Protein AF-A0AAJ6TC26-F1 (afdb_monomer)

Solvent-accessible surface area (backbone atoms only — not comparable to full-atom values): 24421 Å² total; per-residue (Å²): 131,84,82,77,52,72,62,42,52,77,69,45,68,88,62,91,69,56,26,49,70,59,45,54,51,44,44,52,56,57,76,66,56,54,78,94,74,64,44,72,69,56,55,50,48,46,52,38,44,48,52,54,47,46,40,30,66,47,58,52,21,48,101,76,34,46,47,68,73,67,63,54,64,64,43,66,48,75,82,55,42,78,75,48,62,58,67,58,57,52,46,50,52,44,51,48,41,60,74,78,47,57,87,89,69,50,53,25,49,59,78,46,48,68,47,51,52,49,76,31,32,87,81,59,78,64,79,46,84,90,40,83,63,61,65,77,16,58,53,66,72,56,47,52,60,45,59,74,73,46,68,91,82,77,68,72,72,53,93,64,85,80,76,80,50,74,68,52,33,68,74,70,67,42,60,84,65,44,61,79,54,48,79,76,53,68,88,74,63,88,84,76,90,88,83,92,89,92,88,87,91,83,88,84,86,92,86,86,89,89,87,91,87,92,58,94,65,71,44,61,57,54,53,49,53,51,48,52,49,50,50,54,52,48,59,48,49,52,47,54,50,57,51,48,54,52,50,50,54,52,50,56,51,51,53,50,56,50,52,55,51,53,55,53,49,53,50,51,52,59,49,51,49,56,52,50,59,50,50,56,50,53,52,50,55,50,50,53,49,54,53,51,54,51,53,52,54,49,53,51,51,54,53,51,52,52,54,51,56,53,50,50,56,50,51,51,54,46,52,60,47,52,49,54,51,51,59,48,53,52,50,54,49,59,47,54,52,50,52,51,51,53,52,52,51,53,48,54,52,50,48,52,56,50,52,56,51,50,54,50,53,53,51,52,52,51,52,51,52,52,52,52,56,47,51,62,44,52,57,50,51,51,52,51,48,50,56,49,49,55,49,50,49,54,52,51,50,51,51,50,52,51,50,55,52,56,58,69,68,71,66,93,79,134

Secondary structure (DSSP, 8-state):
-PPP-HHHHHH-TT-SSEEHHHHHHHHHHHTTS-GGG--HHHHHHHHHHHHHHHIIIIIT--TT-EE-GGGGTTTT-SSGGGTS-HHHHHHHHHHHHHHSS-TTS--GGGGGHHHHHHHTS-SS--SSTT-SSGGGG--HHHHHHHHTTS-TTS--------PPPHHHHHHHT-HHHHHHHHTTTTTSSTT------------------------TTTHHHHHHHHHHHHHHHHHHHHHHHHHHHHHHHHHHHHHHHHHHHHHHHHHHHHHHHHHHHHHHHHHHHHHHHHHHHHHHHHHHHHHHHHHHHHHHHHHHHHHHHHHHHHHHHHHHHHHHHHHHHHHHHHHHHHHHHHHHHHHHHHHHHHHHHHHHHHHHHHHHHHHHHHHHHHHHHHHHHHHHHHHHHHHHT-----

Sequence (414 aa):
MRNKTAFEKRCFPKVARLTRKEIDKVFKRLCSIESENLTDENVQDICRVLVLKLLVSLFLSNNGCNLPFAYLEYVEDMERIAEYNWTEHIFDFFKKSLEEKEATEVIGCVMMIPYWYCEHSKIIEPIEEGRIPRCAKWNLMGLEAELRKTPFIDVSFLVVYLKPTETEVTMLGAQRVVELLEEEEEEQEQEKKEAVDEATEQEEKEKEKGEVDEATFFAEKEIRELRCENQRLKDQLQKAEEEKDLQKVEIEKLQMEITEALNKENELICENQKFKDQLQKAEFEKLQMEITEALNKENELIYENQKFKDQLKNADKEVKRLKKENDFQNRKFAELQREYVGINQAHEEEKAKMEARIEDLQSQLAIITLQELKRGKEAKEEQSMEVLETRKIKKKEIVKVEEQGRKKKKRLKT

Mean predicted aligned error: 19.94 Å

pLDDT: mean 79.79, std 19.49, range [27.14, 98.69]

Organism: Populus euphratica (NCBI:txid75702)

Radius of gyration: 66.27 Å; Cα contacts (8 Å, |Δi|>4): 140; chains: 1; bounding box: 138×61×253 Å

Structure (mmCIF, N/CA/C/O backbone):
data_AF-A0AAJ6TC26-F1
#
_entry.id   AF-A0AAJ6TC26-F1
#
loop_
_atom_site.group_PDB
_atom_site.id
_atom_site.type_symbol
_atom_site.label_atom_id
_atom_site.label_alt_id
_atom_site.label_comp_id
_atom_site.label_asym_id
_atom_site.label_entity_id
_atom_site.label_seq_id
_atom_site.pdbx_PDB_ins_code
_atom_site.Cartn_x
_atom_site.Cartn_y
_atom_site.Cartn_z
_atom_site.occupancy
_atom_site.B_iso_or_equiv
_atom_site.auth_seq_id
_atom_site.auth_comp_id
_atom_site.auth_asym_id
_atom_site.auth_atom_id
_atom_site.pdbx_PDB_model_num
ATOM 1 N N . MET A 1 1 ? -16.575 -14.568 -22.233 1.00 53.09 1 MET A N 1
ATOM 2 C CA . MET A 1 1 ? -17.359 -14.537 -20.973 1.00 53.09 1 MET A CA 1
ATOM 3 C C . MET A 1 1 ? -16.373 -14.452 -19.818 1.00 53.09 1 MET A C 1
ATOM 5 O O . MET A 1 1 ? -15.272 -14.959 -19.992 1.00 53.09 1 MET A O 1
ATOM 9 N N . ARG A 1 2 ? -16.718 -13.835 -18.680 1.00 72.88 2 ARG A N 1
ATOM 10 C CA . ARG A 1 2 ? -15.867 -13.915 -17.479 1.00 72.88 2 ARG A CA 1
ATOM 11 C C . ARG A 1 2 ? -15.969 -15.319 -16.882 1.00 72.88 2 ARG A C 1
ATOM 13 O O . ARG A 1 2 ? -17.072 -15.859 -16.799 1.00 72.88 2 ARG A O 1
ATOM 20 N N . ASN A 1 3 ? -14.849 -15.890 -16.448 1.00 77.50 3 ASN A N 1
ATOM 21 C CA . ASN A 1 3 ? -14.874 -17.103 -15.639 1.00 77.50 3 ASN A CA 1
ATOM 22 C C . ASN A 1 3 ? -15.409 -16.745 -14.248 1.00 77.50 3 ASN A C 1
ATOM 24 O O . ASN A 1 3 ? -14.786 -15.956 -13.543 1.00 77.50 3 ASN A O 1
ATOM 28 N N . LYS A 1 4 ? -16.562 -17.302 -13.854 1.00 84.81 4 LYS A N 1
ATOM 29 C CA . LYS A 1 4 ? -17.077 -17.118 -12.489 1.00 84.81 4 LYS A CA 1
ATOM 30 C C . LYS A 1 4 ? -16.104 -17.734 -11.484 1.00 84.81 4 LYS A C 1
ATOM 32 O O . LYS A 1 4 ? -15.667 -18.874 -11.684 1.00 84.81 4 LYS A O 1
ATOM 37 N N . THR A 1 5 ? -15.809 -17.018 -10.409 1.00 85.94 5 THR A N 1
ATOM 38 C CA . THR A 1 5 ? -14.927 -17.480 -9.327 1.00 85.94 5 THR A CA 1
ATOM 39 C C . THR A 1 5 ? -15.592 -18.582 -8.477 1.00 85.94 5 THR A C 1
ATOM 41 O O . THR A 1 5 ? -16.684 -19.045 -8.826 1.00 85.94 5 THR A O 1
ATOM 44 N N . ALA A 1 6 ? -14.951 -19.086 -7.417 1.00 88.50 6 ALA A N 1
ATOM 45 C CA . ALA A 1 6 ? -15.560 -20.103 -6.552 1.00 88.50 6 ALA A CA 1
ATOM 46 C C . ALA A 1 6 ? -16.646 -19.472 -5.665 1.00 88.50 6 ALA A C 1
ATOM 48 O O . ALA A 1 6 ? -17.800 -19.913 -5.688 1.00 88.50 6 ALA A O 1
ATOM 49 N N . PHE A 1 7 ? -16.317 -18.363 -5.001 1.00 91.56 7 PHE A N 1
ATOM 50 C CA . PHE A 1 7 ? -17.263 -17.563 -4.222 1.00 91.56 7 PHE A CA 1
ATOM 51 C C . PHE A 1 7 ? -18.419 -17.029 -5.084 1.00 91.56 7 PHE A C 1
ATOM 53 O O . PHE A 1 7 ? -19.581 -17.142 -4.687 1.00 91.56 7 PHE A O 1
ATOM 60 N N . GLU A 1 8 ? -18.169 -16.557 -6.315 1.00 92.44 8 GLU A N 1
ATOM 61 C CA . GLU A 1 8 ? -19.254 -16.131 -7.213 1.00 92.44 8 GLU A CA 1
ATOM 62 C C . GLU A 1 8 ? -20.228 -17.280 -7.535 1.00 92.44 8 GLU A C 1
ATOM 64 O O . GLU A 1 8 ? -21.435 -17.052 -7.636 1.00 92.44 8 GLU A O 1
ATOM 69 N N . LYS A 1 9 ? -19.743 -18.522 -7.672 1.00 91.69 9 LYS A N 1
ATOM 70 C CA . LYS A 1 9 ? -20.604 -19.693 -7.911 1.00 91.69 9 LYS A CA 1
ATOM 71 C C . LYS A 1 9 ? -21.446 -20.056 -6.679 1.00 91.69 9 LYS A C 1
ATOM 73 O O . LYS A 1 9 ? -22.621 -20.373 -6.857 1.00 91.69 9 LYS A O 1
ATOM 78 N N . ARG A 1 10 ? -20.896 -19.981 -5.458 1.00 91.25 10 ARG A N 1
ATOM 79 C CA . ARG A 1 10 ? -21.627 -20.261 -4.197 1.00 91.25 10 ARG A CA 1
ATOM 80 C C . ARG A 1 10 ? -22.638 -19.165 -3.838 1.00 91.25 10 ARG A C 1
ATOM 82 O O . ARG A 1 10 ? -23.787 -19.436 -3.467 1.00 91.25 10 ARG A O 1
ATOM 89 N N . CYS A 1 11 ? -22.220 -17.907 -3.940 1.00 92.12 11 CYS A N 1
ATOM 90 C CA . CYS A 1 11 ? -22.989 -16.764 -3.456 1.00 92.12 11 CYS A CA 1
ATOM 91 C C . CYS A 1 11 ? -23.844 -16.096 -4.540 1.00 92.12 11 CYS A C 1
ATOM 93 O O . CYS A 1 11 ? -25.007 -15.787 -4.286 1.00 92.12 11 CYS A O 1
ATOM 95 N N . PHE A 1 12 ? -23.343 -15.958 -5.771 1.00 93.31 12 PHE A N 1
ATOM 96 C CA . PHE A 1 12 ? -23.994 -15.181 -6.838 1.00 93.31 12 PHE A CA 1
ATOM 97 C C . PHE A 1 12 ? -24.222 -15.964 -8.164 1.00 93.31 12 PHE A C 1
ATOM 99 O O . PHE A 1 12 ? -24.035 -15.406 -9.256 1.00 93.31 12 PHE A O 1
ATOM 106 N N . PRO A 1 13 ? -24.677 -17.241 -8.141 1.00 87.69 13 PRO A N 1
ATOM 107 C CA . PRO A 1 13 ? -24.675 -18.115 -9.322 1.00 87.69 13 PRO A CA 1
ATOM 108 C C . PRO A 1 13 ? -25.497 -17.579 -10.502 1.00 87.69 13 PRO A C 1
ATOM 110 O O . PRO A 1 13 ? -25.044 -17.634 -11.645 1.00 87.69 13 PRO A O 1
ATOM 113 N N . LYS A 1 14 ? -26.692 -17.037 -10.229 1.00 87.00 14 LYS A N 1
ATOM 114 C CA . LYS A 1 14 ? -27.664 -16.559 -11.236 1.00 87.00 14 LYS A CA 1
ATOM 115 C C . LYS A 1 14 ? -27.844 -15.031 -11.242 1.00 87.00 14 LYS A C 1
ATOM 117 O O . LYS A 1 14 ? -28.823 -14.528 -11.784 1.00 87.00 14 LYS A O 1
ATOM 122 N N . VAL A 1 15 ? -26.932 -14.289 -10.614 1.00 88.69 15 VAL A N 1
ATOM 123 C CA . VAL A 1 15 ? -27.027 -12.827 -10.484 1.00 88.69 15 VAL A CA 1
ATOM 124 C C . VAL A 1 15 ? -26.437 -12.143 -11.721 1.00 88.69 15 VAL A C 1
ATOM 126 O O . VAL A 1 15 ? -25.313 -12.439 -12.116 1.00 88.69 15 VAL A O 1
ATOM 129 N N . ALA A 1 16 ? -27.199 -11.222 -12.323 1.00 85.50 16 ALA A N 1
ATOM 130 C CA . ALA A 1 16 ? -26.806 -10.477 -13.527 1.00 85.50 16 ALA A CA 1
ATOM 131 C C . ALA A 1 16 ? -26.201 -9.085 -13.240 1.00 85.50 16 ALA A C 1
ATOM 133 O O . ALA A 1 16 ? -25.553 -8.510 -14.111 1.00 85.50 16 ALA A O 1
ATOM 134 N N . ARG A 1 17 ? -26.409 -8.539 -12.032 1.00 87.38 17 ARG A N 1
ATOM 135 C CA . ARG A 1 17 ? -25.768 -7.322 -11.498 1.00 87.38 17 ARG A CA 1
ATOM 136 C C . ARG A 1 17 ? -25.635 -7.453 -9.985 1.00 87.38 17 ARG A C 1
ATOM 138 O O . ARG A 1 17 ? -26.615 -7.800 -9.325 1.00 87.38 17 ARG A O 1
ATOM 145 N N . LEU A 1 18 ? -24.460 -7.155 -9.438 1.00 91.06 18 LEU A N 1
ATOM 146 C CA . LEU A 1 18 ? -24.186 -7.239 -8.003 1.00 91.06 18 LEU A CA 1
ATOM 147 C C . LEU A 1 18 ? -24.792 -6.027 -7.269 1.00 91.06 18 LEU A C 1
ATOM 149 O O . LEU A 1 18 ? -24.125 -5.035 -6.993 1.00 91.06 18 LEU A O 1
ATOM 153 N N . THR A 1 19 ? -26.103 -6.080 -7.023 1.00 91.50 19 THR A N 1
ATOM 154 C CA . THR A 1 19 ? -26.848 -5.026 -6.310 1.00 91.50 19 THR A CA 1
ATOM 155 C C . THR A 1 19 ? -26.813 -5.237 -4.798 1.00 91.50 19 THR A C 1
ATOM 157 O O . THR A 1 19 ? -26.773 -6.378 -4.332 1.00 91.50 19 THR A O 1
ATOM 160 N N . ARG A 1 20 ? -26.956 -4.152 -4.025 1.00 90.69 20 ARG A N 1
ATOM 161 C CA . ARG A 1 20 ? -27.144 -4.188 -2.565 1.00 90.69 20 ARG A CA 1
ATOM 162 C C . ARG A 1 20 ? -28.242 -5.169 -2.141 1.00 90.69 20 ARG A C 1
ATOM 164 O O . ARG A 1 20 ? -28.054 -5.893 -1.176 1.00 90.69 20 ARG A O 1
ATOM 171 N N . LYS A 1 21 ? -29.342 -5.272 -2.900 1.00 90.50 21 LYS A N 1
ATOM 172 C CA . LYS A 1 21 ? -30.439 -6.217 -2.623 1.00 90.50 21 LYS A CA 1
ATOM 173 C C . LYS A 1 21 ? -30.003 -7.685 -2.696 1.00 90.50 21 LYS A C 1
ATOM 175 O O . LYS A 1 21 ? -30.424 -8.478 -1.859 1.00 90.50 21 LYS A O 1
ATOM 180 N N . GLU A 1 22 ? -29.178 -8.058 -3.675 1.00 93.12 22 GLU A N 1
ATOM 181 C CA . GLU A 1 22 ? -28.670 -9.434 -3.776 1.00 93.12 22 GLU A CA 1
ATOM 182 C C . GLU A 1 22 ? -27.530 -9.692 -2.772 1.00 93.12 22 GLU A C 1
ATOM 184 O O . GLU A 1 22 ? -27.484 -10.777 -2.201 1.00 93.12 22 GLU A O 1
ATOM 189 N N . ILE A 1 23 ? -26.689 -8.692 -2.467 1.00 93.88 23 ILE A N 1
ATOM 190 C CA . ILE A 1 23 ? -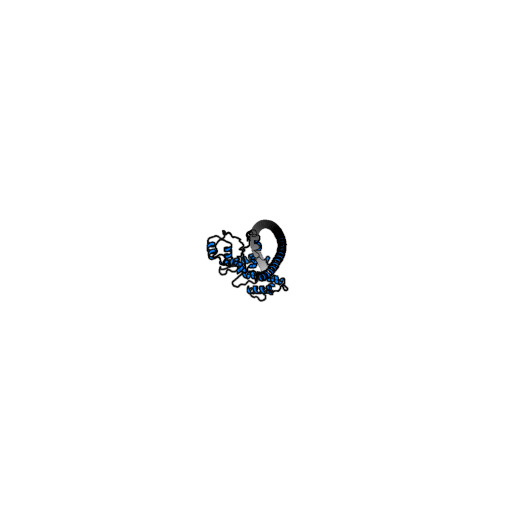25.698 -8.758 -1.374 1.00 93.88 23 ILE A CA 1
ATOM 191 C C . ILE A 1 23 ? -26.402 -8.984 -0.024 1.00 93.88 23 ILE A C 1
ATOM 193 O O . ILE A 1 23 ? -26.108 -9.958 0.662 1.00 93.88 23 ILE A O 1
ATOM 197 N N . ASP A 1 24 ? -27.385 -8.151 0.334 1.00 92.50 24 ASP A N 1
ATOM 198 C CA . ASP A 1 24 ? -28.138 -8.238 1.596 1.00 92.50 24 ASP A CA 1
ATOM 199 C C . ASP A 1 24 ? -28.898 -9.570 1.737 1.00 92.50 24 ASP A C 1
ATOM 201 O O . ASP A 1 24 ? -29.024 -10.112 2.835 1.00 92.50 24 ASP A O 1
ATOM 205 N N . LYS A 1 25 ? -29.387 -10.124 0.623 1.00 93.69 25 LYS A N 1
ATOM 206 C CA . LYS A 1 25 ? -30.057 -11.431 0.556 1.00 93.69 25 LYS A CA 1
ATOM 207 C C . LYS A 1 25 ? -29.089 -12.596 0.777 1.00 93.69 25 LYS A C 1
ATOM 209 O O . LYS A 1 25 ? -29.440 -13.535 1.488 1.00 93.69 25 LYS A O 1
ATOM 214 N N . VAL A 1 26 ? -27.883 -12.539 0.207 1.00 94.38 26 VAL A N 1
ATOM 215 C CA . VAL A 1 26 ? -26.830 -13.533 0.473 1.00 94.38 26 VAL A CA 1
ATOM 216 C C . VAL A 1 26 ? -26.328 -13.410 1.912 1.00 94.38 26 VAL A C 1
ATOM 218 O O . VAL A 1 26 ? -26.218 -14.429 2.584 1.00 94.38 26 VAL A O 1
ATOM 221 N N . PHE A 1 27 ? -26.116 -12.189 2.412 1.00 94.56 27 PHE A N 1
ATOM 222 C CA . PHE A 1 27 ? -25.703 -11.935 3.795 1.00 94.56 27 PHE A CA 1
ATOM 223 C C . PHE A 1 27 ? -26.689 -12.559 4.788 1.00 94.56 27 PHE A C 1
ATOM 225 O O . PHE A 1 27 ? -26.305 -13.399 5.592 1.00 94.56 27 PHE A O 1
ATOM 232 N N . LYS A 1 28 ? -27.989 -12.250 4.655 1.00 93.12 28 LYS A N 1
ATOM 233 C CA . LYS A 1 28 ? -29.041 -12.848 5.494 1.00 93.12 28 LYS A CA 1
ATOM 234 C C . LYS A 1 28 ? -29.067 -14.375 5.411 1.00 93.12 28 LYS A C 1
ATOM 236 O O . LYS A 1 28 ? -29.227 -15.016 6.440 1.00 93.12 28 LYS A O 1
ATOM 241 N N . ARG A 1 29 ? -28.889 -14.958 4.217 1.00 93.62 29 ARG A N 1
ATOM 242 C CA . ARG A 1 29 ? -28.821 -16.419 4.031 1.00 93.62 29 ARG A CA 1
ATOM 243 C C . ARG A 1 29 ? -27.653 -17.034 4.807 1.00 93.62 29 ARG A C 1
ATOM 245 O O . ARG A 1 29 ? -27.856 -18.045 5.462 1.00 93.62 29 ARG A O 1
ATOM 252 N N . LEU A 1 30 ? -26.459 -16.445 4.726 1.00 92.50 30 LEU A N 1
ATOM 253 C CA . LEU A 1 30 ? -25.267 -16.961 5.406 1.00 92.50 30 LEU A CA 1
ATOM 254 C C . LEU A 1 30 ? -25.355 -16.778 6.931 1.00 92.50 30 LEU A C 1
ATOM 256 O O . LEU A 1 30 ? -25.073 -17.710 7.671 1.00 92.50 30 LEU A O 1
ATOM 260 N N . CYS A 1 31 ? -25.851 -15.632 7.407 1.00 88.62 31 CYS A N 1
ATOM 261 C CA . CYS A 1 31 ? -26.113 -15.389 8.831 1.00 88.62 31 CYS A CA 1
ATOM 262 C C . CYS A 1 31 ? -27.323 -16.168 9.395 1.00 88.62 31 CYS A C 1
ATOM 264 O O . CYS A 1 31 ? -27.642 -16.005 10.567 1.00 88.62 31 CYS A O 1
ATOM 266 N N . SER A 1 32 ? -28.008 -16.978 8.578 1.00 89.69 32 SER A N 1
ATOM 267 C CA . SER A 1 32 ? -29.065 -17.910 9.013 1.00 89.69 32 SER A CA 1
ATOM 268 C C . SER A 1 32 ? -28.583 -19.369 9.056 1.00 89.69 32 SER A C 1
ATOM 270 O O . SER A 1 32 ? -29.405 -20.276 9.150 1.00 89.69 32 SER A O 1
ATOM 272 N N . ILE A 1 33 ? -27.274 -19.610 8.924 1.00 89.00 33 ILE A N 1
ATOM 273 C CA . ILE A 1 33 ? -26.671 -20.939 9.076 1.00 89.00 33 ILE A CA 1
ATOM 274 C C . ILE A 1 33 ? -26.478 -21.208 10.572 1.00 89.00 33 ILE A C 1
ATOM 276 O O . ILE A 1 33 ? -25.868 -20.409 11.279 1.00 89.00 33 ILE A O 1
ATOM 280 N N . GLU A 1 34 ? -27.015 -22.330 11.045 1.00 84.19 34 GLU A N 1
ATOM 281 C CA . GLU A 1 34 ? -26.867 -22.798 12.427 1.00 84.19 34 GLU A CA 1
ATOM 282 C C . GLU A 1 34 ? -25.395 -23.097 12.748 1.00 84.19 34 GLU A C 1
ATOM 284 O O . GLU A 1 34 ? -24.649 -23.559 11.883 1.00 84.19 34 GLU A O 1
ATOM 289 N N . SER A 1 35 ? -24.975 -22.874 13.996 1.00 79.88 35 SER A N 1
ATOM 290 C CA . SER A 1 35 ? -23.580 -23.040 14.437 1.00 79.88 35 SER A CA 1
ATOM 291 C C . SER A 1 35 ? -23.017 -24.442 14.178 1.00 79.88 35 SER A C 1
ATOM 293 O O . SER A 1 35 ? -21.855 -24.568 13.806 1.00 79.88 35 SER A O 1
ATOM 295 N N . GLU A 1 36 ? -23.842 -25.485 14.295 1.00 79.38 36 GLU A N 1
ATOM 296 C CA . GLU A 1 36 ? -23.472 -26.881 14.004 1.00 79.38 36 GLU A CA 1
ATOM 297 C C . GLU A 1 36 ? -23.181 -27.144 12.512 1.00 79.38 36 GLU A C 1
ATOM 299 O O . GLU A 1 36 ? -22.506 -28.112 12.168 1.00 79.38 36 GLU A O 1
ATOM 304 N N . ASN A 1 37 ? -23.664 -26.270 11.623 1.00 82.00 37 ASN A N 1
ATOM 305 C CA . ASN A 1 37 ? -23.493 -26.335 10.168 1.00 82.00 37 ASN A CA 1
ATOM 306 C C . ASN A 1 37 ? -22.524 -25.252 9.636 1.00 82.00 37 ASN A C 1
ATOM 308 O O . ASN A 1 37 ? -22.407 -25.043 8.421 1.00 82.00 37 ASN A O 1
ATOM 312 N N . LEU A 1 38 ? -21.836 -24.535 10.530 1.00 86.69 38 LEU A N 1
ATOM 313 C CA . LEU A 1 38 ? -20.915 -23.461 10.178 1.00 86.69 38 LEU A CA 1
ATOM 314 C C . LEU A 1 38 ? -19.539 -24.031 9.796 1.00 86.69 38 LEU A C 1
ATOM 316 O O . LEU A 1 38 ? -18.888 -24.713 10.580 1.00 86.69 38 LEU A O 1
ATOM 320 N N . THR A 1 39 ? -19.090 -23.735 8.577 1.00 89.12 39 THR A N 1
ATOM 321 C CA . THR A 1 39 ? -17.780 -24.136 8.042 1.00 89.12 39 THR A CA 1
ATOM 322 C C . THR A 1 39 ? -16.906 -22.908 7.815 1.00 89.12 39 THR A C 1
ATOM 324 O O . THR A 1 39 ? -17.431 -21.820 7.573 1.00 89.12 39 THR A O 1
ATOM 327 N N . ASP A 1 40 ? -15.583 -23.077 7.784 1.00 87.50 40 ASP A N 1
ATOM 328 C CA . ASP A 1 40 ? -14.650 -21.986 7.460 1.00 87.50 40 ASP A CA 1
ATOM 329 C C . ASP A 1 40 ? -14.969 -21.324 6.107 1.00 87.50 40 ASP A C 1
ATOM 331 O O . ASP A 1 40 ? -14.874 -20.106 5.970 1.00 87.50 40 ASP A O 1
ATOM 335 N N . GLU A 1 41 ? -15.427 -22.098 5.113 1.00 90.12 41 GLU A N 1
ATOM 336 C CA . GLU A 1 41 ? -15.875 -21.567 3.817 1.00 90.12 41 GLU A CA 1
ATOM 337 C C . GLU A 1 41 ? -17.094 -20.637 3.973 1.00 90.12 41 GLU A C 1
ATOM 339 O O . GLU A 1 41 ? -17.127 -19.564 3.368 1.00 90.12 41 GLU A O 1
ATOM 344 N N . ASN A 1 42 ? -18.060 -21.001 4.828 1.00 89.00 42 ASN A N 1
ATOM 345 C CA . ASN A 1 42 ? -19.215 -20.161 5.154 1.00 89.00 42 ASN A CA 1
ATOM 346 C C . ASN A 1 42 ? -18.803 -18.909 5.951 1.00 89.00 42 ASN A C 1
ATOM 348 O O . ASN A 1 42 ? -19.299 -17.823 5.654 1.00 89.00 42 ASN A O 1
ATOM 352 N N . VAL A 1 43 ? -17.882 -19.028 6.918 1.00 89.31 43 VAL A N 1
ATOM 353 C CA . VAL A 1 43 ? -17.362 -17.890 7.704 1.00 89.31 43 VAL A CA 1
ATOM 354 C C . VAL A 1 43 ? -16.625 -16.899 6.804 1.00 89.31 43 VAL A C 1
ATOM 356 O O . VAL A 1 43 ? -16.929 -15.706 6.821 1.00 89.31 43 VAL A O 1
ATOM 359 N N . GLN A 1 44 ? -15.713 -17.377 5.954 1.00 90.75 44 GLN A N 1
ATOM 360 C CA . GLN A 1 44 ? -15.040 -16.514 4.989 1.00 90.75 44 GLN A CA 1
ATOM 361 C C . GLN A 1 44 ? -16.043 -15.872 4.020 1.00 90.75 44 GLN A C 1
ATOM 363 O O . GLN A 1 44 ? -15.948 -14.674 3.768 1.00 90.75 44 GLN A O 1
ATOM 368 N N . ASP A 1 45 ? -17.031 -16.611 3.503 1.00 93.00 45 ASP A N 1
ATOM 369 C CA . ASP A 1 45 ? -18.052 -16.042 2.614 1.00 93.00 45 ASP A CA 1
ATOM 370 C C . ASP A 1 45 ? -18.921 -14.976 3.312 1.00 93.00 45 ASP A C 1
ATOM 372 O O . ASP A 1 45 ? -19.307 -14.005 2.657 1.00 93.00 45 ASP A O 1
ATOM 376 N N . ILE A 1 46 ? -19.168 -15.071 4.627 1.00 92.38 46 ILE A N 1
ATOM 377 C CA . ILE A 1 46 ? -19.780 -13.979 5.411 1.00 92.38 46 ILE A CA 1
ATOM 378 C C . ILE A 1 46 ? -18.885 -12.736 5.371 1.00 92.38 46 ILE A C 1
ATOM 380 O O . ILE A 1 46 ? -19.375 -11.655 5.038 1.00 92.38 46 ILE A O 1
ATOM 384 N N . CYS A 1 47 ? -17.582 -12.876 5.636 1.00 90.94 47 CYS A N 1
ATOM 385 C CA . CYS A 1 47 ? -16.626 -11.764 5.601 1.00 90.94 47 CYS A CA 1
ATOM 386 C C . CYS A 1 47 ? -16.532 -11.120 4.206 1.00 90.94 47 CYS A C 1
ATOM 388 O O . CYS A 1 47 ? -16.643 -9.899 4.082 1.00 90.94 47 CYS A O 1
ATOM 390 N N . ARG A 1 48 ? -16.441 -11.925 3.137 1.00 93.00 48 ARG A N 1
ATOM 391 C CA . ARG A 1 48 ? -16.456 -11.449 1.740 1.00 93.00 48 ARG A CA 1
ATOM 392 C C . ARG A 1 48 ? -17.715 -10.635 1.433 1.00 93.00 48 ARG A C 1
ATOM 394 O O . ARG A 1 48 ? -17.647 -9.552 0.851 1.00 93.00 48 ARG A O 1
ATOM 401 N N . VAL A 1 49 ? -18.883 -11.137 1.838 1.00 94.25 49 VAL A N 1
ATOM 402 C CA . VAL A 1 49 ? -20.170 -10.458 1.625 1.00 94.25 49 VAL A CA 1
ATOM 403 C C . VAL A 1 49 ? -20.297 -9.203 2.496 1.00 94.25 49 VAL A C 1
ATOM 405 O O . VAL A 1 49 ? -20.883 -8.222 2.038 1.00 94.25 49 VAL A O 1
ATOM 408 N N . LEU A 1 50 ? -19.712 -9.180 3.697 1.00 92.56 50 LEU A N 1
ATOM 409 C CA . LEU A 1 50 ? -19.649 -7.995 4.556 1.00 92.56 50 LEU A CA 1
ATOM 410 C C . LEU A 1 50 ? -18.802 -6.879 3.921 1.00 92.56 50 LEU A C 1
ATOM 412 O O . LEU A 1 50 ? -19.263 -5.741 3.861 1.00 92.56 50 LEU A O 1
ATOM 416 N N . VAL A 1 51 ? -17.632 -7.194 3.355 1.00 91.44 51 VAL A N 1
ATOM 417 C CA . VAL A 1 51 ? -16.809 -6.217 2.613 1.00 91.44 51 VAL A CA 1
ATOM 418 C C . VAL A 1 51 ? -17.585 -5.644 1.421 1.00 91.44 51 VAL A C 1
ATOM 420 O O . VAL A 1 51 ? -17.691 -4.426 1.276 1.00 91.44 51 VAL A O 1
ATOM 423 N N . LEU A 1 52 ? -18.242 -6.490 0.619 1.00 93.06 52 LEU A N 1
ATOM 424 C CA . LEU A 1 52 ? -19.107 -6.033 -0.482 1.00 93.06 52 LEU A CA 1
ATOM 425 C C . LEU A 1 52 ? -20.288 -5.172 0.001 1.00 93.06 52 LEU A C 1
ATOM 427 O O . LEU A 1 52 ? -20.686 -4.225 -0.682 1.00 93.06 52 LEU A O 1
ATOM 431 N N . LYS A 1 53 ? -20.846 -5.472 1.180 1.00 91.81 53 LYS A N 1
ATOM 432 C CA . LYS A 1 53 ? -21.922 -4.697 1.812 1.00 91.81 53 LYS A CA 1
ATOM 433 C C . LYS A 1 53 ? -21.440 -3.305 2.231 1.00 91.81 53 LYS A C 1
ATOM 435 O O . LYS A 1 53 ? -22.152 -2.334 1.972 1.00 91.81 53 LYS A O 1
ATOM 440 N N . LEU A 1 54 ? -20.247 -3.195 2.821 1.00 89.19 54 LEU A N 1
ATOM 441 C CA . LEU A 1 54 ? -19.614 -1.918 3.176 1.00 89.19 54 LEU A CA 1
ATOM 442 C C . LEU A 1 54 ? -19.312 -1.092 1.918 1.00 89.19 54 LEU A C 1
ATOM 444 O O . LEU A 1 54 ? -19.713 0.069 1.834 1.00 89.19 54 LEU A O 1
ATOM 448 N N . LEU A 1 55 ? -18.708 -1.712 0.900 1.00 89.38 55 LEU A N 1
ATOM 449 C CA . LEU A 1 55 ? -18.403 -1.072 -0.383 1.00 89.38 55 LEU A CA 1
ATOM 450 C C . LEU A 1 55 ? -19.660 -0.520 -1.074 1.00 89.38 55 LEU A C 1
ATOM 452 O O . LEU A 1 55 ? -19.659 0.638 -1.475 1.00 89.38 55 LEU A O 1
ATOM 456 N N . VAL A 1 56 ? -20.750 -1.292 -1.186 1.00 89.62 56 VAL A N 1
ATOM 457 C CA . VAL A 1 56 ? -21.975 -0.831 -1.879 1.00 89.62 56 VAL A CA 1
ATOM 458 C C . VAL A 1 56 ? -22.811 0.169 -1.066 1.00 89.62 56 VAL A C 1
ATOM 460 O O . VAL A 1 56 ? -23.633 0.882 -1.643 1.00 89.62 56 VAL A O 1
ATOM 463 N N . SER A 1 57 ? -22.658 0.196 0.263 1.00 84.88 57 SER A N 1
ATOM 464 C CA . SER A 1 57 ? -23.529 0.981 1.157 1.00 84.88 57 SER A CA 1
ATOM 465 C C . SER A 1 57 ? -22.889 2.266 1.672 1.00 84.88 57 SER A C 1
ATOM 467 O O . SER A 1 57 ? -23.615 3.229 1.889 1.00 84.88 57 SER A O 1
ATOM 469 N N . LEU A 1 58 ? -21.567 2.278 1.867 1.00 81.94 58 LEU A N 1
ATOM 470 C CA . LEU A 1 58 ? -20.822 3.408 2.424 1.00 81.94 58 LEU A CA 1
ATOM 471 C C . LEU A 1 58 ? -19.940 4.039 1.342 1.00 81.94 58 LEU A C 1
ATOM 473 O O . LEU A 1 58 ? -20.291 5.083 0.793 1.00 81.94 58 LEU A O 1
ATOM 477 N N . PHE A 1 59 ? -18.842 3.368 0.984 1.00 82.94 59 PHE A N 1
ATOM 478 C CA . PHE A 1 59 ? -17.779 3.943 0.159 1.00 82.94 59 PHE A CA 1
ATOM 479 C C . PHE A 1 59 ? -18.218 4.243 -1.279 1.00 82.94 59 PHE A C 1
ATOM 481 O O . PHE A 1 59 ? -18.082 5.370 -1.736 1.00 82.94 59 PHE A O 1
ATOM 488 N N . LEU A 1 60 ? -18.779 3.259 -1.989 1.00 85.62 60 LEU A N 1
ATOM 489 C CA . LEU A 1 60 ? -19.058 3.301 -3.435 1.00 85.62 60 LEU A CA 1
ATOM 490 C C . LEU A 1 60 ? -20.568 3.375 -3.740 1.00 85.62 60 LEU A C 1
ATOM 492 O O . LEU A 1 60 ? -21.031 2.971 -4.814 1.00 85.62 60 LEU A O 1
ATOM 496 N N . SER A 1 61 ? -21.347 3.855 -2.767 1.00 80.94 61 SER A N 1
ATOM 497 C CA . SER A 1 61 ? -22.800 4.030 -2.858 1.00 80.94 61 SER A CA 1
ATOM 498 C C . SER A 1 61 ? -23.182 4.900 -4.063 1.00 80.94 61 SER A C 1
ATOM 500 O O . SER A 1 61 ? -22.533 5.893 -4.367 1.00 80.94 61 SER A O 1
ATOM 502 N N . ASN A 1 62 ? -24.207 4.505 -4.820 1.00 79.50 62 ASN A N 1
ATOM 503 C CA . ASN A 1 62 ? -24.562 5.151 -6.089 1.00 79.50 62 ASN A CA 1
ATOM 504 C C . ASN A 1 62 ? -26.055 5.006 -6.402 1.00 79.50 62 ASN A C 1
ATOM 506 O O . ASN A 1 62 ? -26.720 4.138 -5.840 1.00 79.50 62 ASN A O 1
ATOM 510 N N . ASN A 1 63 ? -26.565 5.798 -7.350 1.00 72.75 63 ASN A N 1
ATOM 511 C CA . ASN A 1 63 ? -27.994 5.855 -7.706 1.00 72.75 63 ASN A CA 1
ATOM 512 C C . ASN A 1 63 ? -28.601 4.508 -8.154 1.00 72.75 63 ASN A C 1
ATOM 514 O O . ASN A 1 63 ? -29.819 4.353 -8.161 1.00 72.75 63 ASN A O 1
ATOM 518 N N . GLY A 1 64 ? -27.774 3.523 -8.525 1.00 71.12 64 GLY A N 1
ATOM 519 C CA . GLY A 1 64 ? -28.205 2.162 -8.850 1.00 71.12 64 GLY A CA 1
ATOM 520 C C . GLY A 1 64 ? -27.893 1.113 -7.776 1.00 71.12 64 GLY A C 1
ATOM 521 O O . GLY A 1 64 ? -28.065 -0.073 -8.063 1.00 71.12 64 GLY A O 1
ATOM 522 N N . CYS A 1 65 ? -27.370 1.505 -6.607 1.00 81.12 65 CYS A N 1
ATOM 523 C CA . CYS A 1 65 ? -26.953 0.656 -5.482 1.00 81.12 65 CYS A CA 1
ATOM 524 C C . CYS A 1 65 ? -26.281 -0.664 -5.907 1.00 81.12 65 CYS A C 1
ATOM 526 O O . CYS A 1 65 ? -26.685 -1.747 -5.469 1.00 81.12 65 CYS A O 1
ATOM 528 N N . ASN A 1 66 ? -25.298 -0.594 -6.811 1.00 86.38 66 ASN A N 1
ATOM 529 C CA . ASN A 1 66 ? -24.626 -1.768 -7.372 1.00 86.38 66 ASN A CA 1
ATOM 530 C C . ASN A 1 66 ? -23.107 -1.603 -7.459 1.00 86.38 66 ASN A C 1
ATOM 532 O O . ASN A 1 66 ? -22.605 -0.489 -7.591 1.00 86.38 66 ASN A O 1
ATOM 536 N N . LEU A 1 67 ? -22.402 -2.733 -7.406 1.00 89.25 67 LEU A N 1
ATOM 537 C CA . LEU A 1 67 ? -20.961 -2.832 -7.609 1.00 89.25 67 LEU A CA 1
ATOM 538 C C . LEU A 1 67 ? -20.647 -3.500 -8.960 1.00 89.25 67 LEU A C 1
ATOM 540 O O . LEU A 1 67 ? -21.331 -4.451 -9.357 1.00 89.25 67 LEU A O 1
ATOM 544 N N . PRO A 1 68 ? -19.573 -3.077 -9.649 1.00 89.50 68 PRO A N 1
ATOM 545 C CA . PRO A 1 68 ? -18.943 -3.868 -10.698 1.00 89.50 68 PRO A CA 1
ATOM 546 C C . PRO A 1 68 ? -18.551 -5.266 -10.199 1.00 89.50 68 PRO A C 1
ATOM 548 O O . PRO A 1 68 ? -18.042 -5.424 -9.092 1.00 89.50 68 PRO A O 1
ATOM 551 N N . PHE A 1 69 ? -18.703 -6.291 -11.041 1.00 90.38 69 PHE A N 1
ATOM 552 C CA . PHE A 1 69 ? -18.327 -7.666 -10.680 1.00 90.38 69 PHE A CA 1
ATOM 553 C C . PHE A 1 69 ? -16.830 -7.844 -10.366 1.00 90.38 69 PHE A C 1
ATOM 555 O O . PHE A 1 69 ? -16.478 -8.815 -9.695 1.00 90.38 69 PHE A O 1
ATOM 562 N N . ALA A 1 70 ? -15.961 -6.923 -10.801 1.00 87.94 70 ALA A N 1
ATOM 563 C CA . ALA A 1 70 ? -14.536 -6.902 -10.456 1.00 87.94 70 ALA A CA 1
ATOM 564 C C . ALA A 1 70 ? -14.296 -6.925 -8.934 1.00 87.94 70 ALA A C 1
ATOM 566 O O . ALA A 1 70 ? -13.384 -7.601 -8.477 1.00 87.94 70 ALA A O 1
ATOM 567 N N . TYR A 1 71 ? -15.178 -6.313 -8.133 1.00 89.06 71 TYR A N 1
ATOM 568 C CA . TYR A 1 71 ? -15.074 -6.359 -6.670 1.00 89.06 71 TYR A CA 1
ATOM 569 C C . TYR A 1 71 ? -15.268 -7.761 -6.068 1.00 89.06 71 TYR A C 1
ATOM 571 O O . TYR A 1 71 ? -14.897 -7.960 -4.919 1.00 89.06 71 TYR A O 1
ATOM 579 N N . LEU A 1 72 ? -15.785 -8.747 -6.820 1.00 89.94 72 LEU A N 1
ATOM 580 C CA . LEU A 1 72 ? -15.745 -10.153 -6.389 1.00 89.94 72 LEU A CA 1
ATOM 581 C C . LEU A 1 72 ? -14.335 -10.756 -6.476 1.00 89.94 72 LEU A C 1
ATOM 583 O O . LEU A 1 72 ? -14.035 -11.668 -5.721 1.00 89.94 72 LEU A O 1
ATOM 587 N N . GLU A 1 73 ? -13.483 -10.271 -7.383 1.00 87.19 73 GLU A N 1
ATOM 588 C CA . GLU A 1 73 ? -12.114 -10.781 -7.549 1.00 87.19 73 GLU A CA 1
ATOM 589 C C . GLU A 1 73 ? -11.211 -10.271 -6.413 1.00 87.19 73 GLU A C 1
ATOM 591 O O . GLU A 1 73 ? -10.448 -11.051 -5.853 1.00 87.19 73 GLU A O 1
ATOM 596 N N . TYR A 1 74 ? -11.380 -9.010 -5.989 1.00 85.94 74 TYR A N 1
ATOM 597 C CA . TYR A 1 74 ? -10.660 -8.420 -4.845 1.00 85.94 74 TYR A CA 1
ATOM 598 C C . TYR A 1 74 ? -11.039 -9.005 -3.473 1.00 85.94 74 TYR A C 1
ATOM 600 O O . TYR A 1 74 ? -10.348 -8.734 -2.498 1.00 85.94 74 TYR A O 1
ATOM 608 N N . VAL A 1 75 ? -12.125 -9.783 -3.378 1.00 89.56 75 VAL A N 1
ATOM 609 C CA . VAL A 1 75 ? -12.526 -10.482 -2.141 1.00 89.56 75 VAL A CA 1
ATOM 610 C C . VAL A 1 75 ? -12.502 -12.008 -2.282 1.00 89.56 75 VAL A C 1
ATOM 612 O O . VAL A 1 75 ? -12.922 -12.709 -1.369 1.00 89.56 75 VAL A O 1
ATOM 615 N N . GLU A 1 76 ? -12.043 -12.567 -3.407 1.00 88.06 76 GLU A N 1
ATOM 616 C CA . GLU A 1 76 ? -11.960 -14.029 -3.547 1.00 88.06 76 GLU A CA 1
ATOM 617 C C . GLU A 1 76 ? -10.965 -14.605 -2.527 1.00 88.06 76 GLU A C 1
ATOM 619 O O . GLU A 1 76 ? -11.268 -15.560 -1.810 1.00 88.06 76 GLU A O 1
ATOM 624 N N . ASP A 1 77 ? -9.804 -13.966 -2.428 1.00 86.19 77 ASP A N 1
ATOM 625 C CA . ASP A 1 77 ? -8.713 -14.322 -1.533 1.00 86.19 77 ASP A CA 1
ATOM 626 C C . ASP A 1 77 ? -8.798 -13.485 -0.246 1.00 86.19 77 ASP A C 1
ATOM 628 O O . ASP A 1 77 ? -8.640 -12.265 -0.273 1.00 86.19 77 ASP A O 1
ATOM 632 N N . MET A 1 78 ? -9.098 -14.146 0.876 1.00 81.50 78 MET A N 1
ATOM 633 C CA . MET A 1 78 ? -9.241 -13.503 2.188 1.00 81.50 78 MET A CA 1
ATOM 634 C C . MET A 1 78 ? -7.909 -13.346 2.930 1.00 81.50 78 MET A C 1
ATOM 636 O O . MET A 1 78 ? -7.846 -12.549 3.860 1.00 81.50 78 MET A O 1
ATOM 640 N N . GLU A 1 79 ? -6.856 -14.063 2.534 1.00 80.12 79 GLU A N 1
ATOM 641 C CA . GLU A 1 79 ? -5.512 -13.879 3.098 1.00 80.12 79 GLU A CA 1
ATOM 642 C C . GLU A 1 79 ? -4.884 -12.626 2.477 1.00 80.12 79 GLU A C 1
ATOM 644 O O . GLU A 1 79 ? -4.344 -11.762 3.167 1.00 80.12 79 GLU A O 1
ATOM 649 N N . ARG A 1 80 ? -5.072 -12.465 1.163 1.00 79.00 80 ARG A N 1
ATOM 650 C CA . ARG A 1 80 ? -4.535 -11.342 0.386 1.00 79.00 80 ARG A CA 1
ATOM 651 C C . ARG A 1 80 ? -5.429 -10.100 0.378 1.00 79.00 80 ARG A C 1
ATOM 653 O O . ARG A 1 80 ? -5.040 -9.072 -0.175 1.00 79.00 80 ARG A O 1
ATOM 660 N N . ILE A 1 81 ? -6.588 -10.135 1.041 1.00 78.19 81 ILE A N 1
ATOM 661 C CA . ILE A 1 81 ? -7.482 -8.969 1.155 1.00 78.19 81 ILE A CA 1
ATOM 662 C C . ILE A 1 81 ? -6.823 -7.794 1.898 1.00 78.19 81 ILE A C 1
ATOM 664 O O . ILE A 1 81 ? -7.184 -6.646 1.648 1.00 78.19 81 ILE A O 1
ATOM 668 N N . ALA A 1 82 ? -5.843 -8.072 2.766 1.00 74.44 82 ALA A N 1
ATOM 669 C CA . ALA A 1 82 ? -5.038 -7.072 3.469 1.00 74.44 82 ALA A CA 1
ATOM 670 C C . ALA A 1 82 ? -3.832 -6.562 2.651 1.00 74.44 82 ALA A C 1
ATOM 672 O O . ALA A 1 82 ? -3.323 -5.482 2.935 1.00 74.44 82 ALA A O 1
ATOM 673 N N . GLU A 1 83 ? -3.387 -7.296 1.621 1.00 80.19 83 GLU A N 1
ATOM 674 C CA . GLU A 1 83 ? -2.376 -6.809 0.665 1.00 80.19 83 GLU A CA 1
ATOM 675 C C . GLU A 1 83 ? -2.956 -5.764 -0.299 1.00 80.19 83 GLU A C 1
ATOM 677 O O . GLU A 1 83 ? -2.223 -4.963 -0.881 1.00 80.19 83 GLU A O 1
ATOM 682 N N . TYR A 1 84 ? -4.273 -5.795 -0.521 1.00 77.75 84 TYR A N 1
ATOM 683 C CA . TYR A 1 84 ? -4.936 -4.876 -1.432 1.00 77.75 84 TYR A CA 1
ATOM 684 C C . TYR A 1 84 ? -5.034 -3.478 -0.814 1.00 77.75 84 TYR A C 1
ATOM 686 O O . TYR A 1 84 ? -5.617 -3.298 0.256 1.00 77.75 84 TYR A O 1
ATOM 694 N N . ASN A 1 85 ? -4.512 -2.466 -1.514 1.00 82.88 85 ASN A N 1
ATOM 695 C CA . ASN A 1 85 ? -4.557 -1.079 -1.058 1.00 82.88 85 ASN A CA 1
ATOM 696 C C . ASN A 1 85 ? -5.963 -0.476 -1.242 1.00 82.88 85 ASN A C 1
ATOM 698 O O . ASN A 1 85 ? -6.215 0.335 -2.136 1.00 82.88 85 ASN A O 1
ATOM 702 N N . TRP A 1 86 ? -6.898 -0.896 -0.384 1.00 83.62 86 TRP A N 1
ATOM 703 C CA . TRP A 1 86 ? -8.274 -0.399 -0.361 1.00 83.62 86 TRP A CA 1
ATOM 704 C C . TRP A 1 86 ? -8.324 1.122 -0.244 1.00 83.62 86 TRP A C 1
ATOM 706 O O . TRP A 1 86 ? -9.136 1.742 -0.922 1.00 83.62 86 TRP A O 1
ATOM 716 N N . THR A 1 87 ? -7.442 1.721 0.559 1.00 79.81 87 THR A N 1
ATOM 717 C CA . THR A 1 87 ? -7.352 3.173 0.748 1.00 79.81 87 THR A CA 1
ATOM 718 C C . THR A 1 87 ? -7.045 3.892 -0.564 1.00 79.81 87 THR A C 1
ATOM 720 O O . THR A 1 87 ? -7.774 4.809 -0.928 1.00 79.81 87 THR A O 1
ATOM 723 N N . GLU A 1 88 ? -6.025 3.452 -1.307 1.00 82.44 88 GLU A N 1
ATOM 724 C CA . GLU A 1 88 ? -5.662 4.020 -2.614 1.00 82.44 88 GLU A CA 1
ATOM 725 C C . GLU A 1 88 ? -6.761 3.798 -3.658 1.00 82.44 88 GLU A C 1
ATOM 727 O O . GLU A 1 88 ? -7.164 4.749 -4.317 1.00 82.44 88 GLU A O 1
ATOM 732 N N . HIS A 1 89 ? -7.337 2.595 -3.754 1.00 83.75 89 HIS A N 1
ATOM 733 C CA . HIS A 1 89 ? -8.403 2.310 -4.729 1.00 83.75 89 HIS A CA 1
ATOM 734 C C . HIS A 1 89 ? -9.709 3.074 -4.449 1.00 83.75 89 HIS A C 1
ATOM 736 O O . HIS A 1 89 ? -10.408 3.502 -5.370 1.00 83.75 89 HIS A O 1
ATOM 742 N N . ILE A 1 90 ? -10.053 3.263 -3.172 1.00 84.25 90 ILE A N 1
ATOM 743 C CA . ILE A 1 90 ? -11.204 4.069 -2.745 1.00 84.25 90 ILE A CA 1
ATOM 744 C C . ILE A 1 90 ? -10.916 5.563 -2.972 1.00 84.25 90 ILE A C 1
ATOM 746 O O . ILE A 1 90 ? -11.781 6.276 -3.484 1.00 84.25 90 ILE A O 1
ATOM 750 N N . PHE A 1 91 ? -9.698 6.029 -2.675 1.00 83.25 91 PHE A N 1
ATOM 751 C CA . PHE A 1 91 ? -9.263 7.401 -2.942 1.00 83.25 91 PHE A CA 1
ATOM 752 C C . PHE A 1 91 ? -9.252 7.728 -4.441 1.00 83.25 91 PHE A C 1
ATOM 754 O O . PHE A 1 91 ? -9.793 8.759 -4.832 1.00 83.25 91 PHE A O 1
ATOM 761 N N . ASP A 1 92 ? -8.728 6.844 -5.291 1.00 84.75 92 ASP A N 1
ATOM 762 C CA . ASP A 1 92 ? -8.739 7.014 -6.747 1.00 84.75 92 ASP A CA 1
ATOM 763 C C . ASP A 1 92 ? -10.166 7.035 -7.300 1.00 84.75 92 ASP A C 1
ATOM 765 O O . ASP A 1 92 ? -10.473 7.851 -8.169 1.00 84.75 92 ASP A O 1
ATOM 769 N N . PHE A 1 93 ? -11.080 6.214 -6.768 1.00 84.12 93 PHE A N 1
ATOM 770 C CA . PHE A 1 93 ? -12.501 6.297 -7.118 1.00 84.12 93 PHE A CA 1
ATOM 771 C C . PHE A 1 93 ? -13.119 7.654 -6.727 1.00 84.12 93 PHE A C 1
ATOM 773 O O . PHE A 1 93 ? -13.880 8.225 -7.513 1.00 84.12 93 PHE A O 1
ATOM 780 N N . PHE A 1 94 ? -12.779 8.201 -5.555 1.00 84.81 94 PHE A N 1
ATOM 781 C CA . PHE A 1 94 ? -13.248 9.521 -5.111 1.00 84.81 94 PHE A CA 1
ATOM 782 C C . PHE A 1 94 ? -12.678 10.653 -5.957 1.00 84.81 94 PHE A C 1
ATOM 784 O O . PHE A 1 94 ? -13.442 11.454 -6.492 1.00 84.81 94 PHE A O 1
ATOM 791 N N . LYS A 1 95 ? -11.355 10.678 -6.130 1.00 84.44 95 LYS A N 1
ATOM 792 C CA . LYS A 1 95 ? -10.635 11.637 -6.966 1.00 84.44 95 LYS A CA 1
ATOM 793 C C . LYS A 1 95 ? -11.190 11.631 -8.388 1.00 84.44 95 LYS A C 1
ATOM 795 O O . LYS A 1 95 ? -11.614 12.669 -8.882 1.00 84.44 95 LYS A O 1
ATOM 800 N N . LYS A 1 96 ? -11.316 10.453 -9.003 1.00 84.56 96 LYS A N 1
ATOM 801 C CA . LYS A 1 96 ? -11.912 10.290 -10.333 1.00 84.56 96 LYS A CA 1
ATOM 802 C C . LYS A 1 96 ? -13.361 10.782 -10.392 1.00 84.56 96 LYS A C 1
ATOM 804 O O . LYS A 1 96 ? -13.744 11.445 -11.349 1.00 84.56 96 LYS A O 1
ATOM 809 N N . SER A 1 97 ? -14.167 10.514 -9.361 1.00 82.88 97 SER A N 1
ATOM 810 C CA . SER A 1 97 ? -15.544 11.020 -9.289 1.00 82.88 97 SER A CA 1
ATOM 811 C C . SER A 1 97 ? -15.650 12.526 -8.996 1.00 82.88 97 SER A C 1
ATOM 813 O O . SER A 1 97 ? -16.766 13.037 -9.078 1.00 82.88 97 SER A O 1
ATOM 815 N N . LEU A 1 98 ? -14.552 13.212 -8.660 1.00 83.00 98 LEU A N 1
ATOM 816 C CA . LEU A 1 98 ? -14.457 14.674 -8.544 1.00 83.00 98 LEU A CA 1
ATOM 817 C C . LEU A 1 98 ? -13.846 15.320 -9.801 1.00 83.00 98 LEU A C 1
ATOM 819 O O . LEU A 1 98 ? -14.221 16.432 -10.152 1.00 83.00 98 LEU A O 1
ATOM 823 N N . GLU A 1 99 ? -12.922 14.634 -10.480 1.00 84.88 99 GLU A N 1
ATOM 824 C CA . GLU A 1 99 ? -12.240 15.123 -11.688 1.00 84.88 99 GLU A CA 1
ATOM 825 C C . GLU A 1 99 ? -13.072 14.942 -12.974 1.00 84.88 99 GLU A C 1
ATOM 827 O O . GLU A 1 99 ? -12.987 15.776 -13.873 1.00 84.88 99 GLU A O 1
ATOM 832 N N . GLU A 1 100 ? 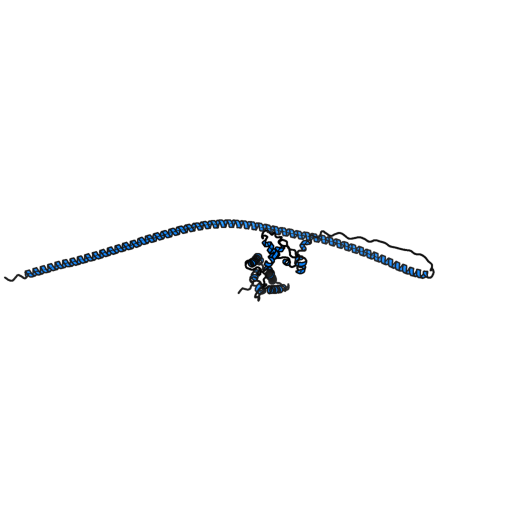-13.874 13.874 -13.089 1.00 82.94 100 GLU A N 1
ATOM 833 C CA . GLU A 1 100 ? -14.582 13.516 -14.336 1.00 82.94 100 GLU A CA 1
ATOM 834 C C . GLU A 1 100 ? -16.072 13.917 -14.390 1.00 82.94 100 GLU A C 1
ATOM 836 O O . GLU A 1 100 ? -16.737 13.607 -15.380 1.00 82.94 100 GLU A O 1
ATOM 841 N N . LYS A 1 101 ? -16.634 14.549 -13.349 1.00 81.69 101 LYS A N 1
ATOM 842 C CA . LYS A 1 101 ? -18.095 14.699 -13.195 1.00 81.69 101 LYS A CA 1
ATOM 843 C C . LYS A 1 101 ? -18.559 16.074 -12.731 1.00 81.69 101 LYS A C 1
ATOM 845 O O . LYS A 1 101 ? -17.845 16.782 -12.028 1.00 81.69 101 LYS A O 1
ATOM 850 N N . GLU A 1 102 ? -19.821 16.390 -13.021 1.00 79.50 102 GLU A N 1
ATOM 851 C CA . GLU A 1 102 ? -20.519 17.496 -12.361 1.00 79.50 102 GLU A CA 1
ATOM 852 C C . GLU A 1 102 ? -20.855 17.162 -10.896 1.00 79.50 102 GLU A C 1
ATOM 854 O O . GLU A 1 102 ? -21.070 16.004 -10.531 1.00 79.50 102 GLU A O 1
ATOM 859 N N . ALA A 1 103 ? -20.956 18.191 -10.046 1.00 74.56 103 ALA A N 1
ATOM 860 C CA . ALA A 1 103 ? -21.225 18.051 -8.607 1.00 74.56 103 ALA A CA 1
ATOM 861 C C . ALA A 1 103 ? -22.547 17.317 -8.279 1.00 74.56 103 ALA A C 1
ATOM 863 O O . ALA A 1 103 ? -22.698 16.749 -7.201 1.00 74.56 103 ALA A O 1
ATOM 864 N N . THR A 1 104 ? -23.493 17.307 -9.218 1.00 75.75 104 THR A N 1
ATOM 865 C CA . THR A 1 104 ? -24.779 16.590 -9.173 1.00 75.75 104 THR A CA 1
ATOM 866 C C . THR A 1 104 ? -24.661 15.084 -9.445 1.00 75.75 104 THR A C 1
ATOM 868 O O . THR A 1 104 ? -25.589 14.336 -9.137 1.00 75.75 104 THR A O 1
ATOM 871 N N . GLU A 1 105 ? -23.536 14.625 -10.004 1.00 77.75 105 GLU A N 1
ATOM 872 C CA . GLU A 1 105 ? -23.259 13.227 -10.372 1.00 77.75 105 GLU A CA 1
ATOM 873 C C . GLU A 1 105 ? -22.167 12.571 -9.500 1.00 77.75 105 GLU A C 1
ATOM 875 O O . GLU A 1 105 ? -21.788 11.405 -9.709 1.00 77.75 105 GLU A O 1
ATOM 880 N N . VAL A 1 106 ? -21.648 13.308 -8.514 1.00 80.75 106 VAL A N 1
ATOM 881 C CA . VAL A 1 106 ? -20.749 12.793 -7.475 1.00 80.75 106 VAL A CA 1
ATOM 882 C C . VAL A 1 106 ? -21.484 11.728 -6.650 1.00 80.75 106 VAL A C 1
ATOM 884 O O . VAL A 1 106 ? -22.665 11.851 -6.334 1.00 80.75 106 VAL A O 1
ATOM 887 N N . ILE A 1 107 ? -20.784 10.636 -6.341 1.00 78.94 107 ILE A N 1
ATOM 888 C CA . ILE A 1 107 ? -21.328 9.445 -5.669 1.00 78.94 107 ILE A CA 1
ATOM 889 C C . ILE A 1 107 ? -20.353 8.942 -4.601 1.00 78.94 107 ILE A C 1
ATOM 891 O O . ILE A 1 107 ? -19.204 9.378 -4.536 1.00 78.94 107 ILE A O 1
ATOM 895 N N . GLY A 1 108 ? -20.796 7.986 -3.789 1.00 79.81 108 GLY A N 1
ATOM 896 C CA . GLY A 1 108 ? -20.034 7.463 -2.664 1.00 79.81 108 GLY A CA 1
ATOM 897 C C . GLY A 1 108 ? -20.018 8.417 -1.474 1.00 79.81 108 GLY A C 1
ATOM 898 O O . GLY A 1 108 ? -20.686 9.455 -1.464 1.00 79.81 108 GLY A O 1
ATOM 899 N N . CYS A 1 109 ? -19.199 8.107 -0.470 1.00 80.81 109 CYS A N 1
ATOM 900 C CA . CYS A 1 109 ? -19.037 8.987 0.690 1.00 80.81 109 CYS A CA 1
ATOM 901 C C . CYS A 1 109 ? -18.232 10.273 0.400 1.00 80.81 109 CYS A C 1
ATOM 903 O O . CYS A 1 109 ? -17.999 11.050 1.320 1.00 80.81 109 CYS A O 1
ATOM 905 N N . VAL A 1 110 ? -17.888 10.565 -0.863 1.00 81.81 110 VAL A N 1
ATOM 906 C CA . VAL A 1 110 ? -17.374 11.882 -1.300 1.00 81.81 110 VAL A CA 1
ATOM 907 C C . VAL A 1 110 ? -18.314 13.008 -0.864 1.00 81.81 110 VAL A C 1
ATOM 909 O O . VAL A 1 110 ? -17.867 14.030 -0.350 1.00 81.81 110 VAL A O 1
ATOM 912 N N . MET A 1 111 ? -19.627 12.775 -0.971 1.00 79.25 111 MET A N 1
ATOM 913 C CA . MET A 1 111 ? -20.671 13.709 -0.534 1.00 79.25 111 MET A CA 1
ATOM 914 C C . MET A 1 111 ? -20.634 14.003 0.977 1.00 79.25 111 MET A C 1
ATOM 916 O O . MET A 1 111 ? -21.211 14.993 1.413 1.00 79.25 111 MET A O 1
ATOM 920 N N . MET A 1 112 ? -19.951 13.173 1.777 1.00 83.56 112 MET A N 1
ATOM 921 C CA . MET A 1 112 ? -19.776 13.372 3.220 1.00 83.56 112 MET A CA 1
ATOM 922 C C . MET A 1 112 ? -18.548 14.224 3.567 1.00 83.56 112 MET A C 1
ATOM 924 O O . MET A 1 112 ? -18.495 14.760 4.670 1.00 83.56 112 MET A O 1
ATOM 928 N N . ILE A 1 113 ? -17.581 14.388 2.652 1.00 83.81 113 ILE A N 1
ATOM 929 C CA . ILE A 1 113 ? -16.327 15.118 2.917 1.00 83.81 113 ILE A CA 1
ATOM 930 C C . ILE A 1 113 ? -16.579 16.583 3.333 1.00 83.81 113 ILE A C 1
ATOM 932 O O . ILE A 1 113 ? -15.968 17.005 4.315 1.00 83.81 113 ILE A O 1
ATOM 936 N N . PRO A 1 114 ? -17.494 17.354 2.703 1.00 85.56 114 PRO A N 1
ATOM 937 C CA . PRO A 1 114 ? -17.801 18.715 3.154 1.00 85.56 114 PRO A CA 1
ATOM 938 C C . PRO A 1 114 ? -18.367 18.764 4.580 1.00 85.56 114 PRO A C 1
ATOM 940 O O . PRO A 1 114 ? -18.007 19.644 5.352 1.00 85.56 114 PRO A O 1
ATOM 943 N N . TYR A 1 115 ? -19.207 17.793 4.954 1.00 87.56 115 TYR A N 1
ATOM 944 C CA . TYR A 1 115 ? -19.778 17.702 6.302 1.00 87.56 115 TYR A CA 1
ATOM 945 C C . TYR A 1 115 ? -18.728 17.301 7.346 1.00 87.56 115 TYR A C 1
ATOM 947 O O . TYR A 1 115 ? -18.680 17.892 8.419 1.00 87.56 115 TYR A O 1
ATOM 955 N N . TRP A 1 116 ? -17.854 16.344 7.018 1.00 85.62 116 TRP A N 1
ATOM 956 C CA . TRP A 1 116 ? -16.711 15.972 7.858 1.00 85.62 116 TRP A CA 1
ATOM 957 C C . TRP A 1 116 ? -15.769 17.164 8.078 1.00 85.62 116 TRP A C 1
ATOM 959 O O . TRP A 1 116 ? -15.365 17.441 9.205 1.00 85.62 116 TRP A O 1
ATOM 969 N N . TYR A 1 117 ? -15.482 17.925 7.020 1.00 84.81 117 TYR A N 1
ATOM 970 C CA . TYR A 1 117 ? -14.662 19.132 7.104 1.00 84.81 117 TYR A CA 1
ATOM 971 C C . TYR A 1 117 ? -15.280 20.195 8.029 1.00 84.81 117 TYR A C 1
ATOM 973 O O . TYR A 1 117 ? -14.545 20.862 8.757 1.00 84.81 117 TYR A O 1
ATOM 981 N N . CYS A 1 118 ? -16.611 20.328 8.059 1.00 86.69 118 CYS A N 1
ATOM 982 C CA . CYS A 1 118 ? -17.293 21.202 9.015 1.00 86.69 118 CYS A CA 1
ATOM 983 C C . CYS A 1 118 ? -17.203 20.713 10.472 1.00 86.69 118 CYS A C 1
ATOM 985 O O . CYS A 1 118 ? -16.994 21.543 11.344 1.00 86.69 118 CYS A O 1
ATOM 987 N N . GLU A 1 119 ? -17.305 19.409 10.763 1.00 85.19 119 GLU A N 1
ATOM 988 C CA . GLU A 1 119 ? -17.136 18.912 12.148 1.00 85.19 119 GLU A CA 1
ATOM 989 C C . GLU A 1 119 ? -15.700 19.093 12.674 1.00 85.19 119 GLU A C 1
ATOM 991 O O . GLU A 1 119 ? -15.497 19.346 13.860 1.00 85.19 119 GLU A O 1
ATOM 996 N N . HIS A 1 120 ? -14.694 18.956 11.803 1.00 81.19 120 HIS A N 1
ATOM 997 C CA . HIS A 1 120 ? -13.274 18.957 12.184 1.00 81.19 120 HIS A CA 1
ATOM 998 C C . HIS A 1 120 ? -12.562 20.313 12.025 1.00 81.19 120 HIS A C 1
ATOM 1000 O O . HIS A 1 120 ? -11.351 20.414 12.259 1.00 81.19 120 HIS A O 1
ATOM 1006 N N . SER A 1 121 ? -13.292 21.370 11.659 1.00 77.88 121 SER A N 1
ATOM 1007 C CA . SER A 1 121 ? -12.781 22.742 11.565 1.00 77.88 121 SER A CA 1
ATOM 1008 C C . SER A 1 121 ? -13.756 23.743 12.187 1.00 77.88 121 SER A C 1
ATOM 1010 O O . SER A 1 121 ? -14.938 23.469 12.345 1.00 77.88 121 SER A O 1
ATOM 1012 N N . LYS A 1 122 ? -13.272 24.941 12.528 1.00 78.56 122 LYS A N 1
ATOM 1013 C CA . LYS A 1 122 ? -14.108 26.045 13.040 1.00 78.56 122 LYS A CA 1
ATOM 1014 C C . LYS A 1 122 ? -14.379 27.099 11.962 1.00 78.56 122 LYS A C 1
ATOM 1016 O O . LYS A 1 122 ? -14.303 28.294 12.223 1.00 78.56 122 LYS A O 1
ATOM 1021 N N . ILE A 1 123 ? -14.591 26.650 10.721 1.00 82.88 123 ILE A N 1
ATOM 1022 C CA . ILE A 1 123 ? -14.750 27.537 9.555 1.00 82.88 123 ILE A CA 1
ATOM 1023 C C . ILE A 1 123 ? -16.158 28.138 9.447 1.00 82.88 123 ILE A C 1
ATOM 1025 O O . ILE A 1 123 ? -16.310 29.258 8.968 1.00 82.88 123 ILE A O 1
ATOM 1029 N N . ILE A 1 124 ? -17.177 27.408 9.906 1.00 87.31 124 ILE A N 1
ATOM 1030 C CA . ILE A 1 124 ? -18.558 27.877 10.043 1.00 87.31 124 ILE A CA 1
ATOM 1031 C C . ILE A 1 124 ? -19.130 27.388 11.372 1.00 87.31 124 ILE A C 1
ATOM 1033 O O . ILE A 1 124 ? -18.732 26.338 11.869 1.00 87.31 124 ILE A O 1
ATOM 1037 N N . GLU A 1 125 ? -20.096 28.126 11.909 1.00 87.69 125 GLU A N 1
ATOM 1038 C CA . GLU A 1 125 ? -20.925 27.665 13.025 1.00 87.69 125 GLU A CA 1
ATOM 1039 C C . GLU A 1 125 ? -22.063 26.753 12.514 1.00 87.69 125 GLU A C 1
ATOM 1041 O O . GLU A 1 125 ? -22.511 26.904 11.366 1.00 87.69 125 GLU A O 1
ATOM 1046 N N . PRO A 1 126 ? -22.556 25.807 13.334 1.00 88.31 126 PRO A N 1
ATOM 1047 C CA . PRO A 1 126 ? -23.707 24.980 12.990 1.00 88.31 126 PRO A CA 1
ATOM 1048 C C . PRO A 1 126 ? -25.003 25.809 12.937 1.00 88.31 126 PRO A C 1
ATOM 1050 O O . PRO A 1 126 ? -25.179 26.786 13.660 1.00 88.31 126 PRO A O 1
ATOM 1053 N N . ILE A 1 127 ? -25.949 25.383 12.096 1.00 87.75 127 ILE A N 1
ATOM 1054 C CA . ILE A 1 127 ? -27.295 25.973 11.970 1.00 87.75 127 ILE A CA 1
ATOM 1055 C C . ILE A 1 127 ? -28.077 25.824 13.286 1.00 87.75 127 ILE A C 1
ATOM 1057 O O . ILE A 1 127 ? -28.818 26.721 13.680 1.00 87.75 127 ILE A O 1
ATOM 1061 N N . GLU A 1 128 ? -27.951 24.655 13.915 1.00 83.25 128 GLU A N 1
ATOM 1062 C CA . GLU A 1 128 ? -28.666 24.231 15.119 1.00 83.25 128 GLU A CA 1
ATOM 1063 C C . GLU A 1 128 ? -27.912 23.024 15.696 1.00 83.25 128 GLU A C 1
ATOM 1065 O O . GLU A 1 128 ? -27.745 22.016 15.003 1.00 83.25 128 GLU A O 1
ATOM 1070 N N . GLU A 1 129 ? -27.399 23.130 16.922 1.00 79.69 129 GLU A N 1
ATOM 1071 C CA . GLU A 1 129 ? -26.598 22.062 17.532 1.00 79.69 129 GLU A CA 1
ATOM 1072 C C . GLU A 1 129 ? -27.473 20.870 17.965 1.00 79.69 129 GLU A C 1
ATOM 1074 O O . GLU A 1 129 ? -28.656 21.027 18.258 1.00 79.69 129 GLU A O 1
ATOM 1079 N N . GLY A 1 130 ? -26.905 19.660 17.976 1.00 75.81 130 GLY A N 1
ATOM 1080 C CA . GLY A 1 130 ? -27.624 18.440 18.361 1.00 75.81 130 GLY A CA 1
ATOM 1081 C C . GLY A 1 130 ? -28.591 17.876 17.308 1.00 75.81 130 GLY A C 1
ATOM 1082 O O . GLY A 1 130 ? -29.327 16.935 17.607 1.00 75.81 130 GLY A O 1
ATOM 1083 N N . ARG A 1 131 ? -28.604 18.397 16.070 1.00 81.06 131 ARG A N 1
ATOM 1084 C CA . ARG A 1 131 ? -29.371 17.789 14.965 1.00 81.06 131 ARG A CA 1
ATOM 1085 C C . ARG A 1 131 ? -28.851 16.402 14.593 1.00 81.06 131 ARG A C 1
ATOM 1087 O O . ARG A 1 131 ? -27.651 16.197 14.433 1.00 81.06 131 ARG A O 1
ATOM 1094 N N . ILE A 1 132 ? -29.783 15.486 14.332 1.00 77.62 132 ILE A N 1
ATOM 1095 C CA . ILE A 1 132 ? -29.509 14.098 13.941 1.00 77.62 132 ILE A CA 1
ATOM 1096 C C . ILE A 1 132 ? -30.091 13.837 12.540 1.00 77.62 132 ILE A C 1
ATOM 1098 O O . ILE A 1 132 ? -31.262 14.149 12.311 1.00 77.62 132 ILE A O 1
ATOM 1102 N N . PRO A 1 133 ? -29.327 13.241 11.600 1.00 76.06 133 PRO A N 1
ATOM 1103 C CA . PRO A 1 133 ? -27.884 12.970 11.670 1.00 76.06 133 PRO A CA 1
ATOM 1104 C C . PRO A 1 133 ? -27.061 14.270 11.628 1.00 76.06 133 PRO A C 1
ATOM 1106 O O . PRO A 1 133 ? -27.500 15.239 11.008 1.00 76.06 133 PRO A O 1
ATOM 1109 N N . ARG A 1 134 ? -25.852 14.285 12.217 1.00 82.00 134 ARG A N 1
ATOM 1110 C CA . ARG A 1 134 ? -25.052 15.522 12.392 1.00 82.00 134 ARG A CA 1
ATOM 1111 C C . ARG A 1 134 ? -24.862 16.353 11.130 1.00 82.00 134 ARG A C 1
ATOM 1113 O O . ARG A 1 134 ? -24.924 17.574 11.189 1.00 82.00 134 ARG A O 1
ATOM 1120 N N . CYS A 1 135 ? -24.724 15.722 9.962 1.00 83.44 135 CYS A N 1
ATOM 1121 C CA . CYS A 1 135 ? -24.614 16.432 8.684 1.00 83.44 135 CYS A CA 1
ATOM 1122 C C . CYS A 1 135 ? -25.761 17.439 8.434 1.00 83.44 135 CYS A C 1
ATOM 1124 O O . CYS A 1 135 ? -25.545 18.458 7.782 1.00 83.44 135 CYS A O 1
ATOM 1126 N N . ALA A 1 136 ? -26.948 17.230 9.016 1.00 85.19 136 ALA A N 1
ATOM 1127 C CA . ALA A 1 136 ? -28.084 18.149 8.948 1.00 85.19 136 ALA A CA 1
ATOM 1128 C C . ALA A 1 136 ? -27.918 19.459 9.756 1.00 85.19 136 ALA A C 1
ATOM 1130 O O . ALA A 1 136 ? -28.781 20.341 9.643 1.00 85.19 136 ALA A O 1
ATOM 1131 N N . LYS A 1 137 ? -26.842 19.610 10.550 1.00 88.62 137 LYS A N 1
ATOM 1132 C CA . LYS A 1 137 ? -26.485 20.866 11.235 1.00 88.62 137 LYS A CA 1
ATOM 1133 C C . LYS A 1 137 ? -25.635 21.819 10.396 1.00 88.62 137 LYS A C 1
ATOM 1135 O O . LYS A 1 137 ? -25.522 22.981 10.765 1.00 88.62 137 LYS A O 1
ATOM 1140 N N . TRP A 1 138 ? -25.075 21.388 9.264 1.00 91.69 138 TRP A N 1
ATOM 1141 C CA . TRP A 1 138 ? -24.124 22.204 8.498 1.00 91.69 138 TRP A CA 1
ATOM 1142 C C . TRP A 1 138 ? -24.722 22.845 7.248 1.00 91.69 138 TRP A C 1
ATOM 1144 O O . TRP A 1 138 ? -25.361 22.190 6.424 1.00 91.69 138 TRP A O 1
ATOM 1154 N N . ASN A 1 139 ? -24.446 24.138 7.064 1.00 90.06 139 ASN A N 1
ATOM 1155 C CA . ASN A 1 139 ? -24.810 24.872 5.857 1.00 90.06 139 ASN A CA 1
ATOM 1156 C C . ASN A 1 139 ? -23.653 24.857 4.846 1.00 90.06 139 ASN A C 1
ATOM 1158 O O . ASN A 1 139 ? -22.755 25.698 4.917 1.00 90.06 139 ASN A O 1
ATOM 1162 N N . LEU A 1 140 ? -23.697 23.954 3.862 1.00 89.12 140 LEU A N 1
ATOM 1163 C CA . LEU A 1 140 ? -22.644 23.870 2.840 1.00 89.12 140 LEU A CA 1
ATOM 1164 C C . LEU A 1 140 ? -22.531 25.127 1.953 1.00 89.12 140 LEU A C 1
ATOM 1166 O O . LEU A 1 140 ? -21.447 25.402 1.448 1.00 89.12 140 LEU A O 1
ATOM 1170 N N . MET A 1 141 ? -23.591 25.935 1.808 1.00 88.94 141 MET A N 1
ATOM 1171 C CA . MET A 1 141 ? -23.492 27.238 1.124 1.00 88.94 141 MET A CA 1
ATOM 1172 C C . MET A 1 141 ? -22.716 28.264 1.966 1.00 88.94 141 MET A C 1
ATOM 1174 O O . MET A 1 141 ? -22.045 29.134 1.417 1.00 88.94 141 MET A O 1
ATOM 1178 N N . GLY A 1 142 ? -22.784 28.150 3.297 1.00 88.50 142 GLY A N 1
ATOM 1179 C CA . GLY A 1 142 ? -21.943 28.915 4.219 1.00 88.50 142 GLY A CA 1
ATOM 1180 C C . GLY A 1 142 ? -20.482 28.479 4.127 1.00 88.50 142 GLY A C 1
ATOM 1181 O O . GLY A 1 142 ? -19.607 29.322 3.956 1.00 88.50 142 GLY A O 1
ATOM 1182 N N . LEU A 1 143 ? -20.228 27.163 4.136 1.00 88.31 143 LEU A N 1
ATOM 1183 C CA . LEU A 1 143 ? -18.885 26.605 3.941 1.00 88.31 143 LEU A CA 1
ATOM 1184 C C . LEU A 1 143 ? -18.251 27.114 2.636 1.00 88.31 143 LEU A C 1
ATOM 1186 O O . LEU A 1 143 ? -17.113 27.578 2.645 1.00 88.31 143 LEU A O 1
ATOM 1190 N N . GLU A 1 144 ? -18.988 27.066 1.523 1.00 87.31 144 GLU A N 1
ATOM 1191 C CA . GLU A 1 144 ? -18.500 27.562 0.234 1.00 87.31 144 GLU A CA 1
ATOM 1192 C C . GLU A 1 144 ? -18.176 29.067 0.281 1.00 87.31 144 GLU A C 1
ATOM 1194 O O . GLU A 1 144 ? -17.162 29.508 -0.262 1.00 87.31 144 GLU A O 1
ATOM 1199 N N . ALA A 1 145 ? -19.008 29.864 0.958 1.00 88.25 145 ALA A N 1
ATOM 1200 C CA . ALA A 1 145 ? -18.791 31.299 1.097 1.00 88.25 145 ALA A CA 1
ATOM 1201 C C . ALA A 1 145 ? -17.515 31.638 1.888 1.00 88.25 145 ALA A C 1
ATOM 1203 O O . ALA A 1 145 ? -16.837 32.599 1.524 1.00 88.25 145 ALA A O 1
ATOM 1204 N N . GLU A 1 146 ? -17.156 30.859 2.914 1.00 86.69 146 GLU A N 1
ATOM 1205 C CA . GLU A 1 146 ? -15.921 31.061 3.688 1.00 86.69 146 GLU A CA 1
ATOM 1206 C C . GLU A 1 146 ? -14.676 30.481 2.993 1.00 86.69 146 GLU A C 1
ATOM 1208 O O . GLU A 1 146 ? -13.639 31.145 2.944 1.00 86.69 146 GLU A O 1
ATOM 1213 N N . LEU A 1 147 ? -14.777 29.309 2.350 1.00 84.62 147 LEU A N 1
ATOM 1214 C CA . LEU A 1 147 ? -13.680 28.718 1.561 1.00 84.62 147 LEU A CA 1
ATOM 1215 C C . LEU A 1 147 ? -13.263 29.576 0.353 1.00 84.62 147 LEU A C 1
ATOM 1217 O O . LEU A 1 147 ? -12.130 29.481 -0.114 1.00 84.62 147 LEU A O 1
ATOM 1221 N N . ARG A 1 148 ? -14.146 30.448 -0.150 1.00 83.81 148 ARG A N 1
ATOM 1222 C CA . ARG A 1 148 ? -13.799 31.460 -1.167 1.00 83.81 148 ARG A CA 1
ATOM 1223 C C . ARG A 1 148 ? -12.994 32.647 -0.611 1.00 83.81 148 ARG A C 1
ATOM 1225 O O . ARG A 1 148 ? -12.438 33.403 -1.405 1.00 83.81 148 ARG A O 1
ATOM 1232 N N . LYS A 1 149 ? -12.956 32.850 0.713 1.00 83.75 149 LYS A N 1
ATOM 1233 C CA . LYS A 1 149 ? -12.220 33.945 1.381 1.00 83.75 149 LYS A CA 1
ATOM 1234 C C . LYS A 1 149 ? -10.877 33.478 1.940 1.00 83.75 149 LYS A C 1
ATOM 1236 O O . LYS A 1 149 ? -9.895 34.209 1.846 1.00 83.75 149 LYS A O 1
ATOM 1241 N N . THR A 1 150 ? -10.851 32.281 2.524 1.00 71.38 150 THR A N 1
ATOM 1242 C CA . THR A 1 150 ? -9.703 31.746 3.265 1.00 71.38 150 THR A CA 1
ATOM 1243 C C . THR A 1 150 ? -8.982 30.681 2.432 1.00 71.38 150 THR A C 1
ATOM 1245 O O . THR A 1 150 ? -9.618 29.704 2.034 1.00 71.38 150 THR A O 1
ATOM 1248 N N . PRO A 1 151 ? -7.669 30.813 2.157 1.00 64.12 151 PRO A N 1
ATOM 1249 C CA . PRO A 1 151 ? -6.925 29.782 1.441 1.00 64.12 151 PRO A CA 1
ATOM 1250 C C . PRO A 1 151 ? -6.859 28.488 2.265 1.00 64.12 151 PRO A C 1
ATOM 1252 O O . PRO A 1 151 ? -6.634 28.511 3.472 1.00 64.12 151 PRO A O 1
ATOM 1255 N N . PHE A 1 152 ? -6.988 27.346 1.585 1.00 62.78 152 PHE A N 1
ATOM 1256 C CA . PHE A 1 152 ? -7.135 25.999 2.169 1.00 62.78 152 PHE A CA 1
ATOM 1257 C C . PHE A 1 152 ? -5.980 25.523 3.084 1.00 62.78 152 PHE A C 1
ATOM 1259 O O . PHE A 1 152 ? -6.047 24.428 3.633 1.00 62.78 152 PHE A O 1
ATOM 1266 N N . ILE A 1 153 ? -4.906 26.308 3.208 1.00 57.16 153 ILE A N 1
ATOM 1267 C CA . ILE A 1 153 ? -3.649 25.951 3.883 1.00 57.16 153 ILE A CA 1
ATOM 1268 C C . ILE A 1 153 ? -3.657 26.353 5.371 1.00 57.16 153 ILE A C 1
ATOM 1270 O O . ILE A 1 153 ? -3.022 25.679 6.175 1.00 57.16 153 ILE A O 1
ATOM 1274 N N . ASP A 1 154 ? -4.400 27.399 5.754 1.00 55.16 154 ASP A N 1
ATOM 1275 C CA . ASP A 1 154 ? -4.370 27.967 7.117 1.00 55.16 154 ASP A CA 1
ATOM 1276 C C . ASP A 1 154 ? -5.411 27.358 8.084 1.00 55.16 154 ASP A C 1
ATOM 1278 O O . ASP A 1 154 ? -5.541 27.794 9.231 1.00 55.16 154 ASP A O 1
ATOM 1282 N N . VAL A 1 155 ? -6.179 26.350 7.654 1.00 59.78 155 VAL A N 1
ATOM 1283 C CA . VAL A 1 155 ? -7.236 25.748 8.485 1.00 59.78 155 VAL A CA 1
ATOM 1284 C C . VAL A 1 155 ? -6.661 24.647 9.375 1.00 59.78 155 VAL A C 1
ATOM 1286 O O . VAL A 1 155 ? -6.385 23.535 8.930 1.00 59.78 155 VAL A O 1
ATOM 1289 N N . SER A 1 156 ? -6.508 24.964 10.662 1.00 59.12 156 SER A N 1
ATOM 1290 C CA . SER A 1 156 ? -6.096 24.004 11.690 1.00 59.12 156 SER A CA 1
ATOM 1291 C C . SER A 1 156 ? -7.175 22.940 11.913 1.00 59.12 156 SER A C 1
ATOM 1293 O O . SER A 1 156 ? -8.281 23.251 12.365 1.00 59.12 156 SER A O 1
ATOM 1295 N N . PHE A 1 157 ? -6.846 21.684 11.607 1.00 59.62 157 PHE A N 1
ATOM 1296 C CA . PHE A 1 157 ? -7.715 20.535 11.849 1.00 59.62 157 PHE A CA 1
ATOM 1297 C C . PHE A 1 157 ? -7.640 20.098 13.309 1.00 59.62 157 PHE A C 1
ATOM 1299 O O . PHE A 1 157 ? -6.583 19.698 13.801 1.00 59.62 157 PHE A O 1
ATOM 1306 N N . LEU A 1 158 ? -8.787 20.094 13.985 1.00 56.50 158 LEU A N 1
ATOM 1307 C CA . LEU A 1 158 ? -8.925 19.440 15.279 1.00 56.50 158 LEU A CA 1
ATOM 1308 C C . LEU A 1 158 ? -9.244 17.959 15.041 1.00 56.50 158 LEU A C 1
ATOM 1310 O O . LEU A 1 158 ? -10.371 17.585 14.704 1.00 56.50 158 LEU A O 1
ATOM 1314 N N . VAL A 1 159 ? -8.234 17.102 15.225 1.00 50.34 159 VAL A N 1
ATOM 1315 C CA . VAL A 1 159 ? -8.389 15.636 15.233 1.00 50.34 159 VAL A CA 1
ATOM 1316 C C . VAL A 1 159 ? -9.045 15.219 16.554 1.00 50.34 159 VAL A C 1
ATOM 1318 O O . VAL A 1 159 ? -8.413 14.688 17.461 1.00 50.34 159 VAL A O 1
ATOM 1321 N N . VAL A 1 160 ? -10.330 15.543 16.673 1.00 55.38 160 VAL A N 1
ATOM 1322 C CA . VAL A 1 160 ? -11.203 15.187 17.791 1.00 55.38 160 VAL A CA 1
ATOM 1323 C C . VAL A 1 160 ? -12.020 13.974 17.375 1.00 55.38 160 VAL A C 1
ATOM 1325 O O . VAL A 1 160 ? -12.786 14.046 16.416 1.00 55.38 160 VAL A O 1
ATOM 1328 N N . TYR A 1 161 ? -11.882 12.864 18.096 1.00 59.28 161 TYR A N 1
ATOM 1329 C CA . TYR A 1 161 ? -12.799 11.740 17.941 1.00 59.28 161 TYR A CA 1
ATOM 1330 C C . TYR A 1 161 ? -14.188 12.166 18.426 1.00 59.28 161 TYR A C 1
ATOM 1332 O O . TYR A 1 161 ? -14.386 12.507 19.592 1.00 59.28 161 TYR A O 1
ATOM 1340 N N . LEU A 1 162 ? -15.148 12.206 17.502 1.00 68.50 162 LEU A N 1
ATOM 1341 C CA . LEU A 1 162 ? -16.512 12.648 17.770 1.00 68.50 162 LEU A CA 1
ATOM 1342 C C . LEU A 1 162 ? -17.264 11.585 18.585 1.00 68.50 162 LEU A C 1
ATOM 1344 O O . LEU A 1 162 ? -17.861 10.678 18.004 1.00 68.50 162 LEU A O 1
ATOM 1348 N N . LYS A 1 163 ? -17.268 11.710 19.920 1.00 72.69 163 LYS A N 1
ATOM 1349 C CA . LYS A 1 163 ? -18.123 10.883 20.789 1.00 72.69 163 LYS A CA 1
ATOM 1350 C C . LYS A 1 163 ? -19.599 11.018 20.363 1.00 72.69 163 LYS A C 1
ATOM 1352 O O . LYS A 1 163 ? -20.050 12.159 20.185 1.00 72.69 163 LYS A O 1
ATOM 1357 N N . PRO A 1 164 ? -20.347 9.913 20.159 1.00 71.50 164 PRO A N 1
ATOM 1358 C CA . PRO A 1 164 ? -21.795 9.942 19.928 1.00 71.50 164 PRO A CA 1
ATOM 1359 C C . PRO A 1 164 ? -22.538 10.649 21.069 1.00 71.50 164 PRO A C 1
ATOM 1361 O O . PRO A 1 164 ? -22.112 10.561 22.216 1.00 71.50 164 PRO A O 1
ATOM 1364 N N . THR A 1 165 ? -23.653 11.327 20.785 1.00 76.25 165 THR A N 1
ATOM 1365 C CA . THR A 1 165 ? -24.525 11.859 21.852 1.00 76.25 165 THR A CA 1
ATOM 1366 C C . THR A 1 165 ? -25.572 10.822 22.262 1.00 76.25 165 THR A C 1
ATOM 1368 O O . THR A 1 165 ? -26.021 10.042 21.424 1.00 76.25 165 THR A O 1
ATOM 1371 N N . GLU A 1 166 ? -26.044 10.847 23.513 1.00 75.94 166 GLU A N 1
ATOM 1372 C CA . GLU A 1 166 ? -27.128 9.971 24.017 1.00 75.94 166 GLU A CA 1
ATOM 1373 C C . GLU A 1 166 ? -28.333 9.895 23.059 1.00 75.94 166 GLU A C 1
ATOM 1375 O O . GLU A 1 166 ? -28.917 8.836 22.813 1.00 75.94 166 GLU A O 1
ATOM 1380 N N . THR A 1 167 ? -28.683 11.039 22.468 1.00 75.44 167 THR A N 1
ATOM 1381 C CA . THR A 1 167 ? -29.757 11.189 21.485 1.00 75.44 167 THR A CA 1
ATOM 1382 C C . THR A 1 167 ? -29.480 10.439 20.179 1.00 75.44 167 THR A C 1
ATOM 1384 O O . THR A 1 167 ? -30.389 9.808 19.642 1.00 75.44 167 THR A O 1
ATOM 1387 N N . GLU A 1 168 ? -28.243 10.429 19.677 1.00 75.56 168 GLU A N 1
ATOM 1388 C CA . GLU A 1 168 ? -27.846 9.625 18.514 1.00 75.56 168 GLU A CA 1
ATOM 1389 C C . GLU A 1 168 ? -27.826 8.137 18.833 1.00 75.56 168 GLU A C 1
ATOM 1391 O O . GLU A 1 168 ? -28.308 7.338 18.033 1.00 75.56 168 GLU A O 1
ATOM 1396 N N . VAL A 1 169 ? -27.315 7.765 20.007 1.00 77.38 169 VAL A N 1
ATOM 1397 C CA . VAL A 1 169 ? -27.280 6.376 20.481 1.00 77.38 169 VAL A CA 1
ATOM 1398 C C . VAL A 1 169 ? -28.696 5.807 20.515 1.00 77.38 169 VAL A C 1
ATOM 1400 O O . VAL A 1 169 ? -28.959 4.762 19.913 1.00 77.38 169 VAL A O 1
ATOM 1403 N N . THR A 1 170 ? -29.620 6.565 21.109 1.00 80.56 170 THR A N 1
ATOM 1404 C CA . THR A 1 170 ? -31.047 6.241 21.203 1.00 80.56 170 THR A CA 1
ATOM 1405 C C . THR A 1 170 ? -31.724 6.183 19.828 1.00 80.56 170 THR A C 1
ATOM 1407 O O . THR A 1 170 ? -32.470 5.245 19.549 1.00 80.56 170 THR A O 1
ATOM 1410 N N . MET A 1 171 ? -31.482 7.158 18.941 1.00 71.56 171 MET A N 1
ATOM 1411 C CA . MET A 1 171 ? -32.164 7.229 17.636 1.00 71.56 171 MET A CA 1
ATOM 1412 C C . MET A 1 171 ? -31.590 6.293 16.563 1.00 71.56 171 MET A C 1
ATOM 1414 O O . MET A 1 171 ? -32.314 5.922 15.637 1.00 71.56 171 MET A O 1
ATOM 1418 N N . LEU A 1 172 ? -30.311 5.919 16.654 1.00 69.75 172 LEU A N 1
ATOM 1419 C CA . LEU A 1 172 ? -29.626 5.055 15.683 1.00 69.75 172 LEU A CA 1
ATOM 1420 C C . LEU A 1 172 ? -29.455 3.608 16.180 1.00 69.75 172 LEU A C 1
ATOM 1422 O O . LEU A 1 172 ? -29.044 2.748 15.401 1.00 69.75 172 LEU A O 1
ATOM 1426 N N . GLY A 1 173 ? -29.791 3.324 17.445 1.00 61.00 173 GLY A N 1
ATOM 1427 C CA . GLY A 1 173 ? -29.674 1.996 18.056 1.00 61.00 173 GLY A CA 1
ATOM 1428 C C . GLY A 1 173 ? -28.225 1.577 18.321 1.00 61.00 173 GLY A C 1
ATOM 1429 O O . GLY A 1 173 ? -27.892 0.399 18.205 1.00 61.00 173 GLY A O 1
ATOM 1430 N N . ALA A 1 174 ? -27.350 2.538 18.628 1.00 56.38 174 ALA A N 1
ATOM 1431 C CA . ALA A 1 174 ? -25.898 2.344 18.659 1.00 56.38 174 ALA A CA 1
ATOM 1432 C C . ALA A 1 174 ? -25.344 1.813 19.999 1.00 56.38 174 ALA A C 1
ATOM 1434 O O . ALA A 1 174 ? -24.143 1.918 20.223 1.00 56.38 174 ALA A O 1
ATOM 1435 N N . GLN A 1 175 ? -26.185 1.230 20.866 1.00 50.12 175 GLN A N 1
ATOM 1436 C CA . GLN A 1 175 ? -25.850 0.824 22.246 1.00 50.12 175 GLN A CA 1
ATOM 1437 C C . GLN A 1 175 ? -24.486 0.109 22.371 1.00 50.12 175 GLN A C 1
ATOM 1439 O O . GLN A 1 175 ? -23.641 0.512 23.160 1.00 50.12 175 GLN A O 1
ATOM 1444 N N . ARG A 1 176 ? -24.219 -0.865 21.486 1.00 46.66 176 ARG A N 1
ATOM 1445 C CA . ARG A 1 176 ? -22.975 -1.665 21.448 1.00 46.66 176 ARG A CA 1
ATOM 1446 C C . ARG A 1 176 ? -21.687 -0.919 21.080 1.00 46.66 176 ARG A C 1
ATOM 1448 O O . ARG A 1 176 ? -20.620 -1.522 21.075 1.00 46.66 176 ARG A O 1
ATOM 1455 N N . VAL A 1 177 ? -21.778 0.343 20.673 1.00 48.12 177 VAL A N 1
ATOM 1456 C CA . VAL A 1 177 ? -20.614 1.205 20.391 1.00 48.12 177 VAL A CA 1
ATOM 1457 C C . VAL A 1 177 ? -20.300 2.096 21.596 1.00 48.12 177 VAL A C 1
ATOM 1459 O O . VAL A 1 177 ? -19.216 2.658 21.671 1.00 48.12 177 VAL A O 1
ATOM 1462 N N . VAL A 1 178 ? -21.244 2.217 22.530 1.00 48.53 178 VAL A N 1
ATOM 1463 C CA . VAL A 1 178 ? -21.142 3.063 23.722 1.00 48.53 178 VAL A CA 1
ATOM 1464 C C . VAL A 1 178 ? -20.580 2.272 24.896 1.00 48.53 178 VAL A C 1
ATOM 1466 O O . VAL A 1 178 ? -19.651 2.752 25.528 1.00 48.53 178 VAL A O 1
ATOM 1469 N N . GLU A 1 179 ? -21.017 1.020 25.070 1.00 50.88 179 GLU A N 1
ATOM 1470 C CA . GLU A 1 179 ? -20.449 0.070 26.045 1.00 50.88 179 GLU A CA 1
ATOM 1471 C C . GLU A 1 179 ? -18.902 0.006 25.932 1.00 50.88 179 GLU A C 1
ATOM 1473 O O . GLU A 1 179 ? -18.195 0.088 26.928 1.00 50.88 179 GLU A O 1
ATOM 1478 N N . LEU A 1 180 ? -18.365 0.002 24.702 1.00 40.66 180 LEU A N 1
ATOM 1479 C CA . LEU A 1 180 ? -16.919 -0.005 24.393 1.00 40.66 180 LEU A CA 1
ATOM 1480 C C . LEU A 1 180 ? -16.199 1.357 24.536 1.00 40.66 180 LEU A C 1
ATOM 1482 O O . LEU A 1 180 ? -15.034 1.471 24.162 1.00 40.66 180 LEU A O 1
ATOM 1486 N N . LEU A 1 181 ? -16.892 2.404 24.987 1.00 45.50 181 LEU A N 1
ATOM 1487 C CA . LEU A 1 181 ? -16.346 3.747 25.237 1.00 45.50 181 LEU A CA 1
ATOM 1488 C C . LEU A 1 181 ? -16.603 4.219 26.678 1.00 45.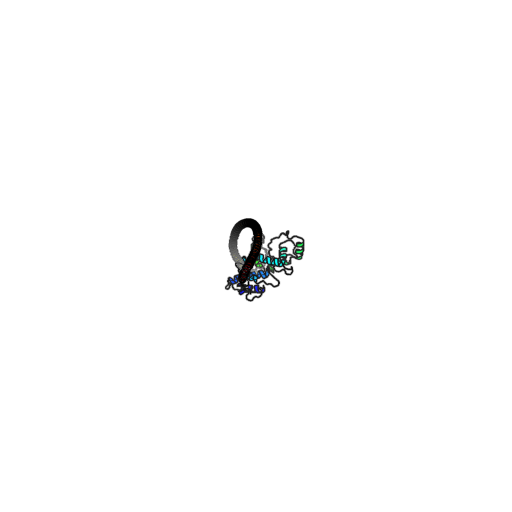50 181 LEU A C 1
ATOM 1490 O O . LEU A 1 181 ? -15.883 5.089 27.161 1.00 45.50 181 LEU A O 1
ATOM 1494 N N . GLU A 1 182 ? -17.601 3.650 27.357 1.00 50.53 182 GLU A N 1
ATOM 1495 C CA . GLU A 1 182 ? -17.874 3.854 28.785 1.00 50.53 182 GLU A CA 1
ATOM 1496 C C . GLU A 1 182 ? -16.848 3.107 29.662 1.00 50.53 182 GLU A C 1
ATOM 1498 O O . GLU A 1 182 ? -16.401 3.654 30.671 1.00 50.53 182 GLU A O 1
ATOM 1503 N N . GLU A 1 183 ? -16.369 1.931 29.223 1.00 44.53 183 GLU A N 1
ATOM 1504 C CA . GLU A 1 183 ? -15.298 1.159 29.889 1.00 44.53 183 GLU A CA 1
ATOM 1505 C C . GLU A 1 183 ? -13.965 1.935 30.059 1.00 44.53 183 GLU A C 1
ATOM 1507 O O . GLU A 1 183 ? -13.156 1.565 30.910 1.00 44.53 183 GLU A O 1
ATOM 1512 N N . GLU A 1 184 ? -13.734 3.026 29.310 1.00 44.28 184 GLU A N 1
ATOM 1513 C CA . GLU A 1 184 ? -12.558 3.909 29.462 1.00 44.28 184 GLU A CA 1
ATOM 1514 C C . GLU A 1 184 ? -12.788 5.133 30.384 1.00 44.28 184 GLU A C 1
ATOM 1516 O O . GLU A 1 184 ? -11.820 5.815 30.729 1.00 44.28 184 GLU A O 1
ATOM 1521 N N . GLU A 1 185 ? -14.028 5.451 30.793 1.00 45.62 185 GLU A N 1
ATOM 1522 C CA . GLU A 1 185 ? -14.339 6.667 31.580 1.00 45.62 185 GLU A CA 1
ATOM 1523 C C . GLU A 1 185 ? -14.749 6.418 33.043 1.00 45.62 185 GLU A C 1
ATOM 1525 O O . GLU A 1 185 ? -14.597 7.327 33.865 1.00 45.62 185 GLU A O 1
ATOM 1530 N N . GLU A 1 186 ? -15.156 5.201 33.429 1.00 41.97 186 GLU A N 1
ATOM 1531 C CA . GLU A 1 186 ? -15.484 4.892 34.838 1.00 41.97 186 GLU A CA 1
ATOM 1532 C C . GLU A 1 186 ? -14.290 5.051 35.809 1.00 41.97 186 GLU A C 1
ATOM 1534 O O . GLU A 1 186 ? -14.486 5.203 37.015 1.00 41.97 186 GLU A O 1
ATOM 1539 N N . GLU A 1 187 ? -13.047 5.098 35.314 1.00 42.72 187 GLU A N 1
ATOM 1540 C CA . GLU A 1 187 ? -11.844 5.260 36.149 1.00 42.72 187 GLU A CA 1
ATOM 1541 C C . GLU A 1 187 ? -11.589 6.698 36.653 1.00 42.72 187 GLU A C 1
ATOM 1543 O O . GLU A 1 187 ? -10.597 6.921 37.348 1.00 42.72 187 GLU A O 1
ATOM 1548 N N . GLN A 1 188 ? -12.440 7.687 36.326 1.00 41.00 188 GLN A N 1
ATOM 1549 C CA . GLN A 1 188 ? -12.182 9.105 36.662 1.00 41.00 188 GLN A CA 1
ATOM 1550 C C . GLN A 1 188 ? -13.232 9.819 37.539 1.00 41.00 188 GLN A C 1
ATOM 1552 O O . GLN A 1 188 ? -12.945 10.920 38.012 1.00 41.00 188 GLN A O 1
ATOM 1557 N N . GLU A 1 189 ? -14.402 9.233 37.833 1.00 42.00 189 GLU A N 1
ATOM 1558 C CA . GLU A 1 189 ? -15.411 9.876 38.711 1.00 42.00 189 GLU A CA 1
ATOM 1559 C C . GLU A 1 189 ? -15.483 9.323 40.151 1.00 42.00 189 GLU A C 1
ATOM 1561 O O . GLU A 1 189 ? -16.156 9.910 41.005 1.00 42.00 189 GLU A O 1
ATOM 1566 N N . GLN A 1 190 ? -14.748 8.256 40.484 1.00 34.94 190 GLN A N 1
ATOM 1567 C CA . GLN A 1 190 ? -14.861 7.558 41.776 1.00 34.94 190 GLN A CA 1
ATOM 1568 C C . GLN A 1 190 ? -14.130 8.239 42.963 1.00 34.94 190 GLN A C 1
ATOM 1570 O O . GLN A 1 190 ? -13.587 7.568 43.835 1.00 34.94 190 GLN A O 1
ATOM 1575 N N . GLU A 1 191 ? -14.142 9.578 43.038 1.00 39.00 191 GLU A N 1
ATOM 1576 C CA . GLU A 1 191 ? -13.546 10.351 44.153 1.00 39.00 191 GLU A CA 1
ATOM 1577 C C . GLU A 1 191 ? -14.484 11.421 44.770 1.00 39.00 191 GLU A C 1
ATOM 1579 O O . GLU A 1 191 ? -14.058 12.229 45.598 1.00 39.00 191 GLU A O 1
ATOM 1584 N N . LYS A 1 192 ? -15.781 11.464 44.405 1.00 37.78 192 LYS A N 1
ATOM 1585 C CA . LYS A 1 192 ? -16.755 12.414 44.999 1.00 37.78 192 LYS A CA 1
ATOM 1586 C C . LYS A 1 192 ? -18.177 11.863 45.176 1.00 37.78 192 LYS A C 1
ATOM 1588 O O . LYS A 1 192 ? -19.005 12.057 44.287 1.00 37.78 192 LYS A O 1
ATOM 1593 N N . LYS A 1 193 ? -18.481 11.326 46.371 1.00 31.09 193 LYS A N 1
ATOM 1594 C CA . LYS A 1 193 ? -19.751 11.490 47.138 1.00 31.09 193 LYS A CA 1
ATOM 1595 C C . LYS A 1 193 ? -19.770 10.595 48.393 1.00 31.09 193 LYS A C 1
ATOM 1597 O O . LYS A 1 193 ? -20.281 9.486 48.341 1.00 31.09 193 LYS A O 1
ATOM 1602 N N . GLU A 1 194 ? -19.327 11.121 49.534 1.00 28.47 194 GLU A N 1
ATOM 1603 C CA . GLU A 1 194 ? -19.751 10.629 50.857 1.00 28.47 194 GLU A CA 1
ATOM 1604 C C . GLU A 1 194 ? -19.898 11.805 51.834 1.00 28.47 194 GLU A C 1
ATOM 1606 O O . GLU A 1 194 ? -18.905 12.434 52.196 1.00 28.47 194 GLU A O 1
ATOM 1611 N N . ALA A 1 195 ? -21.142 12.120 52.216 1.00 29.97 195 ALA A N 1
ATOM 1612 C CA . ALA A 1 195 ? -21.553 12.819 53.444 1.00 29.97 195 ALA A CA 1
ATOM 1613 C C . ALA A 1 195 ? -23.077 13.065 53.429 1.00 29.97 195 ALA A C 1
ATOM 1615 O O . ALA A 1 195 ? -23.643 13.270 52.358 1.00 29.97 195 ALA A O 1
ATOM 1616 N N . VAL A 1 196 ? -23.670 13.189 54.629 1.00 30.44 196 VAL A N 1
ATOM 1617 C CA . VAL A 1 196 ? -25.070 13.581 54.929 1.00 30.44 196 VAL A CA 1
ATOM 1618 C C . VAL A 1 196 ? -26.118 12.465 54.781 1.00 30.44 196 VAL A C 1
ATOM 1620 O O . VAL A 1 196 ? -26.676 12.269 53.710 1.00 30.44 196 VAL A O 1
ATOM 1623 N N . ASP A 1 197 ? -26.426 11.774 55.885 1.00 27.14 197 ASP A N 1
ATOM 1624 C CA . ASP A 1 197 ? -27.583 12.097 56.750 1.00 27.14 197 ASP A CA 1
ATOM 1625 C C . ASP A 1 197 ? -27.544 11.287 58.069 1.00 27.14 197 ASP A C 1
ATOM 1627 O O . ASP A 1 197 ? -27.196 10.114 58.033 1.00 27.14 197 ASP A O 1
ATOM 1631 N N . GLU A 1 198 ? -27.893 11.904 59.215 1.00 28.30 198 GLU A N 1
ATOM 1632 C CA . GLU A 1 198 ? -28.636 11.284 60.347 1.00 28.30 198 GLU A CA 1
ATOM 1633 C C . GLU A 1 198 ? -28.804 12.232 61.562 1.00 28.30 198 GLU A C 1
ATOM 1635 O O . GLU A 1 198 ? -27.823 12.695 62.147 1.00 28.30 198 GLU A O 1
ATOM 1640 N N . ALA A 1 199 ? -30.062 12.489 61.955 1.00 30.52 199 ALA A N 1
ATOM 1641 C CA . ALA A 1 199 ? -30.541 13.053 63.234 1.00 30.52 199 ALA A CA 1
ATOM 1642 C C . ALA A 1 199 ? -32.086 13.161 63.175 1.00 30.52 199 ALA A C 1
ATOM 1644 O O . ALA A 1 199 ? -32.608 13.441 62.099 1.00 30.52 199 ALA A O 1
ATOM 1645 N N . THR A 1 200 ? -32.914 13.036 64.221 1.00 30.88 200 THR A N 1
ATOM 1646 C CA . THR A 1 200 ? -32.837 12.531 65.616 1.00 30.88 200 THR A CA 1
ATOM 1647 C C . THR A 1 200 ? -34.293 12.396 66.112 1.00 30.88 200 THR A C 1
ATOM 16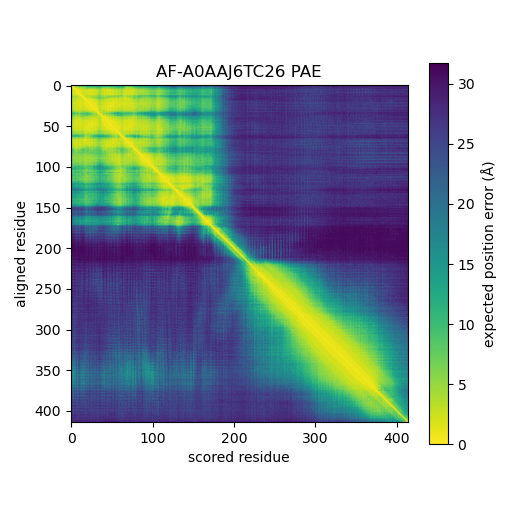49 O O . THR A 1 200 ? -35.154 13.119 65.614 1.00 30.88 200 THR A O 1
ATOM 1652 N N . GLU A 1 201 ? -34.598 11.589 67.140 1.00 29.84 201 GLU A N 1
ATOM 1653 C CA . GLU A 1 201 ? -35.901 11.682 67.840 1.00 29.84 201 GLU A CA 1
ATOM 1654 C C . GLU A 1 201 ? -35.822 11.278 69.332 1.00 29.84 201 GLU A C 1
ATOM 1656 O O . GLU A 1 201 ? -34.909 10.551 69.726 1.00 29.84 201 GLU A O 1
ATOM 1661 N N . GLN A 1 202 ? -36.737 11.789 70.176 1.00 28.88 202 GLN A N 1
ATOM 1662 C CA . GLN A 1 202 ? -36.687 11.682 71.650 1.00 28.88 202 GLN A CA 1
ATOM 1663 C C . GLN A 1 202 ? -38.067 11.506 72.333 1.00 28.88 202 GLN A C 1
ATOM 1665 O O . GLN A 1 202 ? -38.987 12.279 72.101 1.00 28.88 202 GLN A O 1
ATOM 1670 N N . GLU A 1 203 ? -38.118 10.524 73.242 1.00 32.62 203 GLU A N 1
ATOM 1671 C CA . GLU A 1 203 ? -38.625 10.552 74.638 1.00 32.62 203 GLU A CA 1
ATOM 1672 C C . GLU A 1 203 ? -40.071 10.964 75.070 1.00 32.62 203 GLU A C 1
ATOM 1674 O O . GLU A 1 203 ? -40.590 12.036 74.791 1.00 32.62 203 GLU A O 1
ATOM 1679 N N . GLU A 1 204 ? -40.612 10.094 75.947 1.00 30.89 204 GLU A N 1
ATOM 1680 C CA . GLU A 1 204 ? -41.367 10.342 77.205 1.00 30.89 204 GLU A CA 1
ATOM 1681 C C . GLU A 1 204 ? -42.848 10.840 77.288 1.00 30.89 204 GLU A C 1
ATOM 1683 O O . GLU A 1 204 ? -43.170 12.021 77.256 1.00 30.89 204 GLU A O 1
ATOM 1688 N N . LYS A 1 205 ? -43.730 9.868 77.612 1.00 32.16 205 LYS A N 1
ATOM 1689 C CA . LYS A 1 205 ? -44.417 9.633 78.921 1.00 32.16 205 LYS A CA 1
ATOM 1690 C C . LYS A 1 205 ? -45.448 10.594 79.588 1.00 32.16 205 LYS A C 1
ATOM 1692 O O . LYS A 1 205 ? -45.241 11.777 79.792 1.00 32.16 205 LYS A O 1
ATOM 1697 N N . GLU A 1 206 ? -46.450 9.902 80.168 1.00 35.41 206 GLU A N 1
ATOM 1698 C CA . GLU A 1 206 ? -47.148 10.082 81.473 1.00 35.41 206 GLU A CA 1
ATOM 1699 C C . GLU A 1 206 ? -47.999 11.330 81.816 1.00 35.41 206 GLU A C 1
ATOM 1701 O O . GLU A 1 206 ? -47.518 12.457 81.854 1.00 35.41 206 GLU A O 1
ATOM 1706 N N . LYS A 1 207 ? -49.259 11.058 82.231 1.00 28.70 207 LYS A N 1
ATOM 1707 C CA . LYS A 1 207 ? -50.160 11.814 83.150 1.00 28.70 207 LYS A CA 1
ATOM 1708 C C . LYS A 1 207 ? -51.543 11.115 83.197 1.00 28.70 207 LYS A C 1
ATOM 1710 O O . LYS A 1 207 ? -51.863 10.391 82.263 1.00 28.70 207 LYS A O 1
ATOM 1715 N N . GLU A 1 208 ? -52.419 11.222 84.206 1.00 30.81 208 GLU A N 1
ATOM 1716 C CA . GLU A 1 208 ? -52.399 11.888 85.526 1.00 30.81 208 GLU A CA 1
ATOM 1717 C C . GLU A 1 208 ? -53.361 11.141 86.502 1.00 30.81 208 GLU A C 1
ATOM 1719 O O . GLU A 1 208 ? -54.024 10.185 86.099 1.00 30.81 208 GLU A O 1
ATOM 1724 N N . LYS A 1 209 ? -53.463 11.553 87.778 1.00 31.92 209 LYS A N 1
ATOM 1725 C CA . LYS A 1 209 ? -54.378 10.961 88.787 1.00 31.92 209 LYS A CA 1
ATOM 1726 C C . LYS A 1 209 ? -55.683 11.754 88.973 1.00 31.92 209 LYS A C 1
ATOM 1728 O O . LYS A 1 209 ? -55.687 12.973 88.834 1.00 31.92 209 LYS A O 1
ATOM 1733 N N . GLY A 1 210 ? -56.739 11.074 89.434 1.00 29.11 210 GLY A N 1
ATOM 1734 C CA . GLY A 1 210 ? -57.974 11.667 89.968 1.00 29.11 210 GLY A CA 1
ATOM 1735 C C . GLY A 1 210 ? -58.682 10.706 90.938 1.00 29.11 210 GLY A C 1
ATOM 1736 O O . GLY A 1 210 ? -58.800 9.519 90.652 1.00 29.11 210 GLY A O 1
ATOM 1737 N N . GLU A 1 211 ? -59.088 11.203 92.104 1.00 31.22 211 GLU A N 1
ATOM 1738 C CA . GLU A 1 211 ? -59.581 10.473 93.295 1.00 31.22 211 GLU A CA 1
ATOM 1739 C C . GLU A 1 211 ? -60.705 11.383 93.890 1.00 31.22 211 GLU A C 1
ATOM 1741 O O . GLU A 1 211 ? -60.580 12.600 93.751 1.00 31.22 211 GLU A O 1
ATOM 1746 N N . VAL A 1 212 ? -61.841 10.996 94.504 1.00 31.67 212 VAL A N 1
ATOM 1747 C CA . VAL A 1 212 ? -62.389 9.783 95.185 1.00 31.67 212 VAL A CA 1
ATOM 1748 C C . VAL A 1 212 ? -63.945 10.011 95.365 1.00 31.67 212 VAL A C 1
ATOM 1750 O O . VAL A 1 212 ? -64.370 11.122 95.052 1.00 31.67 212 VAL A O 1
ATOM 1753 N N . ASP A 1 213 ? -64.914 9.188 95.834 1.00 37.56 213 ASP A N 1
ATOM 1754 C CA . ASP A 1 213 ? -65.121 7.798 96.342 1.00 37.56 213 ASP A CA 1
ATOM 1755 C C . ASP A 1 213 ? -66.661 7.442 96.240 1.00 37.56 213 ASP A C 1
ATOM 1757 O O . ASP A 1 213 ? -67.379 8.051 95.451 1.00 37.56 213 ASP A O 1
ATOM 1761 N N . GLU A 1 214 ? -67.179 6.536 97.091 1.00 40.78 214 GLU A N 1
ATOM 1762 C CA . GLU A 1 214 ? -68.578 6.319 97.552 1.00 40.78 214 GLU A CA 1
ATOM 1763 C C . GLU A 1 214 ? -69.540 5.446 96.696 1.00 40.78 214 GLU A C 1
ATOM 1765 O O . GLU A 1 214 ? -70.625 5.860 96.293 1.00 40.78 214 GLU A O 1
ATOM 1770 N N . ALA A 1 215 ? -69.191 4.160 96.507 1.00 40.47 215 ALA A N 1
ATOM 1771 C CA . ALA A 1 215 ? -70.083 3.119 95.940 1.00 40.47 215 ALA A CA 1
ATOM 1772 C C . ALA A 1 215 ? -69.941 1.719 96.607 1.00 40.47 215 ALA A C 1
ATOM 1774 O O . ALA A 1 215 ? -70.009 0.668 95.960 1.00 40.47 215 ALA A O 1
ATOM 1775 N N . THR A 1 216 ? -69.716 1.692 97.923 1.00 48.19 216 THR A N 1
ATOM 1776 C CA . THR A 1 216 ? -69.070 0.615 98.712 1.00 48.19 216 THR A CA 1
ATOM 1777 C C . THR A 1 216 ? -69.864 -0.687 98.967 1.00 48.19 216 THR A C 1
ATOM 1779 O O . THR A 1 216 ? -69.729 -1.291 100.029 1.00 48.19 216 THR A O 1
ATOM 1782 N N . PHE A 1 217 ? -70.654 -1.189 98.005 1.00 42.47 217 PHE A N 1
ATOM 1783 C CA . PHE A 1 217 ? -71.195 -2.564 98.095 1.00 42.47 217 PHE A CA 1
ATOM 1784 C C . PHE A 1 217 ? -71.349 -3.301 96.755 1.00 42.47 217 PHE A C 1
ATOM 1786 O O . PHE A 1 217 ? -70.953 -4.458 96.647 1.00 42.47 217 PHE A O 1
ATOM 1793 N N . PHE A 1 218 ? -71.844 -2.646 95.698 1.00 46.22 218 PHE A N 1
ATOM 1794 C CA . PHE A 1 218 ? -71.804 -3.244 94.351 1.00 46.22 218 PHE A CA 1
ATOM 1795 C C . PHE A 1 218 ? -70.390 -3.199 93.754 1.00 46.22 218 PHE A C 1
ATOM 1797 O O . PHE A 1 218 ? -69.974 -4.150 93.086 1.00 46.22 218 PHE A O 1
ATOM 1804 N N . ALA A 1 219 ? -69.617 -2.160 94.094 1.00 49.56 219 ALA A N 1
ATOM 1805 C CA . ALA A 1 219 ? -68.236 -2.014 93.659 1.00 49.56 219 ALA A CA 1
ATOM 1806 C C . ALA A 1 219 ? -67.330 -3.177 94.100 1.00 49.56 219 ALA A C 1
ATOM 1808 O O . ALA A 1 219 ? -66.385 -3.475 93.388 1.00 49.56 219 ALA A O 1
ATOM 1809 N N . GLU A 1 220 ? -67.588 -3.897 95.202 1.00 52.16 220 GLU A N 1
ATOM 1810 C CA . GLU A 1 220 ? -66.713 -5.020 95.596 1.00 52.16 220 GLU A CA 1
ATOM 1811 C C . GLU A 1 220 ? -66.707 -6.171 94.578 1.00 52.16 220 GLU A C 1
ATOM 1813 O O . GLU A 1 220 ? -65.672 -6.815 94.388 1.00 52.16 220 GLU A O 1
ATOM 1818 N N . LYS A 1 221 ? -67.827 -6.424 93.884 1.00 58.41 221 LYS A N 1
ATOM 1819 C CA . LYS A 1 221 ? -67.876 -7.430 92.811 1.00 58.41 221 LYS A CA 1
ATOM 1820 C C . LYS A 1 221 ? -67.132 -6.935 91.572 1.00 58.41 221 LYS A C 1
ATOM 1822 O O . LYS A 1 221 ? -66.307 -7.664 91.026 1.00 58.41 221 LYS A O 1
ATOM 1827 N N . GLU A 1 222 ? -67.391 -5.695 91.176 1.00 62.72 222 GLU A N 1
ATOM 1828 C CA . GLU A 1 222 ? -66.793 -5.066 89.998 1.00 62.72 222 GLU A CA 1
ATOM 1829 C C . GLU A 1 222 ? -65.278 -4.871 90.171 1.00 62.72 222 GLU A C 1
ATOM 1831 O O . GLU A 1 222 ? -64.510 -5.267 89.306 1.00 62.72 222 GLU A O 1
ATOM 1836 N N . ILE A 1 223 ? -64.815 -4.423 91.342 1.00 64.19 223 ILE A N 1
ATOM 1837 C CA . ILE A 1 223 ? -63.397 -4.371 91.736 1.00 64.19 223 ILE A CA 1
ATOM 1838 C C . ILE A 1 223 ? -62.766 -5.769 91.729 1.00 64.19 223 ILE A C 1
ATOM 1840 O O . ILE A 1 223 ? -61.586 -5.898 91.410 1.00 64.19 223 ILE A O 1
ATOM 1844 N N . ARG A 1 224 ? -63.502 -6.834 92.069 1.00 68.50 224 ARG A N 1
ATOM 1845 C CA . ARG A 1 224 ? -62.973 -8.207 92.023 1.00 68.50 224 ARG A CA 1
ATOM 1846 C C . ARG A 1 224 ? -62.806 -8.705 90.589 1.00 68.50 224 ARG A C 1
ATOM 1848 O O . ARG A 1 224 ? -61.776 -9.300 90.286 1.00 68.50 224 ARG A O 1
ATOM 1855 N N . GLU A 1 225 ? -63.769 -8.424 89.718 1.00 72.62 225 GLU A N 1
ATOM 1856 C CA . GLU A 1 225 ? -63.698 -8.751 88.289 1.00 72.62 225 GLU A CA 1
ATOM 1857 C C . GLU A 1 225 ? -62.616 -7.901 87.594 1.00 72.62 225 GLU A C 1
ATOM 1859 O O . GLU A 1 225 ? -61.724 -8.462 86.963 1.00 72.62 225 GLU A O 1
ATOM 1864 N N . LEU A 1 226 ? -62.559 -6.590 87.854 1.00 77.81 226 LEU A N 1
ATOM 1865 C CA . LEU A 1 226 ? -61.491 -5.687 87.405 1.00 77.81 226 LEU A CA 1
ATOM 1866 C C . LEU A 1 226 ? -60.104 -6.054 87.954 1.00 77.81 226 LEU A C 1
ATOM 1868 O O . LEU A 1 226 ? -59.116 -5.805 87.271 1.00 77.81 226 LEU A O 1
ATOM 1872 N N . ARG A 1 227 ? -59.985 -6.653 89.150 1.00 75.19 227 ARG A N 1
ATOM 1873 C CA . ARG A 1 227 ? -58.708 -7.202 89.655 1.00 75.19 227 ARG A CA 1
ATOM 1874 C C . ARG A 1 227 ? -58.284 -8.452 88.888 1.00 75.19 227 ARG A C 1
ATOM 1876 O O . ARG A 1 227 ? -57.099 -8.59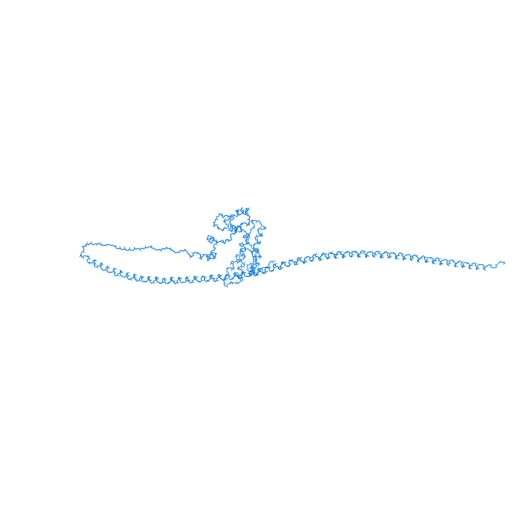4 88.607 1.00 75.19 227 ARG A O 1
ATOM 1883 N N . CYS A 1 228 ? -59.219 -9.334 88.535 1.00 74.88 228 CYS A N 1
ATOM 1884 C CA . CYS A 1 228 ? -58.927 -10.478 87.672 1.00 74.88 228 CYS A CA 1
ATOM 1885 C C . CYS A 1 228 ? -58.540 -10.031 86.254 1.00 74.88 228 CYS A C 1
ATOM 1887 O O . CYS A 1 228 ? -57.568 -10.551 85.712 1.00 74.88 228 CYS A O 1
ATOM 1889 N N . GLU A 1 229 ? -59.228 -9.035 85.691 1.00 79.56 229 GLU A N 1
ATOM 1890 C CA . GLU A 1 229 ? -58.895 -8.458 84.384 1.00 79.56 229 GLU A CA 1
ATOM 1891 C C . GLU A 1 229 ? -57.532 -7.744 84.416 1.00 79.56 229 GLU A C 1
ATOM 1893 O O . GLU A 1 229 ? -56.686 -8.012 83.570 1.00 79.56 229 GLU A O 1
ATOM 1898 N N . ASN A 1 230 ? -57.252 -6.922 85.438 1.00 75.75 230 ASN A N 1
ATOM 1899 C CA . ASN A 1 230 ? -55.940 -6.285 85.620 1.00 75.75 230 ASN A CA 1
ATOM 1900 C C . ASN A 1 230 ? -54.814 -7.311 85.775 1.00 75.75 230 ASN A C 1
ATOM 1902 O O . ASN A 1 230 ? -53.762 -7.135 85.171 1.00 75.75 230 ASN A O 1
ATOM 1906 N N . GLN A 1 231 ? -55.010 -8.377 86.559 1.00 81.88 231 GLN A N 1
ATOM 1907 C CA . GLN A 1 231 ? -53.991 -9.419 86.689 1.00 81.88 231 GLN A CA 1
ATOM 1908 C C . GLN A 1 231 ? -53.752 -10.110 85.342 1.00 81.88 231 GLN A C 1
ATOM 1910 O O . GLN A 1 231 ? -52.609 -10.244 84.929 1.00 81.88 231 GLN A O 1
ATOM 1915 N N . ARG A 1 232 ? -54.815 -10.453 84.608 1.00 82.69 232 ARG A N 1
ATOM 1916 C CA . ARG A 1 232 ? -54.717 -11.083 83.286 1.00 82.69 232 ARG A CA 1
ATOM 1917 C C . ARG A 1 232 ? -54.032 -10.189 82.248 1.00 82.69 232 ARG A C 1
ATOM 1919 O O . ARG A 1 232 ? -53.225 -10.685 81.468 1.00 82.69 232 ARG A O 1
ATOM 1926 N N . LEU A 1 233 ? -54.323 -8.887 82.256 1.00 84.25 233 LEU A N 1
ATOM 1927 C CA . LEU A 1 233 ? -53.644 -7.886 81.429 1.00 84.25 233 LEU A CA 1
ATOM 1928 C C . LEU A 1 233 ? -52.170 -7.739 81.824 1.00 84.25 233 LEU A C 1
ATOM 1930 O O . LEU A 1 233 ? -51.322 -7.585 80.954 1.00 84.25 233 LEU A O 1
ATOM 1934 N N . LYS A 1 234 ? -51.843 -7.840 83.117 1.00 85.75 234 LYS A N 1
ATOM 1935 C CA . LYS A 1 234 ? -50.465 -7.794 83.621 1.00 85.75 234 LYS A CA 1
ATOM 1936 C C . LYS A 1 234 ? -49.664 -9.039 83.228 1.00 85.75 234 LYS A C 1
ATOM 1938 O O . LYS A 1 234 ? -48.531 -8.907 82.781 1.00 85.75 234 LYS A O 1
ATOM 1943 N N . ASP A 1 235 ? -50.279 -10.219 83.304 1.00 85.19 235 ASP A N 1
ATOM 1944 C CA . ASP A 1 235 ? -49.704 -11.487 82.838 1.00 85.19 235 ASP A CA 1
ATOM 1945 C C . ASP A 1 235 ? -49.504 -11.489 81.304 1.00 85.19 235 ASP A C 1
ATOM 1947 O O . ASP A 1 235 ? -48.576 -12.114 80.792 1.00 85.19 235 ASP A O 1
ATOM 1951 N N . GLN A 1 236 ? -50.363 -10.784 80.554 1.00 88.00 236 GLN A N 1
ATOM 1952 C CA . GLN A 1 236 ? -50.195 -10.553 79.112 1.00 88.00 236 GLN A CA 1
ATOM 1953 C C . GLN A 1 236 ? -49.090 -9.535 78.809 1.00 88.00 236 GLN A C 1
ATOM 1955 O O . GLN A 1 236 ? -48.302 -9.769 77.896 1.00 88.00 236 GLN A O 1
ATOM 1960 N N . LEU A 1 237 ? -49.008 -8.439 79.573 1.00 86.25 237 LEU A N 1
ATOM 1961 C CA . LEU A 1 237 ? -47.970 -7.419 79.418 1.00 86.25 237 LEU A CA 1
ATOM 1962 C C . LEU A 1 237 ? -46.581 -8.025 79.644 1.00 86.25 237 LEU A C 1
ATOM 1964 O O . LEU A 1 237 ? -45.720 -7.884 78.785 1.00 86.25 237 LEU A O 1
ATOM 1968 N N . GLN A 1 238 ? -46.407 -8.787 80.731 1.00 87.50 238 GLN A N 1
ATOM 1969 C CA . GLN A 1 238 ? -45.142 -9.457 81.034 1.00 87.50 238 GLN A CA 1
ATOM 1970 C C . GLN A 1 238 ? -44.729 -10.421 79.909 1.00 87.50 238 GLN A C 1
ATOM 1972 O O . GLN A 1 238 ? -43.567 -10.446 79.522 1.00 87.50 238 GLN A O 1
ATOM 1977 N N . LYS A 1 239 ? -45.673 -11.167 79.319 1.00 87.62 239 LYS A N 1
ATOM 1978 C CA . LYS A 1 239 ? -45.378 -12.020 78.155 1.00 87.62 239 LYS A CA 1
ATOM 1979 C C . LYS A 1 239 ? -44.965 -11.233 76.915 1.00 87.62 239 LYS A C 1
ATOM 1981 O O . LYS A 1 239 ? -44.092 -11.689 76.189 1.00 87.62 239 LYS A O 1
ATOM 1986 N N . ALA A 1 240 ? -45.576 -10.076 76.669 1.00 84.94 240 ALA A N 1
ATOM 1987 C CA . ALA A 1 240 ? -45.188 -9.206 75.562 1.00 84.94 240 ALA A CA 1
ATOM 1988 C C . ALA A 1 240 ? -43.805 -8.565 75.791 1.00 84.94 240 ALA A C 1
ATOM 1990 O O . ALA A 1 240 ? -43.072 -8.345 74.832 1.00 84.94 240 ALA A O 1
ATOM 1991 N N . GLU A 1 241 ? -43.423 -8.304 77.045 1.00 86.31 241 GLU A N 1
ATOM 1992 C CA . GLU A 1 241 ? -42.067 -7.880 77.418 1.00 86.31 241 GLU A CA 1
ATOM 1993 C C . GLU A 1 241 ? -41.053 -9.025 77.223 1.00 86.31 241 GLU A C 1
ATOM 1995 O O . GLU A 1 241 ? -40.047 -8.827 76.546 1.00 86.31 241 GLU A O 1
ATOM 2000 N N . GLU A 1 242 ? -41.357 -10.241 77.694 1.00 88.50 242 GLU A N 1
ATOM 2001 C CA . GLU A 1 242 ? -40.536 -11.448 77.481 1.00 88.50 242 GLU A CA 1
ATOM 2002 C C . GLU A 1 242 ? -40.341 -11.772 75.982 1.00 88.50 242 GLU A C 1
ATOM 2004 O O . GLU A 1 242 ? -39.237 -12.110 75.554 1.00 88.50 242 GLU A O 1
ATOM 2009 N N . GLU A 1 243 ? -41.389 -11.640 75.161 1.00 88.81 243 GLU A N 1
ATOM 2010 C CA . GLU A 1 243 ? -41.339 -11.871 73.709 1.00 88.81 243 GLU A CA 1
ATOM 2011 C C . GLU A 1 243 ? -40.572 -10.760 72.966 1.00 88.81 243 GLU A C 1
ATOM 2013 O O . GLU A 1 243 ? -39.804 -11.045 72.045 1.00 88.81 243 GLU A O 1
ATOM 2018 N N . LYS A 1 244 ? -40.704 -9.501 73.405 1.00 91.56 244 LYS A N 1
ATOM 2019 C CA . LYS A 1 244 ? -39.939 -8.357 72.885 1.00 91.56 244 LYS A CA 1
ATOM 2020 C C . LYS A 1 244 ? -38.443 -8.480 73.185 1.00 91.56 244 LYS A C 1
ATOM 2022 O O . LYS A 1 244 ? -37.629 -8.206 72.304 1.00 91.56 244 LYS A O 1
ATOM 2027 N N . ASP A 1 245 ? -38.070 -8.894 74.394 1.00 89.75 245 ASP A N 1
ATOM 2028 C CA . ASP A 1 245 ? -36.663 -9.104 74.754 1.00 89.75 245 ASP A CA 1
ATOM 2029 C C . ASP A 1 245 ? -36.052 -10.268 73.954 1.00 89.75 245 ASP A C 1
ATOM 2031 O O . ASP A 1 245 ? -34.902 -10.179 73.518 1.00 89.75 245 ASP A O 1
ATOM 2035 N N . LEU A 1 246 ? -36.835 -11.314 73.659 1.00 90.56 246 LEU A N 1
ATOM 2036 C CA . LEU A 1 246 ? -36.407 -12.403 72.776 1.00 90.56 246 LEU A CA 1
ATOM 2037 C C . LEU A 1 246 ? -36.149 -11.909 71.338 1.00 90.56 246 LEU A C 1
ATOM 2039 O O . LEU A 1 246 ? -35.094 -12.195 70.770 1.00 90.56 246 LEU A O 1
ATOM 2043 N N . GLN A 1 247 ? -37.067 -11.111 70.779 1.00 92.00 247 GLN A N 1
ATOM 2044 C CA . GLN A 1 247 ? -36.905 -10.489 69.456 1.00 92.00 247 GLN A CA 1
ATOM 2045 C C . GLN A 1 247 ? -35.694 -9.547 69.405 1.00 92.00 247 GLN A C 1
ATOM 2047 O O . GLN A 1 247 ? -34.976 -9.521 68.408 1.00 92.00 247 GLN A O 1
ATOM 2052 N N . LYS A 1 248 ? -35.420 -8.802 70.484 1.00 93.38 248 LYS A N 1
ATOM 2053 C CA . LYS A 1 248 ? -34.254 -7.912 70.581 1.00 93.38 248 LYS A CA 1
ATOM 2054 C C . LYS A 1 248 ? -32.933 -8.680 70.462 1.00 93.38 248 LYS A C 1
ATOM 2056 O O . LYS A 1 248 ? -32.053 -8.247 69.724 1.00 93.38 248 LYS A O 1
ATOM 2061 N N . VAL A 1 249 ? -32.815 -9.837 71.120 1.00 92.62 249 VAL A N 1
ATOM 2062 C CA . VAL A 1 249 ? -31.630 -10.712 71.016 1.00 92.62 249 VAL A CA 1
ATOM 2063 C C . VAL A 1 249 ? -31.481 -11.304 69.608 1.00 92.62 249 VAL A C 1
ATOM 2065 O O . VAL A 1 249 ? -30.364 -11.421 69.104 1.00 92.62 249 VAL A O 1
ATOM 2068 N N . GLU A 1 250 ? -32.584 -11.650 68.938 1.00 93.31 250 GLU A N 1
ATOM 2069 C CA . GLU A 1 250 ? -32.545 -12.144 67.555 1.00 93.31 250 GLU A CA 1
ATOM 2070 C C . GLU A 1 250 ? -32.130 -11.046 66.555 1.00 93.31 250 GLU A C 1
ATOM 2072 O O . GLU A 1 250 ? -31.310 -11.301 65.673 1.00 93.31 250 GLU A O 1
ATOM 2077 N N . ILE A 1 251 ? -32.599 -9.807 66.746 1.00 91.81 251 ILE A N 1
ATOM 2078 C CA . ILE A 1 251 ? -32.171 -8.634 65.963 1.00 91.81 251 ILE A CA 1
ATOM 2079 C C . ILE A 1 251 ? -30.675 -8.351 66.164 1.00 91.81 251 ILE A C 1
ATOM 2081 O O . ILE A 1 251 ? -29.958 -8.191 65.178 1.00 91.81 251 ILE A O 1
ATOM 2085 N N . GLU A 1 252 ? -30.180 -8.342 67.405 1.00 93.69 252 GLU A N 1
ATOM 2086 C CA . GLU A 1 252 ? -28.753 -8.129 67.705 1.00 93.69 252 GLU A CA 1
ATOM 2087 C C . GLU A 1 252 ? -27.863 -9.210 67.065 1.00 93.69 252 GLU A C 1
ATOM 2089 O O . GLU A 1 252 ? -26.804 -8.904 66.510 1.00 93.69 252 GLU A O 1
ATOM 2094 N N . LYS A 1 253 ? -28.317 -10.472 67.053 1.00 95.06 253 LYS A N 1
ATOM 2095 C CA . LYS A 1 253 ? -27.632 -11.569 66.353 1.00 95.06 253 LYS A CA 1
ATOM 2096 C C . LYS A 1 253 ? -27.600 -11.354 64.835 1.00 95.06 253 LYS A C 1
ATOM 2098 O O . LYS A 1 253 ? -26.542 -11.516 64.228 1.00 95.06 253 LYS A O 1
ATOM 2103 N N . LEU A 1 254 ? -28.725 -10.981 64.221 1.00 94.88 254 LEU A N 1
ATOM 2104 C CA . LEU A 1 254 ? -28.799 -10.726 62.777 1.00 94.88 254 LEU A CA 1
ATOM 2105 C C . LEU A 1 254 ? -27.951 -9.514 62.361 1.00 94.88 254 LEU A C 1
ATOM 2107 O O . LEU A 1 254 ? -27.289 -9.562 61.329 1.00 94.88 254 LEU A O 1
ATOM 2111 N N . GLN A 1 255 ? -27.904 -8.455 63.175 1.00 93.31 255 GLN A N 1
ATOM 2112 C CA . GLN A 1 255 ? -27.028 -7.299 62.948 1.00 93.31 255 GLN A CA 1
ATOM 2113 C C . GLN A 1 255 ? -25.541 -7.688 62.960 1.00 93.31 255 GLN A C 1
ATOM 2115 O O . GLN A 1 255 ? -24.773 -7.214 62.120 1.00 93.31 255 GLN A O 1
ATOM 2120 N N . MET A 1 256 ? -25.133 -8.585 63.863 1.00 94.81 256 MET A N 1
ATOM 2121 C CA . MET A 1 256 ? -23.766 -9.115 63.900 1.00 94.81 256 MET A CA 1
ATOM 2122 C C . MET A 1 256 ? -23.438 -9.951 62.650 1.00 94.81 256 MET A C 1
ATOM 2124 O O . MET A 1 256 ? -22.391 -9.741 62.042 1.00 94.81 256 MET A O 1
ATOM 2128 N N . GLU A 1 257 ? -24.346 -10.835 62.221 1.00 95.38 257 GLU A N 1
ATOM 2129 C CA . GLU A 1 257 ? -24.180 -11.656 61.007 1.00 95.38 257 GLU A CA 1
ATOM 2130 C C . GLU A 1 257 ? -24.118 -10.802 59.726 1.00 95.38 257 GLU A C 1
ATOM 2132 O O . GLU A 1 257 ? -23.281 -11.053 58.858 1.00 95.38 257 GLU A O 1
ATOM 2137 N N . ILE A 1 258 ? -24.935 -9.745 59.632 1.00 94.62 258 ILE A N 1
ATOM 2138 C CA . ILE A 1 258 ? -24.863 -8.752 58.546 1.00 94.62 258 ILE A CA 1
ATOM 2139 C C . ILE A 1 258 ? -23.505 -8.035 58.557 1.00 94.62 258 ILE A C 1
ATOM 2141 O O . ILE A 1 258 ? -22.878 -7.902 57.510 1.00 94.62 258 ILE A O 1
ATOM 2145 N N . THR A 1 259 ? -23.021 -7.613 59.729 1.00 93.94 259 THR A N 1
ATOM 2146 C CA . THR A 1 259 ? -21.739 -6.897 59.860 1.00 93.94 259 THR A CA 1
ATOM 2147 C C . THR A 1 259 ? -20.548 -7.777 59.459 1.00 93.94 259 THR A C 1
ATOM 2149 O O . THR A 1 259 ? -19.629 -7.306 58.788 1.00 93.94 259 THR A O 1
ATOM 2152 N N . GLU A 1 260 ? -20.556 -9.065 59.818 1.00 95.50 260 GLU A N 1
ATOM 2153 C CA . GLU A 1 260 ? -19.518 -10.019 59.403 1.00 95.50 260 GLU A CA 1
ATOM 2154 C C . GLU A 1 260 ? -19.531 -10.249 57.881 1.00 95.50 260 GLU A C 1
ATOM 2156 O O . GLU A 1 260 ? -18.473 -10.239 57.246 1.00 95.50 260 GLU A O 1
ATOM 2161 N N . ALA A 1 261 ? -20.717 -10.375 57.276 1.00 94.38 261 ALA A N 1
ATOM 2162 C CA . ALA A 1 261 ? -20.860 -10.500 55.826 1.00 94.38 261 ALA A CA 1
ATOM 2163 C C . ALA A 1 261 ? -20.347 -9.256 55.075 1.00 94.38 261 ALA A C 1
ATOM 2165 O O . ALA A 1 261 ? -19.602 -9.395 54.106 1.00 94.38 261 ALA A O 1
ATOM 2166 N N . LEU A 1 262 ? -20.685 -8.056 55.553 1.00 93.69 262 LEU A N 1
ATOM 2167 C CA . LEU A 1 262 ? -20.334 -6.779 54.919 1.00 93.69 262 LEU A CA 1
ATOM 2168 C C . LEU A 1 262 ? -18.821 -6.493 55.006 1.00 93.69 262 LEU A C 1
ATOM 2170 O O . LEU A 1 262 ? -18.209 -6.047 54.037 1.00 93.69 262 LEU A O 1
ATOM 2174 N N . ASN A 1 263 ? -18.173 -6.851 56.122 1.00 94.19 263 ASN A N 1
ATOM 2175 C CA . ASN A 1 263 ? -16.708 -6.819 56.227 1.00 94.19 263 ASN A CA 1
ATOM 2176 C C . ASN A 1 263 ? -16.038 -7.751 55.203 1.00 94.19 263 ASN A C 1
ATOM 2178 O O . ASN A 1 263 ? -15.073 -7.360 54.549 1.00 94.19 263 ASN A O 1
ATOM 2182 N N . LYS A 1 264 ? -16.573 -8.962 55.024 1.00 96.12 264 LYS A N 1
ATOM 2183 C CA . LYS A 1 264 ? -16.046 -9.950 54.075 1.00 96.12 264 LYS A CA 1
ATOM 2184 C C . LYS A 1 264 ? -16.268 -9.557 52.609 1.00 96.12 264 LYS A C 1
ATOM 2186 O O . LYS A 1 264 ? -15.440 -9.866 51.755 1.00 96.12 264 LYS A O 1
ATOM 2191 N N . GLU A 1 265 ? -17.362 -8.864 52.310 1.00 95.12 265 GLU A N 1
ATOM 2192 C CA . GLU A 1 265 ? -17.605 -8.263 50.996 1.00 95.12 265 GLU A CA 1
ATOM 2193 C C . GLU A 1 265 ? -16.574 -7.162 50.694 1.00 95.12 265 GLU A C 1
ATOM 2195 O O . GLU A 1 265 ? -15.948 -7.184 49.634 1.00 95.12 265 GLU A O 1
ATOM 2200 N N . ASN A 1 266 ? -16.285 -6.287 51.664 1.00 93.06 266 ASN A N 1
ATOM 2201 C CA . ASN A 1 266 ? -15.236 -5.267 51.547 1.00 93.06 266 ASN A CA 1
ATOM 2202 C C . ASN A 1 266 ? -13.826 -5.863 51.353 1.00 93.06 266 ASN A C 1
ATOM 2204 O O . ASN A 1 266 ? -13.037 -5.331 50.567 1.00 93.06 266 ASN A O 1
ATOM 2208 N N . GLU A 1 267 ? -13.499 -6.983 52.012 1.00 95.25 267 GLU A N 1
ATOM 2209 C CA . GLU A 1 267 ? -12.248 -7.719 51.764 1.00 95.25 267 GLU A CA 1
ATOM 2210 C C . GLU A 1 267 ? -12.157 -8.199 50.304 1.00 95.25 267 GLU A C 1
ATOM 2212 O O . GLU A 1 267 ? -11.149 -7.950 49.640 1.00 95.25 267 GLU A O 1
ATOM 2217 N N . LEU A 1 268 ? -13.226 -8.807 49.774 1.00 95.50 268 LEU A N 1
ATOM 2218 C CA . LEU A 1 268 ? -13.283 -9.299 48.391 1.00 95.50 268 LEU A CA 1
ATOM 2219 C C . LEU A 1 268 ? -13.227 -8.168 47.352 1.00 95.50 268 LEU A C 1
ATOM 2221 O O . LEU A 1 268 ? -12.551 -8.314 46.333 1.00 95.50 268 LEU A O 1
ATOM 2225 N N . ILE A 1 269 ? -13.867 -7.023 47.609 1.00 93.44 269 ILE A N 1
ATOM 2226 C CA . ILE A 1 269 ? -13.739 -5.815 46.773 1.00 93.44 269 ILE A CA 1
ATOM 2227 C C . ILE A 1 269 ? -12.273 -5.353 46.742 1.00 93.44 269 ILE A C 1
ATOM 2229 O O . ILE A 1 269 ? -11.714 -5.097 45.673 1.00 93.44 269 ILE A O 1
ATOM 2233 N N . CYS A 1 270 ? -11.609 -5.328 47.902 1.00 94.38 270 CYS A N 1
ATOM 2234 C CA . CYS A 1 270 ? -10.205 -4.940 48.019 1.00 94.38 270 CYS A CA 1
ATOM 2235 C C . CYS A 1 270 ? -9.234 -5.951 47.373 1.00 94.38 270 CYS A C 1
ATOM 2237 O O . CYS A 1 270 ? -8.118 -5.578 47.008 1.00 94.38 270 CYS A O 1
ATOM 2239 N N . GLU A 1 271 ? -9.588 -7.231 47.247 1.00 95.31 271 GLU A N 1
ATOM 2240 C CA . GLU A 1 271 ? -8.807 -8.205 46.468 1.00 95.31 271 GLU A CA 1
ATOM 2241 C C . GLU A 1 271 ? -9.058 -8.069 44.962 1.00 95.31 271 GLU A C 1
ATOM 2243 O O . GLU A 1 271 ? -8.097 -8.003 44.194 1.00 95.31 271 GLU A O 1
ATOM 2248 N N . ASN A 1 272 ? -10.318 -7.929 44.537 1.00 91.50 272 ASN A N 1
ATOM 2249 C CA . ASN A 1 272 ? -10.682 -7.739 43.130 1.00 91.50 272 ASN A CA 1
ATOM 2250 C C . ASN A 1 272 ? -10.022 -6.494 42.519 1.00 91.50 272 ASN A C 1
ATOM 2252 O O . ASN A 1 272 ? -9.479 -6.586 41.417 1.00 91.50 272 ASN A O 1
ATOM 2256 N N . GLN A 1 273 ? -9.976 -5.367 43.241 1.00 94.44 273 GLN A N 1
ATOM 2257 C CA . GLN A 1 273 ? -9.278 -4.171 42.756 1.00 94.44 273 GLN A CA 1
ATOM 2258 C C . GLN A 1 273 ? -7.781 -4.441 42.536 1.00 94.44 273 GLN A C 1
ATOM 2260 O O . GLN A 1 273 ? -7.259 -4.155 41.463 1.00 94.44 273 GLN A O 1
ATOM 2265 N N . LYS A 1 274 ? -7.100 -5.107 43.482 1.00 95.62 274 LYS A N 1
ATOM 2266 C CA . LYS A 1 274 ? -5.680 -5.475 43.324 1.00 95.62 274 LYS A CA 1
ATOM 2267 C C . LYS A 1 274 ? -5.448 -6.394 42.124 1.00 95.62 274 LYS A C 1
ATOM 2269 O O . LYS A 1 274 ? -4.357 -6.360 41.554 1.00 95.62 274 LYS A O 1
ATOM 2274 N N . PHE A 1 275 ? -6.413 -7.241 41.758 1.00 94.56 275 PHE A N 1
ATOM 2275 C CA . PHE A 1 275 ? -6.332 -8.052 40.541 1.00 94.56 275 PHE A CA 1
ATOM 2276 C C . PHE A 1 275 ? -6.545 -7.216 39.271 1.00 94.56 275 PHE A C 1
ATOM 2278 O O . PHE A 1 275 ? -5.805 -7.427 38.310 1.00 94.56 275 PHE A O 1
ATOM 2285 N N . LYS A 1 276 ? -7.464 -6.236 39.276 1.00 94.50 276 LYS A N 1
ATOM 2286 C CA . LYS A 1 276 ? -7.632 -5.264 38.179 1.00 94.50 276 LYS A CA 1
ATOM 2287 C C . LYS A 1 276 ? -6.338 -4.472 37.945 1.00 94.50 276 LYS A C 1
ATOM 2289 O O . LYS A 1 276 ? -5.798 -4.521 36.840 1.00 94.50 276 LYS A O 1
ATOM 2294 N N . ASP A 1 277 ? -5.782 -3.872 39.001 1.00 94.38 277 ASP A N 1
ATOM 2295 C CA . ASP A 1 277 ? -4.532 -3.098 38.961 1.00 94.38 277 ASP A CA 1
ATOM 2296 C C . ASP A 1 277 ? -3.363 -3.925 38.382 1.00 94.38 277 ASP A C 1
ATOM 2298 O O . ASP A 1 277 ? -2.553 -3.439 37.589 1.00 94.38 277 ASP A O 1
ATOM 2302 N N . GLN A 1 278 ? -3.260 -5.202 38.778 1.00 96.00 278 GLN A N 1
ATOM 2303 C CA . GLN A 1 278 ? -2.224 -6.122 38.295 1.00 96.00 278 GLN A CA 1
ATOM 2304 C C . GLN A 1 278 ? -2.412 -6.508 36.824 1.00 96.00 278 GLN A C 1
ATOM 2306 O O . GLN A 1 278 ? -1.419 -6.592 36.098 1.00 96.00 278 GLN A O 1
ATOM 2311 N N . LEU A 1 279 ? -3.653 -6.736 36.383 1.00 94.81 279 LEU A N 1
ATOM 2312 C CA . LEU A 1 279 ? -3.966 -7.075 34.996 1.00 94.81 279 LEU A CA 1
ATOM 2313 C C . LEU A 1 279 ? -3.641 -5.901 34.065 1.00 94.81 279 LEU A C 1
ATOM 2315 O O . LEU A 1 279 ? -2.837 -6.061 33.148 1.00 94.81 279 LEU A O 1
ATOM 2319 N N . GLN A 1 280 ? -4.161 -4.709 34.372 1.00 94.00 280 GLN A N 1
ATOM 2320 C CA . GLN A 1 280 ? -3.905 -3.484 33.606 1.00 94.00 280 GLN A CA 1
ATOM 2321 C C . GLN A 1 280 ? -2.407 -3.171 33.523 1.00 94.00 280 GLN A C 1
ATOM 2323 O O . GLN A 1 280 ? -1.890 -2.837 32.455 1.00 94.00 280 GLN A O 1
ATOM 2328 N N . LYS A 1 281 ? -1.671 -3.344 34.629 1.00 96.56 281 LYS A N 1
ATOM 2329 C CA . LYS A 1 281 ? -0.214 -3.187 34.632 1.00 96.56 281 LYS A CA 1
ATOM 2330 C C . LYS A 1 281 ? 0.482 -4.187 33.698 1.00 96.56 281 LYS A C 1
ATOM 2332 O O . LYS A 1 281 ? 1.379 -3.787 32.958 1.00 96.56 281 LYS A O 1
ATOM 2337 N N . ALA A 1 282 ? 0.096 -5.464 33.721 1.00 95.19 282 ALA A N 1
ATOM 2338 C CA . ALA A 1 282 ? 0.697 -6.488 32.865 1.00 95.19 282 ALA A CA 1
ATOM 2339 C C . ALA A 1 282 ? 0.396 -6.250 31.371 1.00 95.19 282 ALA A C 1
ATOM 2341 O O . ALA A 1 282 ? 1.266 -6.448 30.521 1.00 95.19 282 ALA A O 1
ATOM 2342 N N . GLU A 1 283 ? -0.809 -5.779 31.047 1.00 95.31 283 GLU A N 1
ATOM 2343 C CA . GLU A 1 283 ? -1.201 -5.403 29.685 1.00 95.31 283 GLU A CA 1
ATOM 2344 C C . GLU A 1 283 ? -0.444 -4.160 29.198 1.00 95.31 283 GLU A C 1
ATOM 2346 O O . GLU A 1 283 ? 0.065 -4.150 28.075 1.00 95.31 283 GLU A O 1
ATOM 2351 N N . PHE A 1 284 ? -0.260 -3.157 30.059 1.00 94.75 284 PHE A N 1
ATOM 2352 C CA . PHE A 1 284 ? 0.555 -1.977 29.768 1.00 94.75 284 PHE A CA 1
ATOM 2353 C C . PHE A 1 284 ? 2.039 -2.325 29.547 1.00 94.75 284 PHE A C 1
ATOM 2355 O O . PHE A 1 284 ? 2.637 -1.870 28.571 1.00 94.75 284 PHE A O 1
ATOM 2362 N N . GLU A 1 285 ? 2.635 -3.174 30.394 1.00 96.50 285 GLU A N 1
ATOM 2363 C CA . GLU A 1 285 ? 4.016 -3.656 30.220 1.00 96.50 285 GLU A CA 1
ATOM 2364 C C . GLU A 1 285 ? 4.180 -4.456 28.909 1.00 96.50 285 GLU A C 1
ATOM 2366 O O . GLU A 1 285 ? 5.167 -4.274 28.189 1.00 96.50 285 GLU A O 1
ATOM 2371 N N . LYS A 1 286 ? 3.183 -5.272 28.533 1.00 97.62 286 LYS A N 1
ATOM 2372 C CA . LYS A 1 286 ? 3.141 -5.985 27.243 1.00 97.62 286 LYS A CA 1
ATOM 2373 C C . LYS A 1 286 ? 3.069 -5.022 26.051 1.00 97.62 286 LYS A C 1
ATOM 2375 O O . LYS A 1 286 ? 3.847 -5.170 25.109 1.00 97.62 286 LYS A O 1
ATOM 2380 N N . LEU A 1 287 ? 2.191 -4.017 26.098 1.00 96.25 287 LEU A N 1
ATOM 2381 C CA . LEU A 1 287 ? 2.066 -3.006 25.040 1.00 96.25 287 LEU A CA 1
ATOM 2382 C C . LEU A 1 287 ? 3.348 -2.174 24.885 1.00 96.25 287 LEU A C 1
ATOM 2384 O O . LEU A 1 287 ? 3.783 -1.930 23.760 1.00 96.25 287 LEU A O 1
ATOM 2388 N N . GLN A 1 288 ? 4.012 -1.793 25.984 1.00 96.00 288 GLN A N 1
ATOM 2389 C CA . GLN A 1 288 ? 5.311 -1.109 25.915 1.00 96.00 288 GLN A CA 1
ATOM 2390 C C . GLN A 1 288 ? 6.392 -1.962 25.237 1.00 96.00 288 GLN A C 1
ATOM 2392 O O . GLN A 1 288 ? 7.193 -1.433 24.459 1.00 96.00 288 GLN A O 1
ATOM 2397 N N . MET A 1 289 ? 6.413 -3.273 25.491 1.00 96.94 289 MET A N 1
ATOM 2398 C CA . MET A 1 289 ? 7.343 -4.196 24.836 1.00 96.94 289 MET A CA 1
ATOM 2399 C C . MET A 1 289 ? 7.071 -4.297 23.326 1.00 96.94 289 MET A C 1
ATOM 2401 O O . MET A 1 289 ? 8.003 -4.159 22.534 1.00 96.94 289 MET A O 1
ATOM 2405 N N . GLU A 1 290 ? 5.808 -4.456 22.920 1.00 97.56 290 GLU A N 1
ATOM 2406 C CA . GLU A 1 290 ? 5.403 -4.543 21.506 1.00 97.56 290 GLU A CA 1
ATOM 2407 C C . GLU A 1 290 ? 5.698 -3.245 20.733 1.00 97.56 290 GLU A C 1
ATOM 2409 O O . GLU A 1 290 ? 6.250 -3.291 19.630 1.00 97.56 290 GLU A O 1
ATOM 2414 N N . ILE A 1 291 ? 5.434 -2.078 21.335 1.00 97.06 291 ILE A N 1
ATOM 2415 C CA . ILE A 1 291 ? 5.805 -0.765 20.778 1.00 97.06 291 ILE A CA 1
ATOM 2416 C C . ILE A 1 291 ? 7.329 -0.648 20.622 1.00 97.06 291 ILE A C 1
ATOM 2418 O O . ILE A 1 291 ? 7.811 -0.144 19.606 1.00 97.06 291 ILE A O 1
ATOM 2422 N N . THR A 1 292 ? 8.103 -1.140 21.594 1.00 97.44 292 THR A N 1
ATOM 2423 C CA . THR A 1 292 ? 9.574 -1.098 21.547 1.00 97.44 292 THR A CA 1
ATOM 2424 C C . THR A 1 292 ? 10.137 -2.011 20.454 1.00 97.44 292 THR A C 1
ATOM 2426 O O . THR A 1 292 ? 11.061 -1.615 19.741 1.00 97.44 292 THR A O 1
ATOM 2429 N N . GLU A 1 293 ? 9.580 -3.211 20.264 1.00 97.94 293 GLU A N 1
ATOM 2430 C CA . GLU A 1 293 ? 9.970 -4.106 19.166 1.00 97.94 293 GLU A CA 1
ATOM 2431 C C . GLU A 1 293 ? 9.639 -3.491 17.796 1.00 97.94 293 GLU A C 1
ATOM 2433 O O . GLU A 1 293 ? 10.495 -3.461 16.906 1.00 97.94 293 GLU A O 1
ATOM 2438 N N . ALA A 1 294 ? 8.437 -2.922 17.645 1.00 96.94 294 ALA A N 1
ATOM 2439 C CA . ALA A 1 294 ? 8.021 -2.237 16.424 1.00 96.94 294 ALA A CA 1
ATOM 2440 C C . ALA A 1 294 ? 8.937 -1.047 16.082 1.00 96.94 294 ALA A C 1
ATOM 2442 O O . ALA A 1 294 ? 9.388 -0.932 14.940 1.00 96.94 294 ALA A O 1
ATOM 2443 N N . LEU A 1 295 ? 9.281 -0.212 17.070 1.00 97.38 295 LEU A N 1
ATOM 2444 C CA . LEU A 1 295 ? 10.179 0.933 16.896 1.00 97.38 295 LEU A CA 1
ATOM 2445 C C . LEU A 1 295 ? 11.598 0.496 16.489 1.00 97.38 295 LEU A C 1
ATOM 2447 O O . LEU A 1 295 ? 12.217 1.111 15.619 1.00 97.38 295 LEU A O 1
ATOM 2451 N N . ASN A 1 296 ? 12.129 -0.577 17.082 1.00 97.31 296 ASN A N 1
ATOM 2452 C CA . ASN A 1 296 ? 13.438 -1.117 16.698 1.00 97.31 296 ASN A CA 1
ATOM 2453 C C . ASN A 1 296 ? 13.432 -1.598 15.238 1.00 97.31 296 ASN A C 1
ATOM 2455 O O . ASN A 1 296 ? 14.321 -1.241 14.463 1.00 97.31 296 ASN A O 1
ATOM 2459 N N . LYS A 1 297 ? 12.384 -2.324 14.837 1.00 98.19 297 LYS A N 1
ATOM 2460 C CA . LYS A 1 297 ? 12.189 -2.815 13.466 1.00 98.19 297 LYS A CA 1
ATOM 2461 C C . LYS A 1 297 ? 12.018 -1.682 12.446 1.00 98.19 297 LYS A C 1
ATOM 2463 O O . LYS A 1 297 ? 12.536 -1.772 11.333 1.00 98.19 297 LYS A O 1
ATOM 2468 N N . GLU A 1 298 ? 11.344 -0.592 12.815 1.00 97.88 298 GLU A N 1
ATOM 2469 C CA . GLU A 1 298 ? 11.263 0.615 11.984 1.00 97.88 298 GLU A CA 1
ATOM 2470 C C . GLU A 1 298 ? 12.650 1.247 11.776 1.00 97.88 298 GLU A C 1
ATOM 2472 O O .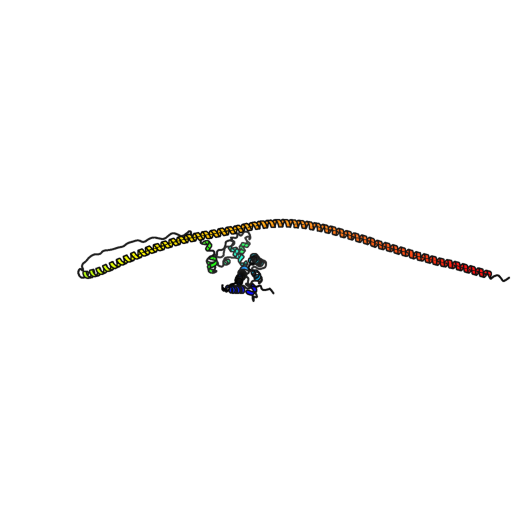 GLU A 1 298 ? 13.022 1.565 10.645 1.00 97.88 298 GLU A O 1
ATOM 2477 N N . ASN A 1 299 ? 13.462 1.358 12.833 1.00 97.19 299 ASN A N 1
ATOM 2478 C CA . ASN A 1 299 ? 14.822 1.898 12.740 1.00 97.19 299 ASN A CA 1
ATOM 2479 C C . ASN A 1 299 ? 15.745 1.049 11.841 1.00 97.19 299 ASN A C 1
ATOM 2481 O O . ASN A 1 299 ? 16.527 1.609 11.064 1.00 97.19 299 ASN A O 1
ATOM 2485 N N . GLU A 1 300 ? 15.630 -0.284 11.874 1.00 98.19 300 GLU A N 1
ATOM 2486 C CA . GLU A 1 300 ? 16.337 -1.172 10.937 1.00 98.19 300 GLU A CA 1
ATOM 2487 C C . GLU A 1 300 ? 15.918 -0.911 9.479 1.00 98.19 300 GLU A C 1
ATOM 2489 O O . GLU A 1 300 ? 16.771 -0.736 8.602 1.00 98.19 300 GLU A O 1
ATOM 2494 N N . LEU A 1 301 ? 14.611 -0.794 9.218 1.00 97.81 301 LEU A N 1
ATOM 2495 C CA . LEU A 1 301 ? 14.079 -0.485 7.887 1.00 97.81 301 LEU A CA 1
ATOM 2496 C C . LEU A 1 301 ? 14.491 0.915 7.399 1.00 97.81 301 LEU A C 1
ATOM 2498 O O . LEU A 1 301 ? 14.761 1.094 6.209 1.00 97.81 301 LEU A O 1
ATOM 2502 N N . ILE A 1 302 ? 14.595 1.911 8.284 1.00 97.31 302 ILE A N 1
ATOM 2503 C CA . ILE A 1 302 ? 15.120 3.248 7.955 1.00 97.31 302 ILE A CA 1
ATOM 2504 C C . ILE A 1 302 ? 16.592 3.160 7.518 1.00 97.31 302 ILE A C 1
ATOM 2506 O O . ILE A 1 302 ? 16.977 3.764 6.509 1.00 97.31 302 ILE A O 1
ATOM 2510 N N . TYR A 1 303 ? 17.412 2.372 8.223 1.00 98.19 303 TYR A N 1
ATOM 2511 C CA . TYR A 1 303 ? 18.819 2.156 7.876 1.00 98.19 303 TYR A CA 1
ATOM 2512 C C . TYR A 1 303 ? 18.984 1.447 6.520 1.00 98.19 303 TYR A C 1
ATOM 2514 O O . TYR A 1 303 ? 19.769 1.887 5.671 1.00 98.19 303 TYR A O 1
ATOM 2522 N N . GLU A 1 304 ? 18.200 0.395 6.268 1.00 98.06 304 GLU A N 1
ATOM 2523 C CA . GLU A 1 304 ? 18.173 -0.311 4.981 1.00 98.06 304 GLU A CA 1
ATOM 2524 C C . GLU A 1 304 ? 17.738 0.609 3.828 1.00 98.06 304 GLU A C 1
ATOM 2526 O O . GLU A 1 304 ? 18.406 0.668 2.791 1.00 98.06 304 GLU A O 1
ATOM 2531 N N . ASN A 1 305 ? 16.683 1.407 4.016 1.00 96.56 305 ASN A N 1
ATOM 2532 C CA . ASN A 1 305 ? 16.226 2.375 3.016 1.00 96.56 305 ASN A CA 1
ATOM 2533 C C . ASN A 1 305 ? 17.292 3.434 2.694 1.00 96.56 305 ASN A C 1
ATOM 2535 O O . ASN A 1 305 ? 17.487 3.780 1.525 1.00 96.56 305 ASN A O 1
ATOM 2539 N N . GLN A 1 306 ? 18.039 3.925 3.689 1.00 98.00 306 GLN A N 1
ATOM 2540 C CA . GLN A 1 306 ? 19.144 4.861 3.453 1.00 98.00 306 GLN A CA 1
ATOM 2541 C C . GLN A 1 306 ? 20.299 4.204 2.667 1.00 98.00 306 GLN A C 1
ATOM 2543 O O . GLN A 1 306 ? 20.834 4.806 1.733 1.00 98.00 306 GLN A O 1
ATOM 2548 N N . LYS A 1 307 ? 20.629 2.943 2.968 1.00 98.38 307 LYS A N 1
ATOM 2549 C CA . LYS A 1 307 ? 21.602 2.121 2.224 1.00 98.38 307 LYS A CA 1
ATOM 2550 C C . LYS A 1 307 ? 21.178 1.916 0.759 1.00 98.38 307 LYS A C 1
ATOM 2552 O O . LYS A 1 307 ? 21.995 2.142 -0.137 1.00 98.38 307 LYS A O 1
ATOM 2557 N N . PHE A 1 308 ? 19.911 1.595 0.482 1.00 97.94 308 PHE A N 1
ATOM 2558 C CA . PHE A 1 308 ? 19.386 1.517 -0.893 1.00 97.94 308 PHE A CA 1
ATOM 2559 C C . PHE A 1 308 ? 19.408 2.875 -1.614 1.00 97.94 308 PHE A C 1
ATOM 2561 O O . PHE A 1 308 ? 19.796 2.956 -2.781 1.00 97.94 308 PHE A O 1
ATOM 2568 N N . LYS A 1 309 ? 19.073 3.967 -0.920 1.00 98.12 309 LYS A N 1
ATOM 2569 C CA . LYS A 1 309 ? 19.108 5.342 -1.453 1.00 98.12 309 LYS A CA 1
ATOM 2570 C C . LYS A 1 309 ? 20.512 5.761 -1.899 1.00 98.12 309 LYS A C 1
ATOM 2572 O O . LYS A 1 309 ? 20.653 6.429 -2.925 1.00 98.12 309 LYS A O 1
ATOM 2577 N N . ASP A 1 310 ? 21.558 5.349 -1.183 1.00 98.19 310 ASP A N 1
ATOM 2578 C CA . ASP A 1 310 ? 22.948 5.622 -1.569 1.00 98.19 310 ASP A CA 1
ATOM 2579 C C . ASP A 1 310 ? 23.477 4.673 -2.661 1.00 98.19 310 ASP A C 1
ATOM 2581 O O . ASP A 1 310 ? 24.243 5.111 -3.526 1.00 98.19 310 ASP A O 1
ATOM 2585 N N . GLN A 1 311 ? 23.000 3.423 -2.723 1.00 98.19 311 GLN A N 1
ATOM 2586 C CA . GLN A 1 311 ? 23.213 2.552 -3.889 1.00 98.19 311 GLN A CA 1
ATOM 2587 C C . GLN A 1 311 ? 22.598 3.160 -5.161 1.00 98.19 311 GLN A C 1
ATOM 2589 O O . GLN A 1 311 ? 23.279 3.254 -6.184 1.00 98.19 311 GLN A O 1
ATOM 2594 N N . LEU A 1 312 ? 21.360 3.665 -5.087 1.00 97.94 312 LEU A N 1
ATOM 2595 C CA . LEU A 1 312 ? 20.656 4.296 -6.209 1.00 97.94 312 LEU A CA 1
ATOM 2596 C C . LEU A 1 312 ? 21.408 5.530 -6.742 1.00 97.94 312 LEU A C 1
ATOM 2598 O O . LEU A 1 312 ? 21.601 5.665 -7.951 1.00 97.94 312 LEU A O 1
ATOM 2602 N N . LYS A 1 313 ? 21.921 6.395 -5.851 1.00 98.19 313 LYS A N 1
ATOM 2603 C CA . LYS A 1 313 ? 22.787 7.534 -6.226 1.00 98.19 313 LYS A CA 1
ATOM 2604 C C . LYS A 1 313 ? 24.057 7.096 -6.957 1.00 98.19 313 LYS A C 1
ATOM 2606 O O . LYS A 1 313 ? 24.562 7.836 -7.797 1.00 98.19 313 LYS A O 1
ATOM 2611 N N . ASN A 1 314 ? 24.622 5.939 -6.616 1.00 98.25 314 ASN A N 1
ATOM 2612 C CA . ASN A 1 314 ? 25.829 5.433 -7.268 1.00 98.25 314 ASN A CA 1
ATOM 2613 C C . ASN A 1 314 ? 25.514 4.783 -8.625 1.00 98.25 314 ASN A C 1
ATOM 2615 O O . ASN A 1 314 ? 26.258 5.010 -9.578 1.00 98.25 314 ASN A O 1
ATOM 2619 N N . ALA A 1 315 ? 24.378 4.092 -8.753 1.00 98.12 315 ALA A N 1
ATOM 2620 C CA . ALA A 1 315 ? 23.875 3.606 -10.038 1.00 98.12 315 ALA A CA 1
ATOM 2621 C C . ALA A 1 315 ? 23.570 4.758 -11.018 1.00 98.12 315 ALA A C 1
ATOM 2623 O O . ALA A 1 315 ? 23.973 4.700 -12.176 1.00 98.12 315 ALA A O 1
ATOM 2624 N N . ASP A 1 316 ? 22.947 5.848 -10.559 1.00 98.31 316 ASP A N 1
ATOM 2625 C CA . ASP A 1 316 ? 22.696 7.049 -11.372 1.00 98.31 316 ASP A CA 1
ATOM 2626 C C . ASP A 1 316 ? 23.994 7.708 -11.885 1.00 98.31 316 ASP A C 1
ATOM 2628 O O . ASP A 1 316 ? 24.096 8.048 -13.069 1.00 98.31 316 ASP A O 1
ATOM 2632 N N . LYS A 1 317 ? 25.028 7.831 -11.036 1.00 98.38 317 LYS A N 1
ATOM 2633 C CA . LYS A 1 317 ? 26.365 8.294 -11.464 1.00 98.38 317 LYS A CA 1
ATOM 2634 C C . LYS A 1 317 ? 26.952 7.391 -12.549 1.00 98.38 317 LYS A C 1
ATOM 2636 O O . LYS A 1 317 ? 27.532 7.899 -13.509 1.00 98.38 317 LYS A O 1
ATOM 2641 N N . GLU A 1 318 ? 26.797 6.077 -12.407 1.00 98.44 318 GLU A N 1
ATOM 2642 C CA . GLU A 1 318 ? 27.319 5.100 -13.361 1.00 98.44 318 GLU A CA 1
ATOM 2643 C C . GLU A 1 318 ? 26.575 5.150 -14.701 1.00 98.44 318 GLU A C 1
ATOM 2645 O O . GLU A 1 318 ? 27.210 5.245 -15.749 1.00 98.44 318 GLU A O 1
ATOM 2650 N N . VAL A 1 319 ? 25.241 5.227 -14.694 1.00 98.38 319 VAL A N 1
ATOM 2651 C CA . VAL A 1 319 ? 24.434 5.447 -15.908 1.00 98.38 319 VAL A CA 1
ATOM 2652 C C . VAL A 1 319 ? 24.835 6.757 -16.600 1.00 98.38 319 VAL A C 1
ATOM 2654 O O . VAL A 1 319 ? 24.989 6.795 -17.822 1.00 98.38 319 VAL A O 1
ATOM 2657 N N . LYS A 1 320 ? 25.097 7.827 -15.837 1.00 98.50 320 LYS A N 1
ATOM 2658 C CA . LYS A 1 320 ? 25.608 9.106 -16.364 1.00 98.50 320 LYS A CA 1
ATOM 2659 C C . LYS A 1 320 ? 27.040 9.016 -16.911 1.00 98.50 320 LYS A C 1
ATOM 2661 O O . LYS A 1 320 ? 27.380 9.805 -17.796 1.00 98.50 320 LYS A O 1
ATOM 2666 N N . ARG A 1 321 ? 27.870 8.078 -16.438 1.00 98.62 321 ARG A N 1
ATOM 2667 C CA . ARG A 1 321 ? 29.198 7.772 -17.005 1.00 98.62 321 ARG A CA 1
ATOM 2668 C C . ARG A 1 321 ? 29.064 6.990 -18.312 1.00 98.62 321 ARG A C 1
ATOM 2670 O O . ARG A 1 321 ? 29.564 7.445 -19.338 1.00 98.62 321 ARG A O 1
ATOM 2677 N N . LEU A 1 322 ? 28.331 5.878 -18.293 1.00 98.38 322 LEU A N 1
ATOM 2678 C CA . LEU A 1 322 ? 28.112 5.009 -19.453 1.00 98.38 322 LEU A CA 1
ATOM 2679 C C . LEU A 1 322 ? 27.414 5.739 -20.606 1.00 98.38 322 LEU A C 1
ATOM 2681 O O . LEU A 1 322 ? 27.784 5.543 -21.760 1.00 98.38 322 LEU A O 1
ATOM 2685 N N . LYS A 1 323 ? 26.471 6.647 -20.316 1.00 98.50 323 LYS A N 1
ATOM 2686 C CA . LYS A 1 323 ? 25.844 7.483 -21.350 1.00 98.50 323 LYS A CA 1
ATOM 2687 C C . LYS A 1 323 ? 26.860 8.378 -22.067 1.00 98.50 323 LYS A C 1
ATOM 2689 O O . LYS A 1 323 ? 26.848 8.422 -23.290 1.00 98.50 323 LYS A O 1
ATOM 2694 N N . LYS A 1 324 ? 27.770 9.035 -21.336 1.00 98.50 324 LYS A N 1
ATOM 2695 C CA . LYS A 1 324 ? 28.829 9.870 -21.938 1.00 98.50 324 LYS A CA 1
ATOM 2696 C C . LYS A 1 324 ? 29.798 9.053 -22.793 1.00 98.50 324 LYS A C 1
ATOM 2698 O O . LYS A 1 324 ? 30.203 9.525 -23.850 1.00 98.50 324 LYS A O 1
ATOM 2703 N N . GLU A 1 325 ? 30.144 7.846 -22.351 1.00 98.62 325 GLU A N 1
ATOM 2704 C CA . GLU A 1 325 ? 30.992 6.927 -23.118 1.00 98.62 325 GLU A CA 1
ATOM 2705 C C . GLU A 1 325 ? 30.291 6.479 -24.410 1.00 98.62 325 GLU A C 1
ATOM 2707 O O . GLU A 1 325 ? 30.857 6.582 -25.494 1.00 98.62 325 GLU A O 1
ATOM 2712 N N . ASN A 1 326 ? 29.018 6.084 -24.329 1.00 98.25 326 ASN A N 1
ATOM 2713 C CA . ASN A 1 326 ? 28.207 5.755 -25.500 1.00 98.25 326 ASN A CA 1
ATOM 2714 C C . ASN A 1 326 ? 28.079 6.951 -26.466 1.00 98.25 326 ASN A C 1
ATOM 2716 O O . ASN A 1 326 ? 28.266 6.796 -27.672 1.00 98.25 326 ASN A O 1
ATOM 2720 N N . ASP A 1 327 ? 27.823 8.160 -25.960 1.00 98.38 327 ASP A N 1
ATOM 2721 C CA . ASP A 1 327 ? 27.759 9.384 -26.771 1.00 98.38 327 ASP A CA 1
ATOM 2722 C C . ASP A 1 327 ? 29.111 9.709 -27.448 1.00 98.38 327 ASP A C 1
ATOM 2724 O O . ASP A 1 327 ? 29.129 10.290 -28.535 1.00 98.38 327 ASP A O 1
ATOM 2728 N N . PHE A 1 328 ? 30.241 9.325 -26.843 1.00 98.38 328 PHE A N 1
ATOM 2729 C CA . PHE A 1 328 ? 31.582 9.445 -27.428 1.00 98.38 328 PHE A CA 1
ATOM 2730 C C . PHE A 1 328 ? 31.839 8.387 -28.513 1.00 98.38 328 PHE A C 1
ATOM 2732 O O . PHE A 1 328 ? 32.221 8.742 -29.631 1.00 98.38 328 PHE A O 1
ATOM 2739 N N . GLN A 1 329 ? 31.562 7.108 -28.238 1.00 98.12 329 GLN A N 1
ATOM 2740 C CA . GLN A 1 329 ? 31.747 6.027 -29.216 1.00 98.12 329 GLN A CA 1
ATOM 2741 C C . GLN A 1 329 ? 30.859 6.216 -30.456 1.00 98.12 329 GLN A C 1
ATOM 2743 O O . GLN A 1 329 ? 31.320 5.998 -31.575 1.00 98.12 329 GLN A O 1
ATOM 2748 N N . ASN A 1 330 ? 29.627 6.716 -30.296 1.00 98.19 330 ASN A N 1
ATOM 2749 C CA . ASN A 1 330 ? 28.746 7.035 -31.425 1.00 98.19 330 ASN A CA 1
ATOM 2750 C C . ASN A 1 330 ? 29.298 8.162 -32.321 1.00 98.19 330 ASN A C 1
ATOM 2752 O O . ASN A 1 330 ? 29.159 8.091 -33.542 1.00 98.19 330 ASN A O 1
ATOM 2756 N N . ARG A 1 331 ? 29.979 9.174 -31.758 1.00 98.56 331 ARG A N 1
ATOM 2757 C CA . ARG A 1 331 ? 30.669 10.210 -32.558 1.00 98.56 331 ARG A CA 1
ATOM 2758 C C . ARG A 1 331 ? 31.826 9.615 -33.351 1.00 98.56 331 ARG A C 1
ATOM 2760 O O . ARG A 1 331 ? 31.900 9.834 -34.556 1.00 98.56 331 ARG A O 1
ATOM 2767 N N . LYS A 1 332 ? 32.660 8.802 -32.696 1.00 98.69 332 LYS A N 1
ATOM 2768 C CA . LYS A 1 332 ? 33.793 8.115 -33.328 1.00 98.69 332 LYS A CA 1
ATOM 2769 C C . LYS A 1 332 ? 33.344 7.162 -34.443 1.00 98.69 332 LYS A C 1
ATOM 2771 O O . LYS A 1 332 ? 33.973 7.100 -35.495 1.00 98.69 332 LYS A O 1
ATOM 2776 N N . PHE A 1 333 ? 32.226 6.460 -34.255 1.00 98.31 333 PHE A N 1
ATOM 2777 C CA . PHE A 1 333 ? 31.614 5.642 -35.303 1.00 98.31 333 PHE A CA 1
ATOM 2778 C C . PHE A 1 333 ? 31.152 6.499 -36.494 1.00 98.31 333 PHE A C 1
ATOM 2780 O O . PHE A 1 333 ? 31.460 6.175 -37.637 1.00 98.31 333 PHE A O 1
ATOM 2787 N N . ALA A 1 334 ? 30.495 7.636 -36.241 1.00 98.38 334 ALA A N 1
ATOM 2788 C CA . ALA A 1 334 ? 30.082 8.578 -37.284 1.00 98.38 334 ALA A CA 1
ATOM 2789 C C . ALA A 1 334 ? 31.256 9.323 -37.963 1.00 98.38 334 ALA A C 1
ATOM 2791 O O . ALA A 1 334 ? 31.085 9.894 -39.040 1.00 98.38 334 ALA A O 1
ATOM 2792 N N . GLU A 1 335 ? 32.445 9.355 -37.360 1.00 98.50 335 GLU A N 1
ATOM 2793 C CA . GLU A 1 335 ? 33.699 9.799 -37.989 1.00 98.50 335 GLU A CA 1
ATOM 2794 C C . GLU A 1 335 ? 34.228 8.722 -38.941 1.00 98.50 335 GLU A C 1
ATOM 2796 O O . GLU A 1 335 ? 34.302 8.968 -40.145 1.00 98.50 335 GLU A O 1
ATOM 2801 N N . LEU A 1 336 ? 34.443 7.499 -38.445 1.00 98.44 336 LEU A N 1
ATOM 2802 C CA . LEU A 1 336 ? 34.890 6.353 -39.250 1.00 98.44 336 LEU A CA 1
ATOM 2803 C C . LEU A 1 336 ? 33.946 6.045 -40.427 1.00 98.44 336 LEU A C 1
ATOM 2805 O O . LEU A 1 336 ? 34.399 5.706 -41.517 1.00 98.44 336 LEU A O 1
ATOM 2809 N N . GLN A 1 337 ? 32.631 6.207 -40.248 1.00 98.44 337 GLN A N 1
ATOM 2810 C CA . GLN A 1 337 ? 31.651 6.024 -41.322 1.00 98.44 337 GLN A CA 1
ATOM 2811 C C . GLN A 1 337 ? 31.792 7.084 -42.430 1.00 98.44 337 GLN A C 1
ATOM 2813 O O . GLN A 1 337 ? 31.599 6.764 -43.603 1.00 98.44 337 GLN A O 1
ATOM 2818 N N . ARG A 1 338 ? 32.157 8.330 -42.091 1.00 98.25 338 ARG A N 1
ATOM 2819 C CA . ARG A 1 338 ? 32.431 9.387 -43.082 1.00 98.25 338 ARG A CA 1
ATOM 2820 C C . ARG A 1 338 ? 33.743 9.135 -43.822 1.00 98.25 338 ARG A C 1
ATOM 2822 O O . ARG A 1 338 ? 33.773 9.277 -45.041 1.00 98.25 338 ARG A O 1
ATOM 2829 N N . GLU A 1 339 ? 34.789 8.713 -43.112 1.00 98.38 339 GLU A N 1
ATOM 2830 C CA . GLU A 1 339 ? 36.070 8.321 -43.718 1.00 98.38 339 GLU A CA 1
ATOM 2831 C C . GLU A 1 339 ? 35.889 7.152 -44.697 1.00 98.38 339 GLU A C 1
ATOM 2833 O O . GLU A 1 339 ? 36.323 7.235 -45.844 1.00 98.38 339 GLU A O 1
ATOM 2838 N N . TYR A 1 340 ? 35.164 6.104 -44.291 1.00 98.19 340 TYR A N 1
ATOM 2839 C CA . TYR A 1 340 ? 34.864 4.942 -45.131 1.00 98.19 340 TYR A CA 1
ATOM 2840 C C . TYR A 1 340 ? 34.089 5.309 -46.409 1.00 98.19 340 TYR A C 1
ATOM 2842 O O . TYR A 1 340 ? 34.433 4.845 -47.497 1.00 98.19 340 TYR A O 1
ATOM 2850 N N . VAL A 1 341 ? 33.080 6.185 -46.311 1.00 98.44 341 VAL A N 1
ATOM 2851 C CA . VAL A 1 341 ? 32.346 6.683 -47.489 1.00 98.44 341 VAL A CA 1
ATOM 2852 C C . VAL A 1 341 ? 33.262 7.482 -48.422 1.00 98.44 341 VAL A C 1
ATOM 2854 O O . VAL A 1 341 ? 33.207 7.270 -49.632 1.00 98.44 341 VAL A O 1
ATOM 2857 N N . GLY A 1 342 ? 34.137 8.340 -47.885 1.00 97.81 342 GLY A N 1
ATOM 2858 C CA . GLY A 1 342 ? 35.106 9.098 -48.684 1.00 97.81 342 GLY A CA 1
ATOM 2859 C C . GLY A 1 342 ? 36.127 8.208 -49.403 1.00 97.81 342 GLY A C 1
ATOM 2860 O O . GLY A 1 342 ? 36.399 8.414 -50.585 1.00 97.81 342 GLY A O 1
ATOM 2861 N N . ILE A 1 343 ? 36.638 7.174 -48.728 1.00 98.25 343 ILE A N 1
ATOM 2862 C CA . ILE A 1 343 ? 37.557 6.184 -49.317 1.00 98.25 343 ILE A CA 1
ATOM 2863 C C . ILE A 1 343 ? 36.867 5.407 -50.447 1.00 98.25 343 ILE A C 1
ATOM 2865 O O . ILE A 1 343 ? 37.436 5.274 -51.529 1.00 98.25 343 ILE A O 1
ATOM 2869 N N . ASN A 1 344 ? 35.627 4.950 -50.243 1.00 97.88 344 ASN A N 1
ATOM 2870 C CA . ASN A 1 344 ? 34.865 4.254 -51.285 1.00 97.88 344 ASN A CA 1
ATOM 2871 C C . ASN A 1 344 ? 34.572 5.154 -52.499 1.00 97.88 344 ASN A C 1
ATOM 2873 O O . ASN A 1 344 ? 34.634 4.686 -53.633 1.00 97.88 344 ASN A O 1
ATOM 2877 N N . GLN A 1 345 ? 34.278 6.442 -52.285 1.00 98.19 345 GLN A N 1
ATOM 2878 C CA . GLN A 1 345 ? 34.087 7.405 -53.377 1.00 98.19 345 GLN A CA 1
ATOM 2879 C C . GLN A 1 345 ? 35.377 7.605 -54.184 1.00 98.19 345 GLN A C 1
ATOM 2881 O O . GLN A 1 345 ? 35.344 7.521 -55.410 1.00 98.19 345 GLN A O 1
ATOM 2886 N N . ALA A 1 346 ? 36.519 7.780 -53.510 1.00 97.75 346 ALA A N 1
ATOM 2887 C CA . ALA A 1 346 ? 37.823 7.885 -54.165 1.00 97.75 346 ALA A CA 1
ATOM 2888 C C . ALA A 1 346 ? 38.204 6.605 -54.938 1.00 97.75 346 ALA A C 1
ATOM 2890 O O . ALA A 1 346 ? 38.744 6.699 -56.041 1.00 97.75 346 ALA A O 1
ATOM 2891 N N . HIS A 1 347 ? 37.875 5.423 -54.404 1.00 98.06 347 HIS A N 1
ATOM 2892 C CA . HIS A 1 347 ? 38.090 4.137 -55.074 1.00 98.06 347 HIS A CA 1
ATOM 2893 C C . HIS A 1 347 ? 37.275 4.009 -56.369 1.00 98.06 347 HIS A C 1
ATOM 2895 O O . HIS A 1 347 ? 37.836 3.674 -57.411 1.00 98.06 347 HIS A O 1
ATOM 2901 N N . GLU A 1 348 ? 35.970 4.303 -56.340 1.00 98.06 348 GLU A N 1
ATOM 2902 C CA . GLU A 1 348 ? 35.143 4.233 -57.553 1.00 98.06 348 GLU A CA 1
ATOM 2903 C C . GLU A 1 348 ? 35.537 5.308 -58.582 1.00 98.06 348 GLU A C 1
ATOM 2905 O O . GLU A 1 348 ? 35.511 5.046 -59.783 1.00 98.06 348 GLU A O 1
ATOM 2910 N N . GLU A 1 349 ? 35.997 6.481 -58.136 1.00 98.19 349 GLU A N 1
ATOM 2911 C CA . GLU A 1 349 ? 36.624 7.478 -59.008 1.00 98.19 349 GLU A CA 1
ATOM 2912 C C . GLU A 1 349 ? 37.908 6.966 -59.685 1.00 98.19 349 GLU A C 1
ATOM 2914 O O . GLU A 1 349 ? 38.113 7.208 -60.876 1.00 98.19 349 GLU A O 1
ATOM 2919 N N . GLU A 1 350 ? 38.808 6.308 -58.948 1.00 98.25 350 GLU A N 1
ATOM 2920 C CA . GLU A 1 350 ? 40.055 5.762 -59.501 1.00 98.25 350 GLU A CA 1
ATOM 2921 C C . GLU A 1 350 ? 39.782 4.595 -60.455 1.00 98.25 350 GLU A C 1
ATOM 2923 O O . GLU A 1 350 ? 40.336 4.544 -61.555 1.00 98.25 350 GLU A O 1
ATOM 2928 N N . LYS A 1 351 ? 38.849 3.716 -60.089 1.00 98.19 351 LYS A N 1
ATOM 2929 C CA . LYS A 1 351 ? 38.345 2.637 -60.938 1.00 98.19 351 LYS A CA 1
ATOM 2930 C C . LYS A 1 351 ? 37.761 3.170 -62.249 1.00 98.19 351 LYS A C 1
ATOM 2932 O O . LYS A 1 351 ? 38.189 2.713 -63.304 1.00 98.19 351 LYS A O 1
ATOM 2937 N N . ALA A 1 352 ? 36.897 4.187 -62.216 1.00 98.19 352 ALA A N 1
ATOM 2938 C CA . ALA A 1 352 ? 36.358 4.805 -63.431 1.00 98.19 352 ALA A CA 1
ATOM 2939 C C . ALA A 1 352 ? 37.459 5.430 -64.317 1.00 98.19 352 ALA A C 1
ATOM 2941 O O . ALA A 1 352 ? 37.413 5.327 -65.544 1.00 98.19 352 ALA A O 1
ATOM 2942 N N . LYS A 1 353 ? 38.499 6.029 -63.711 1.00 98.25 353 LYS A N 1
ATOM 2943 C CA . LYS A 1 353 ? 39.682 6.543 -64.435 1.00 98.25 353 LYS A CA 1
ATOM 2944 C C . LYS A 1 353 ? 40.503 5.410 -65.072 1.00 98.25 353 LYS A C 1
ATOM 2946 O O . LYS A 1 353 ? 41.050 5.597 -66.159 1.00 98.25 353 LYS A O 1
ATOM 2951 N N . MET A 1 354 ? 40.583 4.238 -64.435 1.00 97.94 354 MET A N 1
ATOM 2952 C CA . MET A 1 354 ? 41.222 3.045 -65.006 1.00 97.94 354 MET A CA 1
ATOM 2953 C C . MET A 1 354 ? 40.388 2.418 -66.131 1.00 97.94 354 MET A C 1
ATOM 2955 O O . MET A 1 354 ? 40.949 2.088 -67.173 1.00 97.94 354 MET A O 1
ATOM 2959 N N . GLU A 1 355 ? 39.069 2.305 -65.964 1.00 98.06 355 GLU A N 1
ATOM 2960 C CA . GLU A 1 355 ? 38.139 1.781 -66.974 1.00 98.06 355 GLU A CA 1
ATOM 2961 C C . GLU A 1 355 ? 38.183 2.630 -68.258 1.00 98.06 355 GLU A C 1
ATOM 2963 O O . GLU A 1 355 ? 38.476 2.099 -69.329 1.00 98.06 355 GLU A O 1
ATOM 2968 N N . ALA A 1 356 ? 38.069 3.960 -68.151 1.00 97.75 356 ALA A N 1
ATOM 2969 C CA . ALA A 1 356 ? 38.197 4.868 -69.298 1.00 97.75 356 ALA A CA 1
ATOM 2970 C C . ALA A 1 356 ? 39.569 4.773 -70.004 1.00 97.75 356 ALA A C 1
ATOM 2972 O O . ALA A 1 356 ? 39.666 4.894 -71.227 1.00 97.75 356 ALA A O 1
ATOM 2973 N N . ARG A 1 357 ? 40.651 4.514 -69.254 1.00 98.12 357 ARG A N 1
ATOM 2974 C CA . ARG A 1 357 ? 41.990 4.293 -69.829 1.00 98.12 357 ARG A CA 1
ATOM 2975 C C . ARG A 1 357 ? 42.105 2.944 -70.547 1.00 98.12 357 ARG A C 1
ATOM 2977 O O . ARG A 1 357 ? 42.860 2.834 -71.512 1.00 98.12 357 ARG A O 1
ATOM 2984 N N . ILE A 1 358 ? 41.377 1.922 -70.100 1.00 97.69 358 ILE A N 1
ATOM 2985 C CA . ILE A 1 358 ? 41.296 0.630 -70.790 1.00 97.69 358 ILE A CA 1
ATOM 2986 C C . ILE A 1 358 ? 40.546 0.795 -72.121 1.00 97.69 358 ILE A C 1
ATOM 2988 O O . ILE A 1 358 ? 41.015 0.274 -73.132 1.00 97.69 358 ILE A O 1
ATOM 2992 N N . GLU A 1 359 ? 39.452 1.561 -72.157 1.00 97.75 359 GLU A N 1
ATOM 2993 C CA . GLU A 1 359 ? 38.701 1.856 -73.390 1.00 97.75 359 GLU A CA 1
ATOM 2994 C C . GLU A 1 359 ? 39.531 2.640 -74.427 1.00 97.75 359 GLU A C 1
ATOM 2996 O O . GLU A 1 359 ? 39.525 2.298 -75.614 1.00 97.75 359 GLU A O 1
ATOM 3001 N N . ASP A 1 360 ? 40.306 3.641 -73.993 1.00 98.00 360 ASP A N 1
ATOM 3002 C CA . ASP A 1 360 ? 41.260 4.365 -74.850 1.00 98.00 360 ASP A CA 1
ATOM 3003 C C . ASP A 1 360 ? 42.333 3.422 -75.427 1.00 98.00 360 ASP A C 1
ATOM 3005 O O . ASP A 1 360 ? 42.525 3.357 -76.643 1.00 98.00 360 ASP A O 1
ATOM 3009 N N . LEU A 1 361 ? 42.976 2.602 -74.588 1.00 97.69 361 LEU A N 1
ATOM 3010 C CA . LEU A 1 361 ? 43.990 1.643 -75.045 1.00 97.69 361 LEU A CA 1
ATOM 3011 C C . LEU A 1 361 ? 43.415 0.584 -76.004 1.00 97.69 361 LEU A C 1
ATOM 3013 O O . LEU A 1 361 ? 44.064 0.239 -76.994 1.00 97.69 361 LEU A O 1
ATOM 3017 N N . GLN A 1 362 ? 42.192 0.098 -75.769 1.00 97.38 362 GLN A N 1
ATOM 3018 C CA . GLN A 1 362 ? 41.488 -0.790 -76.703 1.00 97.38 362 GLN A CA 1
ATOM 3019 C C . GLN A 1 362 ? 41.199 -0.091 -78.041 1.00 97.38 362 GLN A C 1
ATOM 3021 O O . GLN A 1 362 ? 41.400 -0.684 -79.104 1.00 97.38 362 GLN A O 1
ATOM 3026 N N . SER A 1 363 ? 40.803 1.183 -78.005 1.00 97.31 363 SER A N 1
ATOM 3027 C CA . SER A 1 363 ? 40.559 2.000 -79.200 1.00 97.31 363 SER A CA 1
ATOM 3028 C C . SER A 1 363 ? 41.843 2.228 -80.009 1.00 97.31 363 SER A C 1
ATOM 3030 O O . SER A 1 363 ? 41.847 2.067 -81.232 1.00 97.31 363 SER A O 1
ATOM 3032 N N . GLN A 1 364 ? 42.965 2.516 -79.341 1.00 96.88 364 GLN A N 1
ATOM 3033 C CA . GLN A 1 364 ? 44.281 2.642 -79.975 1.00 96.88 364 GLN A CA 1
ATOM 3034 C C . GLN A 1 364 ? 44.738 1.323 -80.617 1.00 96.88 364 GLN A C 1
ATOM 3036 O O . GLN A 1 364 ? 45.181 1.322 -81.768 1.00 96.88 364 GLN A O 1
ATOM 3041 N N . LEU A 1 365 ? 44.569 0.188 -79.928 1.00 96.56 365 LEU A N 1
ATOM 3042 C CA . LEU A 1 365 ? 44.876 -1.140 -80.475 1.00 96.56 365 LEU A CA 1
ATOM 3043 C C . LEU A 1 365 ? 44.021 -1.473 -81.708 1.00 96.56 365 LEU A C 1
ATOM 3045 O O . LEU A 1 365 ? 44.543 -2.011 -82.689 1.00 96.56 365 LEU A O 1
ATOM 3049 N N . ALA A 1 366 ? 42.735 -1.108 -81.709 1.00 96.56 366 ALA A N 1
ATOM 3050 C CA . ALA A 1 366 ? 41.861 -1.278 -82.869 1.00 96.56 366 ALA A CA 1
ATOM 3051 C C . ALA A 1 366 ? 42.326 -0.432 -84.070 1.00 96.56 366 ALA A C 1
ATOM 3053 O O . ALA A 1 366 ? 42.379 -0.932 -85.196 1.00 96.56 366 ALA A O 1
ATOM 3054 N N . ILE A 1 367 ? 42.738 0.821 -83.838 1.00 96.31 367 ILE A N 1
ATOM 3055 C CA . ILE A 1 367 ? 43.298 1.702 -84.876 1.00 96.31 367 ILE A CA 1
ATOM 3056 C C . ILE A 1 367 ? 44.595 1.118 -85.456 1.00 96.31 367 ILE A C 1
ATOM 3058 O O . ILE A 1 367 ? 44.735 1.062 -86.679 1.00 96.31 367 ILE A O 1
ATOM 3062 N N . ILE A 1 368 ? 45.520 0.645 -84.614 1.00 95.62 368 ILE A N 1
ATOM 3063 C CA . ILE A 1 368 ? 46.772 0.005 -85.057 1.00 95.62 368 ILE A CA 1
ATOM 3064 C C . ILE A 1 368 ? 46.463 -1.238 -85.903 1.00 95.62 368 ILE A C 1
ATOM 3066 O O . ILE A 1 368 ? 46.942 -1.343 -87.032 1.00 95.62 368 ILE A O 1
ATOM 3070 N N . THR A 1 369 ? 45.579 -2.117 -85.423 1.00 95.44 369 THR A N 1
ATOM 3071 C CA . THR A 1 369 ? 45.146 -3.325 -86.150 1.00 95.44 369 THR A CA 1
ATOM 3072 C C . THR A 1 369 ? 44.564 -2.984 -87.529 1.00 95.44 369 THR A C 1
ATOM 3074 O O . THR A 1 369 ? 44.875 -3.638 -88.525 1.00 95.44 369 THR A O 1
ATOM 3077 N N . LEU A 1 370 ? 43.755 -1.923 -87.634 1.00 94.62 370 LEU A N 1
ATOM 3078 C CA . LEU A 1 370 ? 43.210 -1.454 -88.913 1.00 94.62 370 LEU A CA 1
ATOM 3079 C C . LEU A 1 370 ? 44.290 -0.879 -89.848 1.00 94.62 370 LEU A C 1
ATOM 3081 O O . LEU A 1 370 ? 44.219 -1.097 -91.060 1.00 94.62 370 LEU A O 1
ATOM 3085 N N . GLN A 1 371 ? 45.302 -0.184 -89.317 1.00 93.69 371 GLN A N 1
ATOM 3086 C CA . GLN A 1 371 ? 46.446 0.299 -90.102 1.00 93.69 371 GLN A CA 1
ATOM 3087 C C . GLN A 1 371 ? 47.307 -0.858 -90.629 1.00 93.69 371 GLN A C 1
ATOM 3089 O O . GLN A 1 371 ? 47.711 -0.838 -91.793 1.00 93.69 371 GLN A O 1
ATOM 3094 N N . GLU A 1 372 ? 47.549 -1.888 -89.819 1.00 91.94 372 GLU A N 1
ATOM 3095 C CA . GLU A 1 372 ? 48.272 -3.096 -90.230 1.00 91.94 372 GLU A CA 1
ATOM 3096 C C . GLU A 1 372 ? 47.498 -3.892 -91.286 1.00 91.94 372 GLU A C 1
ATOM 3098 O O . GLU A 1 372 ? 48.069 -4.279 -92.306 1.00 91.94 372 GLU A O 1
ATOM 3103 N N . LEU A 1 373 ? 46.179 -4.049 -91.121 1.00 90.94 373 LEU A N 1
ATOM 3104 C CA . LEU A 1 373 ? 45.309 -4.652 -92.136 1.00 90.94 373 LEU A CA 1
ATOM 3105 C C . LEU A 1 373 ? 45.275 -3.843 -93.443 1.00 90.94 373 LEU A C 1
ATOM 3107 O O . LEU A 1 373 ? 45.142 -4.438 -94.514 1.00 90.94 373 LEU A O 1
ATOM 3111 N N . LYS A 1 374 ? 45.407 -2.510 -93.386 1.00 91.50 374 LYS A N 1
ATOM 3112 C CA . LYS A 1 374 ? 45.507 -1.647 -94.575 1.00 91.50 374 LYS A CA 1
ATOM 3113 C C . LYS A 1 374 ? 46.849 -1.836 -95.287 1.00 91.50 374 LYS A C 1
ATOM 3115 O O . LYS A 1 374 ? 46.841 -2.204 -96.459 1.00 91.50 374 LYS A O 1
ATOM 3120 N N . ARG A 1 375 ? 47.974 -1.742 -94.567 1.00 87.19 375 ARG A N 1
ATOM 3121 C CA . ARG A 1 375 ? 49.322 -2.037 -95.100 1.00 87.19 375 ARG A CA 1
ATOM 3122 C C . ARG A 1 375 ? 49.411 -3.452 -95.683 1.00 87.19 375 ARG A C 1
ATOM 3124 O O . ARG A 1 375 ? 49.985 -3.659 -96.745 1.00 87.19 375 ARG A O 1
ATOM 3131 N N . GLY A 1 376 ? 48.788 -4.430 -95.023 1.00 83.75 376 GLY A N 1
ATOM 3132 C CA . GLY A 1 376 ? 48.715 -5.823 -95.469 1.00 83.75 376 GLY A CA 1
ATOM 3133 C C . GLY A 1 376 ? 47.801 -6.075 -96.676 1.00 83.75 376 GLY A C 1
ATOM 3134 O O . GLY A 1 376 ? 47.876 -7.156 -97.264 1.00 83.75 376 GLY A O 1
ATOM 3135 N N . LYS A 1 377 ? 46.950 -5.112 -97.060 1.00 83.88 377 LYS A N 1
ATOM 3136 C CA . LYS A 1 377 ? 46.258 -5.085 -98.361 1.00 83.88 377 LYS A CA 1
ATOM 3137 C C . LYS A 1 377 ? 47.120 -4.395 -99.412 1.00 83.88 377 LYS A C 1
ATOM 3139 O O . LYS A 1 377 ? 47.343 -4.982 -100.462 1.00 83.88 377 LYS A O 1
ATOM 3144 N N . GLU A 1 378 ? 47.666 -3.224 -99.092 1.00 81.88 378 GLU A N 1
ATOM 3145 C CA . GLU A 1 378 ? 48.535 -2.438 -99.979 1.00 81.88 378 GLU A CA 1
ATOM 3146 C C . GLU A 1 378 ? 49.723 -3.278 -100.476 1.00 81.88 378 GLU A C 1
ATOM 3148 O O . GLU A 1 378 ? 49.886 -3.445 -101.679 1.00 81.88 378 GLU A O 1
ATOM 3153 N N . ALA A 1 379 ? 50.442 -3.964 -99.581 1.00 75.12 379 ALA A N 1
ATOM 3154 C CA . ALA A 1 379 ? 51.544 -4.859 -99.952 1.00 75.12 379 ALA A CA 1
ATOM 3155 C C . ALA A 1 379 ? 51.109 -6.070 -100.814 1.00 75.12 379 ALA A C 1
ATOM 3157 O O . ALA A 1 379 ? 51.900 -6.594 -101.599 1.00 75.12 379 ALA A O 1
ATOM 3158 N N . LYS A 1 380 ? 49.853 -6.532 -100.701 1.00 75.38 380 LYS A N 1
ATOM 3159 C CA . LYS A 1 380 ? 49.303 -7.598 -101.564 1.00 75.38 380 LYS A CA 1
ATOM 3160 C C . LYS A 1 380 ? 48.889 -7.066 -102.932 1.00 75.38 380 LYS A C 1
ATOM 3162 O O . LYS A 1 380 ? 49.010 -7.788 -103.920 1.00 75.38 380 LYS A O 1
ATOM 3167 N N . GLU A 1 381 ? 48.419 -5.826 -103.005 1.00 72.06 381 GLU A N 1
ATOM 3168 C CA . GLU A 1 381 ? 48.136 -5.136 -104.264 1.00 72.06 381 GLU A CA 1
ATOM 3169 C C . GLU A 1 381 ? 49.437 -4.795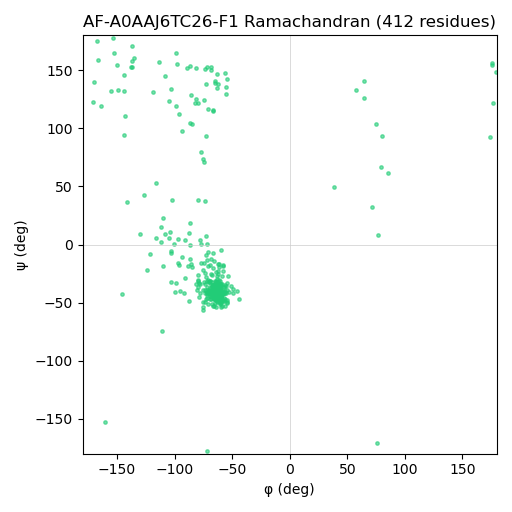 -105.003 1.00 72.06 381 GLU A C 1
ATOM 3171 O O . GLU A 1 381 ? 49.522 -5.053 -106.203 1.00 72.06 381 GLU A O 1
ATOM 3176 N N . GLU A 1 382 ? 50.488 -4.365 -104.297 1.00 70.00 382 GLU A N 1
ATOM 3177 C CA . GLU A 1 382 ? 51.841 -4.195 -104.843 1.00 70.00 382 GLU A CA 1
ATOM 3178 C C . GLU A 1 382 ? 52.416 -5.518 -105.370 1.00 70.00 382 GLU A C 1
ATOM 3180 O O . GLU A 1 382 ? 52.795 -5.583 -106.538 1.00 70.00 382 GLU A O 1
ATOM 3185 N N . GLN A 1 383 ? 52.391 -6.605 -104.586 1.00 68.50 383 GLN A N 1
ATOM 3186 C CA . GLN A 1 383 ? 52.822 -7.929 -105.069 1.00 68.50 383 GLN A CA 1
ATOM 3187 C C . GLN A 1 383 ? 51.982 -8.424 -106.258 1.00 68.50 383 GLN A C 1
ATOM 3189 O O . GLN A 1 383 ? 52.517 -9.015 -107.196 1.00 68.50 383 GLN A O 1
ATOM 3194 N N . SER A 1 384 ? 50.669 -8.173 -106.269 1.00 68.88 384 SER A N 1
ATOM 3195 C CA . SER A 1 384 ? 49.794 -8.502 -107.404 1.00 68.88 384 SER A CA 1
ATOM 3196 C C . SER A 1 384 ? 50.167 -7.701 -108.660 1.00 68.88 384 SER A C 1
ATOM 3198 O O . SER A 1 384 ? 50.233 -8.254 -109.763 1.00 68.88 384 SER A O 1
ATOM 3200 N N . MET A 1 385 ? 50.487 -6.415 -108.496 1.00 65.56 385 MET A N 1
ATOM 3201 C CA . MET A 1 385 ? 50.966 -5.538 -109.562 1.00 65.56 385 MET A CA 1
ATOM 3202 C C . MET A 1 385 ? 52.350 -5.953 -110.068 1.00 65.56 385 MET A C 1
ATOM 3204 O O . MET A 1 385 ? 52.535 -6.033 -111.278 1.00 65.56 385 MET A O 1
ATOM 3208 N N . GLU A 1 386 ? 53.290 -6.321 -109.198 1.00 68.44 386 GLU A N 1
ATOM 3209 C CA . GLU A 1 386 ? 54.609 -6.842 -109.579 1.00 68.44 386 GLU A CA 1
ATOM 3210 C C . GLU A 1 386 ? 54.502 -8.201 -110.304 1.00 68.44 386 GLU A C 1
ATOM 3212 O O . GLU A 1 386 ? 55.157 -8.441 -111.325 1.00 68.44 386 GLU A O 1
ATOM 3217 N N . VAL A 1 387 ? 53.592 -9.079 -109.870 1.00 64.62 387 VAL A N 1
ATOM 3218 C CA . VAL A 1 387 ? 53.244 -10.319 -110.587 1.00 64.62 387 VAL A CA 1
ATOM 3219 C C . VAL A 1 387 ? 52.605 -10.019 -111.952 1.00 64.62 387 VAL A C 1
ATOM 3221 O O . VAL A 1 387 ? 52.843 -10.747 -112.919 1.00 64.62 387 VAL A O 1
ATOM 3224 N N . LEU A 1 388 ? 51.835 -8.936 -112.091 1.00 60.41 388 LEU A N 1
ATOM 3225 C CA . LEU A 1 388 ? 51.320 -8.472 -113.384 1.00 60.41 388 LEU A CA 1
ATOM 3226 C C . LEU A 1 388 ? 52.417 -7.852 -114.266 1.00 60.41 388 LEU A C 1
ATOM 3228 O O . LEU A 1 388 ? 52.435 -8.112 -115.468 1.00 60.41 388 LEU A O 1
ATOM 3232 N N . GLU A 1 389 ? 53.350 -7.086 -113.706 1.00 62.41 389 GLU A N 1
ATOM 3233 C CA . GLU A 1 389 ? 54.497 -6.481 -114.398 1.00 62.41 389 GLU A CA 1
ATOM 3234 C C . GLU A 1 389 ? 55.457 -7.558 -114.924 1.00 62.41 389 GLU A C 1
ATOM 3236 O O . GLU A 1 389 ? 55.751 -7.605 -116.120 1.00 62.41 389 GLU A O 1
ATOM 3241 N N . THR A 1 390 ? 55.860 -8.509 -114.081 1.00 66.25 390 THR A N 1
ATOM 3242 C CA . THR A 1 390 ? 56.693 -9.657 -114.484 1.00 66.25 390 THR A CA 1
ATOM 3243 C C . THR A 1 390 ? 55.992 -10.546 -115.519 1.00 66.25 390 THR A C 1
ATOM 3245 O O . THR A 1 390 ? 56.639 -11.030 -116.454 1.00 66.25 390 THR A O 1
ATOM 3248 N N . ARG A 1 391 ? 54.657 -10.693 -115.456 1.00 61.12 391 ARG A N 1
ATOM 3249 C CA . ARG A 1 391 ? 53.857 -11.311 -116.534 1.00 61.12 391 ARG A CA 1
ATOM 3250 C C . ARG A 1 391 ? 53.878 -10.486 -117.829 1.00 61.12 391 ARG A C 1
ATOM 3252 O O . ARG A 1 391 ? 54.027 -11.080 -118.897 1.00 61.12 391 ARG A O 1
ATOM 3259 N N . LYS A 1 392 ? 53.777 -9.148 -117.781 1.00 64.06 392 LYS A N 1
ATOM 3260 C CA . LYS A 1 392 ? 53.925 -8.271 -118.966 1.00 64.06 392 LYS A CA 1
ATOM 3261 C C . LYS A 1 392 ? 55.327 -8.392 -119.578 1.00 64.06 392 LYS A C 1
ATOM 3263 O O . LYS A 1 392 ? 55.437 -8.443 -120.802 1.00 64.06 392 LYS A O 1
ATOM 3268 N N . ILE A 1 393 ? 56.377 -8.469 -118.757 1.00 61.47 393 ILE A N 1
ATOM 3269 C CA . ILE A 1 393 ? 57.771 -8.640 -119.200 1.00 61.47 393 ILE A CA 1
ATOM 3270 C C . ILE A 1 393 ? 57.941 -9.993 -119.898 1.00 61.47 393 ILE A C 1
ATOM 3272 O O . ILE A 1 393 ? 58.283 -10.007 -121.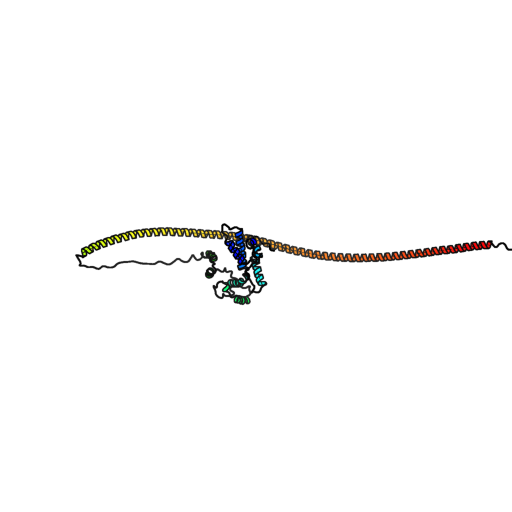079 1.00 61.47 393 ILE A O 1
ATOM 3276 N N . LYS A 1 394 ? 57.564 -11.109 -119.257 1.00 60.38 394 LYS A N 1
ATOM 3277 C CA . LYS A 1 394 ? 57.597 -12.441 -119.892 1.00 60.38 394 LYS A CA 1
ATOM 3278 C C . LYS A 1 394 ? 56.771 -12.495 -121.182 1.00 60.38 394 LYS A C 1
ATOM 3280 O O . LYS A 1 394 ? 57.194 -13.106 -122.158 1.00 60.38 394 LYS A O 1
ATOM 3285 N N . LYS A 1 395 ? 55.625 -11.803 -121.247 1.00 60.50 395 LYS A N 1
ATOM 3286 C CA . LYS A 1 395 ? 54.819 -11.709 -122.478 1.00 60.50 395 LYS A CA 1
ATOM 3287 C C . LYS A 1 395 ? 55.524 -10.910 -123.588 1.00 60.50 395 LYS A C 1
ATOM 3289 O O . LYS A 1 395 ? 55.434 -11.299 -124.748 1.00 60.50 395 LYS A O 1
ATOM 3294 N N . LYS A 1 396 ? 56.276 -9.850 -123.256 1.00 59.62 396 LYS A N 1
ATOM 3295 C CA . LYS A 1 396 ? 57.150 -9.129 -124.208 1.00 59.62 396 LYS A CA 1
ATOM 3296 C C . LYS A 1 396 ? 58.345 -9.978 -124.664 1.00 59.62 396 LYS A C 1
ATOM 3298 O O . LYS A 1 396 ? 58.740 -9.877 -125.823 1.00 59.62 396 LYS A O 1
ATOM 3303 N N . GLU A 1 397 ? 58.903 -10.822 -123.799 1.00 58.81 397 GLU A N 1
ATOM 3304 C CA . GLU A 1 397 ? 59.973 -11.759 -124.169 1.00 58.81 397 GLU A CA 1
ATOM 3305 C C . GLU A 1 397 ? 59.473 -12.865 -125.102 1.00 58.81 397 GLU A C 1
ATOM 3307 O O . GLU A 1 397 ? 60.105 -13.115 -126.126 1.00 58.81 397 GLU A O 1
ATOM 3312 N N . ILE A 1 398 ? 58.300 -13.448 -124.830 1.00 57.97 398 ILE A N 1
ATOM 3313 C CA . ILE A 1 398 ? 57.641 -14.405 -125.734 1.00 57.97 398 ILE A CA 1
ATOM 3314 C C . ILE A 1 398 ? 57.424 -13.771 -127.118 1.00 57.97 398 ILE A C 1
ATOM 3316 O O . ILE A 1 398 ? 57.821 -14.359 -128.121 1.00 57.97 398 ILE A O 1
ATOM 3320 N N . VAL A 1 399 ? 56.911 -12.536 -127.186 1.00 56.94 399 VAL A N 1
ATOM 3321 C CA . VAL A 1 399 ? 56.754 -11.808 -128.462 1.00 56.94 399 VAL A CA 1
ATOM 3322 C C . VAL A 1 399 ? 58.103 -11.562 -129.160 1.00 56.94 399 VAL A C 1
ATOM 3324 O O . VAL A 1 399 ? 58.193 -11.735 -130.374 1.00 56.94 399 VAL A O 1
ATOM 3327 N N . LYS A 1 400 ? 59.183 -11.241 -128.429 1.00 56.62 400 LYS A N 1
ATOM 3328 C CA . LYS A 1 400 ? 60.541 -11.152 -129.009 1.00 56.62 400 LYS A CA 1
ATOM 3329 C C . LYS A 1 400 ? 61.029 -12.492 -129.574 1.00 56.62 400 LYS A C 1
ATOM 3331 O O . LYS A 1 400 ? 61.652 -12.502 -130.636 1.00 56.62 400 LYS A O 1
ATOM 3336 N N . VAL A 1 401 ? 60.752 -13.609 -128.901 1.00 57.16 401 VAL A N 1
ATOM 3337 C CA . VAL A 1 401 ? 61.094 -14.959 -129.384 1.00 57.16 401 VAL A CA 1
ATOM 3338 C C . VAL A 1 401 ? 60.289 -15.304 -130.643 1.00 57.16 401 VAL A C 1
ATOM 3340 O O . VAL A 1 401 ? 60.862 -15.798 -131.615 1.00 57.16 401 VAL A O 1
ATOM 3343 N N . GLU A 1 402 ? 58.999 -14.962 -130.696 1.00 53.50 402 GLU A N 1
ATOM 3344 C CA . GLU A 1 402 ? 58.171 -15.126 -131.899 1.00 53.50 402 GLU A CA 1
ATOM 3345 C C . GLU A 1 402 ? 58.638 -14.241 -133.068 1.00 53.50 402 GLU A C 1
ATOM 3347 O O . GLU A 1 402 ? 58.684 -14.703 -134.212 1.00 53.50 402 GLU A O 1
ATOM 3352 N N . GLU A 1 403 ? 59.057 -12.996 -132.816 1.00 53.06 403 GLU A N 1
ATOM 3353 C CA . GLU A 1 403 ? 59.656 -12.129 -133.839 1.00 53.06 403 GLU A CA 1
ATOM 3354 C C . GLU A 1 403 ? 60.997 -12.663 -134.363 1.00 53.06 403 GLU A C 1
ATOM 3356 O O . GLU A 1 403 ? 61.247 -12.621 -135.573 1.00 53.06 403 GLU A O 1
ATOM 3361 N N . GLN A 1 404 ? 61.860 -13.195 -133.491 1.00 52.34 404 GLN A N 1
ATOM 3362 C CA . GLN A 1 404 ? 63.108 -13.842 -133.911 1.00 52.34 404 GLN A CA 1
ATOM 3363 C C . GLN A 1 404 ? 62.835 -15.136 -134.699 1.00 52.34 404 GLN A C 1
ATOM 3365 O O . GLN A 1 404 ? 63.498 -15.393 -135.709 1.00 52.34 404 GLN A O 1
ATOM 3370 N N . GLY A 1 405 ? 61.799 -15.895 -134.327 1.00 52.31 405 GLY A N 1
ATOM 3371 C CA . GLY A 1 405 ? 61.287 -17.024 -135.106 1.00 52.31 405 GLY A CA 1
ATOM 3372 C C . GLY A 1 405 ? 60.804 -16.608 -136.501 1.00 52.31 405 GLY A C 1
ATOM 3373 O O . GLY A 1 405 ? 61.202 -17.207 -137.504 1.00 52.31 405 GLY A O 1
ATOM 3374 N N . ARG A 1 406 ? 60.016 -15.528 -136.600 1.00 48.78 406 ARG A N 1
ATOM 3375 C CA . ARG A 1 406 ? 59.545 -14.977 -137.885 1.00 48.78 406 ARG A CA 1
ATOM 3376 C C . ARG A 1 406 ? 60.691 -14.453 -138.756 1.00 48.78 406 ARG A C 1
ATOM 3378 O O . ARG A 1 406 ? 60.661 -14.666 -139.966 1.00 48.78 406 ARG A O 1
ATOM 3385 N N . LYS A 1 407 ? 61.735 -13.854 -138.171 1.00 49.25 407 LYS A N 1
ATOM 3386 C CA . LYS A 1 407 ? 62.928 -13.396 -138.912 1.00 49.25 407 LYS A CA 1
ATOM 3387 C C . LYS A 1 407 ? 63.779 -14.557 -139.455 1.00 49.25 407 LYS A C 1
ATOM 3389 O O . LYS A 1 407 ? 64.294 -14.440 -140.564 1.00 49.25 407 LYS A O 1
ATOM 3394 N N 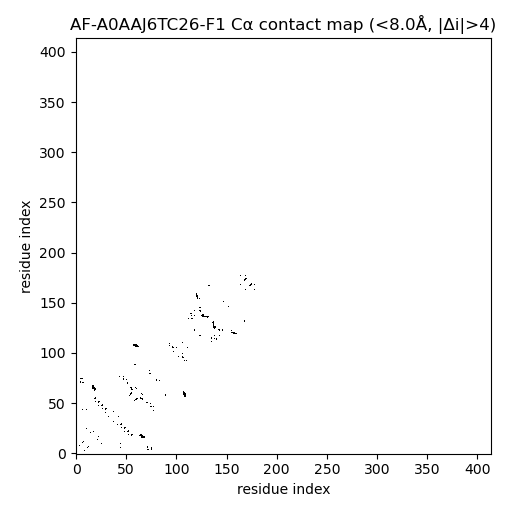. LYS A 1 408 ? 63.831 -15.722 -138.790 1.00 49.00 408 LYS A N 1
ATOM 3395 C CA . LYS A 1 408 ? 64.460 -16.940 -139.356 1.00 49.00 408 LYS A CA 1
ATOM 3396 C C . LYS A 1 408 ? 63.674 -17.590 -140.510 1.00 49.00 408 LYS A C 1
ATOM 3398 O O . LYS A 1 408 ? 64.276 -18.319 -141.292 1.00 49.00 408 LYS A O 1
ATOM 3403 N N . LYS A 1 409 ? 62.379 -17.288 -140.683 1.00 49.12 409 LYS A N 1
ATOM 3404 C CA . LYS A 1 409 ? 61.559 -17.744 -141.830 1.00 49.12 409 LYS A CA 1
ATOM 3405 C C . LYS A 1 409 ? 61.616 -16.830 -143.072 1.00 49.12 409 LYS A C 1
ATOM 3407 O O . LYS A 1 409 ? 60.865 -17.058 -144.014 1.00 49.12 409 LYS A O 1
ATOM 3412 N N . LYS A 1 410 ? 62.524 -15.841 -143.111 1.00 45.28 410 LYS A N 1
ATOM 3413 C CA . LYS A 1 410 ? 62.865 -15.047 -144.314 1.00 45.28 410 LYS A CA 1
ATOM 3414 C C . LYS A 1 410 ? 64.322 -15.244 -144.774 1.00 45.28 410 LYS A C 1
ATOM 3416 O O . LYS A 1 410 ? 65.059 -14.293 -145.007 1.00 45.28 410 LYS A O 1
ATOM 3421 N N . ARG A 1 411 ? 64.713 -16.506 -144.960 1.00 47.84 411 ARG A N 1
ATOM 3422 C CA . ARG A 1 411 ? 65.542 -16.912 -146.115 1.00 47.84 411 ARG A CA 1
ATOM 3423 C C . ARG A 1 411 ? 64.594 -17.501 -147.174 1.00 47.84 411 ARG A C 1
ATOM 3425 O O . ARG A 1 411 ? 63.467 -17.829 -146.814 1.00 47.84 411 ARG A O 1
ATOM 3432 N N . LEU A 1 412 ? 65.050 -17.663 -148.423 1.00 45.91 412 LEU A N 1
ATOM 3433 C CA . LEU A 1 412 ? 64.272 -18.109 -149.603 1.00 45.91 412 LEU A CA 1
ATOM 3434 C C . LEU A 1 412 ? 63.395 -17.027 -150.275 1.00 45.91 412 LEU A C 1
ATOM 3436 O O . LEU A 1 412 ? 62.170 -17.151 -150.317 1.00 45.91 412 LEU A O 1
ATOM 3440 N N . LYS A 1 413 ? 64.030 -16.010 -150.876 1.00 43.09 413 LYS A N 1
ATOM 3441 C CA . LYS A 1 413 ? 63.700 -15.530 -152.237 1.00 43.09 413 LYS A CA 1
ATOM 3442 C C . LYS A 1 413 ? 64.740 -14.509 -152.712 1.00 43.09 413 LYS A C 1
ATOM 3444 O O . LYS A 1 413 ? 64.858 -13.444 -152.107 1.00 43.09 413 LYS A O 1
ATOM 3449 N N . THR A 1 414 ? 65.366 -14.826 -153.850 1.00 34.56 414 THR A N 1
ATOM 3450 C CA . THR A 1 414 ? 66.643 -14.273 -154.358 1.00 34.56 414 THR A CA 1
ATOM 3451 C C . THR A 1 414 ? 67.848 -14.713 -153.530 1.00 34.56 414 THR A C 1
ATOM 3453 O O . THR A 1 414 ? 67.768 -14.624 -152.285 1.00 34.56 414 THR A O 1
#

Foldseek 3Di:
DDDQAPLCCVQPVPPPFAALVSLVVSLVVLVPDDPVRDDPVSVLSNVLSVVVNCCLPAQFPAPRSTDDPVSSVCSSDPVCVVVDPPVVVSVVVQVCLVVPDDPVRRDHCNVVVLLVVVVFFPQDDFCDPPDPPSSNRDDVVSVVVSCVVDPPPPTDTDPDDDDDDPVCCVVVVVVVVVVVVVVVVVVPPPPDDDDDDDDDDDDDDDDDDDDDDDPPDVVVVVVVVVVVVVVVVVVVVVVVVVVVVVVVVVVVVVVVVVVVVVVVVVVVVVVVVVVVVVVVVVVVVVVVVVVVVVVVVVVVVVVVVVVVVVVVVVVVVVVVVVVVVVVVVVVVVVVVVVVVVVVVVVVVVVVVVVVVVVVVVVVVVVVVVVVVVVVVVVVVVVVVVVVVVVVVVVVVVVVVVVVVVVVVVPDDDD